Protein AF-0000000070433943 (afdb_homodimer)

Radius of gyration: 24.25 Å; Cα contacts (8 Å, |Δi|>4): 1053; chains: 2; bounding box: 64×65×60 Å

Secondary structure (DSSP, 8-state):
------TTGGGGGGG---S-TTHHHHHHHHHHHH-S-GGG-EEEEET-TT-HHHHHHHTT--SEEEEEES-HHHHHHHHHHH-S-SS--EEEEEE--TT---S-TT-EEEEEEES-GGGT---TTSS--HHHHHHHHHHHHHEEEEEEEEEEE--HHHHHTSGGGGT-HHHHHHHHTTPPPHHHHHHHHHHTT-EEEEEEEE---S---TTGGG-HHHHHT-GGGGG--HHHHHHHHHHHHHHHHTT-HHHHHHHH--HHHH-SEEEEEEE---/------TTGGGGGGG-----TTHHHHHHHHHHHH-S-GGG-EEEEET-TT-HHHHHHHTT--SEEEEEES-HHHHHHHHHHH-S-SS--EEEEEE--TT---S-TT-EEEEEEES-GGGT---TTSS--HHHHHHHHHHHHHEEEEEEEEEEE--HHHHHTSGGGGT-HHHHHHHHTTPPPHHHHHHHHHHTT-EEEEEEEE---S---TTGGG-HHHHHT-GGGGG--HHHHHHHHHHHHHHHHHT-HHHHHHHH--HHHH-SEEEEEEE---

InterPro domains:
  IPR013216 Methyltransferase type 11 [PF08241] (44-150)
  IPR029063 S-adenosyl-L-methionine-dependent methyltransferase superfamily [G3DSA:3.40.50.150] (37-261)
  IPR029063 S-adenosyl-L-methionine-dependent methyltransferase superfamily [SSF53335] (22-220)

Foldseek 3Di:
DPCQQPLQLLQPQAPPPPQVVCLVVVLVLLCVQLVDHQQAWFEEEEQCFLPRSVLVSVVRQHQEYEYEHQDPNRQVNNCVSPPPDPGPYHYYYDYDDPLDDPAAFQATQEYEAEAPQLRQDFALVLPDDVRSLSSLLNVLRNHHASHKYKYKFAALVLCQLALLCVLQVVLSSRSNRRHHDPVRVCVSNVSSVWAWDDKDAALDDDDLDLCLLLDPSSLSNDVSCSPPDPVSSVSSNVVSVVCVVVVNSVVSRVVRNRCNPRHNIMMTMIHNHD/DDPFFPLQLLQPQAPVPPQPVCLVVVLVLLCVQLVDHQQAWFEEEEQCFLPRSVLVSVVRQHQEYEYEHQDPNRQVNNCVSPPPDPGPYHYYYDYDDPLDDPAAFQATQEYEAEAPQLRNDFALVLPDRVRSLSSLLNVLRNHHASHKYKYKFAALVLCQLALLCVLQVVLSSRSNRSHHDPVRVCVSNVSSVWAWDDKDAALDDDDQDLCLLLDPSSLSNDVSCSPPDPVSSVSSNVVSVVCVVVVNSVVSRVVRNRCNPRHNIMMTMIGNHD

Organism: Crassostrea virginica (NCBI:txid6565)

Nearest PDB structures (foldseek):
  4f86-assembly2_G  TM=6.588E-01  e=7.364E-11  Streptomyces lasalocidi
  3vc2-assembly3_C  TM=6.039E-01  e=2.896E-11  Streptomyces coelicolor A3(2)
  4f86-assembly1_F  TM=5.807E-01  e=3.450E-11  Streptomyces lasalocidi
  3vc2-assembly12_L  TM=5.818E-01  e=4.618E-11  Streptomyces coelicolor A3(2)
  4f86-assembly1_E  TM=5.878E-01  e=6.553E-11  Streptomyces lasalocidi

Structure (mmCIF, N/CA/C/O backbone):
data_AF-0000000070433943-model_v1
#
loop_
_entity.id
_entity.type
_entity.pdbx_description
1 polymer 'Uncharacterized protein LOC111135602 isoform X2'
#
loop_
_atom_site.group_PDB
_atom_site.id
_atom_site.type_symbol
_atom_site.label_atom_id
_atom_site.label_alt_id
_atom_site.label_comp_id
_atom_site.label_asym_id
_atom_site.label_entity_id
_atom_site.label_seq_id
_atom_site.pdbx_PDB_ins_code
_atom_site.Cartn_x
_atom_site.Cartn_y
_atom_site.Cartn_z
_atom_site.occupancy
_atom_site.B_iso_or_equiv
_atom_site.auth_seq_id
_atom_site.auth_comp_id
_atom_site.auth_asym_id
_atom_site.auth_atom_id
_atom_site.pdbx_PDB_model_num
ATOM 1 N N . MET A 1 1 ? 12.719 34.188 13.742 1 21.92 1 MET A N 1
ATOM 2 C CA . MET A 1 1 ? 13.406 32.875 13.695 1 21.92 1 MET A CA 1
ATOM 3 C C . MET A 1 1 ? 12.422 31.75 13.906 1 21.92 1 MET A C 1
ATOM 5 O O . MET A 1 1 ? 11.766 31.672 14.945 1 21.92 1 MET A O 1
ATOM 9 N N . SER A 1 2 ? 11.656 31.141 12.938 1 28.08 2 SER A N 1
ATOM 10 C CA . SER A 1 2 ? 10.422 30.344 12.906 1 28.08 2 SER A CA 1
ATOM 11 C C . SER A 1 2 ? 10.57 29.062 13.703 1 28.08 2 SER A C 1
ATOM 13 O O . SER A 1 2 ? 11.641 28.438 13.703 1 28.08 2 SER A O 1
ATOM 15 N N . LYS A 1 3 ? 10.016 28.906 14.859 1 32.88 3 LYS A N 1
ATOM 16 C CA . LYS A 1 3 ? 10.117 27.875 15.891 1 32.88 3 LYS A CA 1
ATOM 17 C C . LYS A 1 3 ? 10.062 26.469 15.289 1 32.88 3 LYS A C 1
ATOM 19 O O . LYS A 1 3 ? 8.992 25.891 15.164 1 32.88 3 LYS A O 1
ATOM 24 N N . ILE A 1 4 ? 10.734 26.109 14.234 1 34.97 4 ILE A N 1
ATOM 25 C CA . ILE A 1 4 ? 10.859 24.812 13.594 1 34.97 4 ILE A CA 1
ATOM 26 C C . ILE A 1 4 ? 11.344 23.781 14.617 1 34.97 4 ILE A C 1
ATOM 28 O O . ILE A 1 4 ? 12.227 24.062 15.43 1 34.97 4 ILE A O 1
ATOM 32 N N . THR A 1 5 ? 10.727 22.609 14.727 1 40.25 5 THR A N 1
ATOM 33 C CA . THR A 1 5 ? 10.945 21.5 15.656 1 40.25 5 THR A CA 1
ATOM 34 C C . THR A 1 5 ? 12.438 21.234 15.82 1 40.25 5 THR A C 1
ATOM 36 O O . THR A 1 5 ? 13.18 21.219 14.836 1 40.25 5 THR A O 1
ATOM 39 N N . ASN A 1 6 ? 12.961 21.594 16.938 1 40.62 6 ASN A N 1
ATOM 40 C CA . ASN A 1 6 ? 14.297 21.203 17.375 1 40.62 6 ASN A CA 1
ATOM 41 C C . ASN A 1 6 ? 14.562 19.734 17.094 1 40.62 6 ASN A C 1
ATOM 43 O O . ASN A 1 6 ? 14.062 18.859 17.797 1 40.62 6 ASN A O 1
ATOM 47 N N . TYR A 1 7 ? 14.977 19.469 15.914 1 42.53 7 TYR A N 1
ATOM 48 C CA . TYR A 1 7 ? 15.336 18.156 15.383 1 42.53 7 TYR A CA 1
ATOM 49 C C . TYR A 1 7 ? 16.172 17.375 16.391 1 42.53 7 TYR A C 1
ATOM 51 O O . TYR A 1 7 ? 16.141 16.141 16.406 1 42.53 7 TYR A O 1
ATOM 59 N N . ASP A 1 8 ? 16.906 18.062 17.172 1 43.38 8 ASP A N 1
ATOM 60 C CA . ASP A 1 8 ? 17.797 17.344 18.078 1 43.38 8 ASP A CA 1
ATOM 61 C C . ASP A 1 8 ? 17 16.578 19.125 1 43.38 8 ASP A C 1
ATOM 63 O O . ASP A 1 8 ? 17.422 15.492 19.562 1 43.38 8 ASP A O 1
ATOM 67 N N . GLU A 1 9 ? 16.062 17.109 19.625 1 41.66 9 GLU A N 1
ATOM 68 C CA . GLU A 1 9 ? 15.312 16.453 20.703 1 41.66 9 GLU A CA 1
ATOM 69 C C . GLU A 1 9 ? 14.438 15.336 20.156 1 41.66 9 GLU A C 1
ATOM 71 O O . GLU A 1 9 ? 14.062 14.422 20.891 1 41.66 9 GLU A O 1
ATOM 76 N N . ALA A 1 10 ? 14.148 15.391 18.969 1 38.81 10 ALA A N 1
ATOM 77 C CA . ALA A 1 10 ? 13.312 14.344 18.375 1 38.81 10 ALA A CA 1
ATOM 78 C C . ALA A 1 10 ? 14.102 13.055 18.172 1 38.81 10 ALA A C 1
ATOM 80 O O . ALA A 1 10 ? 13.531 12.016 17.859 1 38.81 10 ALA A O 1
ATOM 81 N N . SER A 1 11 ? 15.438 13.109 18.391 1 38.5 11 SER A N 1
ATOM 82 C CA . SER A 1 11 ? 16.297 11.984 18.031 1 38.5 11 SER A CA 1
ATOM 83 C C . SER A 1 11 ? 16.047 10.789 18.953 1 38.5 11 SER A C 1
ATOM 85 O O . SER A 1 11 ? 16.266 9.641 18.547 1 38.5 11 SER A O 1
ATOM 87 N N . LYS A 1 12 ? 15.711 10.977 20.219 1 36.47 12 LYS A N 1
ATOM 88 C CA . LYS A 1 12 ? 15.805 9.812 21.094 1 36.47 12 LYS A CA 1
ATOM 89 C C . LYS A 1 12 ? 14.742 8.773 20.75 1 36.47 12 LYS A C 1
ATOM 91 O O . LYS A 1 12 ? 14.883 7.598 21.094 1 36.47 12 LYS A O 1
ATOM 96 N N . SER A 1 13 ? 13.664 9.18 20.422 1 37.66 13 SER A N 1
ATOM 97 C CA . SER A 1 13 ? 12.523 8.266 20.375 1 37.66 13 SER A CA 1
ATOM 98 C C . SER A 1 13 ? 12.508 7.473 19.078 1 37.66 13 SER A C 1
ATOM 100 O O . SER A 1 13 ? 11.68 6.582 18.891 1 37.66 13 SER A O 1
ATOM 102 N N . HIS A 1 14 ? 13.367 7.691 18.234 1 38.94 14 HIS A N 1
ATOM 103 C CA . HIS A 1 14 ? 13.117 7.211 16.891 1 38.94 14 HIS A CA 1
ATOM 104 C C . HIS A 1 14 ? 13.555 5.762 16.719 1 38.94 14 HIS A C 1
ATOM 106 O O . HIS A 1 14 ? 13.352 5.156 15.672 1 38.94 14 HIS A O 1
ATOM 112 N N . ASP A 1 15 ? 14.234 5.27 17.75 1 36.91 15 ASP A N 1
ATOM 113 C CA . ASP A 1 15 ? 14.789 3.959 17.422 1 36.91 15 ASP A CA 1
ATOM 114 C C . ASP A 1 15 ? 13.695 2.891 17.422 1 36.91 15 ASP A C 1
ATOM 116 O O . ASP A 1 15 ? 13.977 1.709 17.219 1 36.91 15 ASP A O 1
ATOM 120 N N . PHE A 1 16 ? 12.688 3.127 18.141 1 33.53 16 PHE A N 1
ATOM 121 C CA . PHE A 1 16 ? 11.805 1.966 18.109 1 33.53 16 PHE A CA 1
ATOM 122 C C . PHE A 1 16 ? 11.25 1.735 16.719 1 33.53 16 PHE A C 1
ATOM 124 O O . PHE A 1 16 ? 10.07 1.991 16.453 1 33.53 16 PHE A O 1
ATOM 131 N N . VAL A 1 17 ? 11.938 2.219 15.812 1 37.34 17 VAL A N 1
ATOM 132 C CA . VAL A 1 17 ? 11.547 1.779 14.477 1 37.34 17 VAL A CA 1
ATOM 133 C C . VAL A 1 17 ? 11.258 0.28 14.484 1 37.34 17 VAL A C 1
ATOM 135 O O . VAL A 1 17 ? 12.148 -0.528 14.742 1 37.34 17 VAL A O 1
ATOM 138 N N . LYS A 1 18 ? 10.18 -0.134 14.883 1 42.28 18 LYS A N 1
ATOM 139 C CA . LYS A 1 18 ? 9.758 -1.484 14.523 1 42.28 18 LYS A CA 1
ATOM 140 C C . LYS A 1 18 ? 10.469 -1.969 13.266 1 42.28 18 LYS A C 1
ATOM 142 O O . LYS A 1 18 ? 10.695 -1.189 12.336 1 42.28 18 LYS A O 1
ATOM 147 N N . GLU A 1 19 ? 11.312 -2.818 13.25 1 45.62 19 GLU A N 1
ATOM 148 C CA . GLU A 1 19 ? 11.945 -3.402 12.07 1 45.62 19 GLU A CA 1
ATOM 149 C C . GLU A 1 19 ? 11.227 -2.971 10.797 1 45.62 19 GLU A C 1
ATOM 151 O O . GLU A 1 19 ? 10 -2.982 10.734 1 45.62 19 GLU A O 1
ATOM 156 N N . HIS A 1 20 ? 11.977 -2.141 9.93 1 53.06 20 HIS A N 1
ATOM 157 C CA . HIS A 1 20 ? 11.734 -1.379 8.711 1 53.06 20 HIS A CA 1
ATOM 158 C C . HIS A 1 20 ? 10.727 -2.082 7.812 1 53.06 20 HIS A C 1
ATOM 160 O O . HIS A 1 20 ? 11.086 -2.623 6.766 1 53.06 20 HIS A O 1
ATOM 166 N N . ASP A 1 21 ? 9.469 -2.154 8.43 1 73.31 21 ASP A N 1
ATOM 167 C CA . ASP A 1 21 ? 8.484 -3.09 7.891 1 73.31 21 ASP A CA 1
ATOM 168 C C . ASP A 1 21 ? 8.078 -2.703 6.469 1 73.31 21 ASP A C 1
ATOM 170 O O . ASP A 1 21 ? 7.887 -3.572 5.617 1 73.31 21 ASP A O 1
ATOM 174 N N . ASP A 1 22 ? 8.344 -1.31 6.102 1 91.56 22 ASP A N 1
ATOM 175 C CA . ASP A 1 22 ? 7.871 -1.014 4.754 1 91.56 22 ASP A CA 1
ATOM 176 C C . ASP A 1 22 ? 9.039 -0.734 3.812 1 91.56 22 ASP A C 1
ATOM 178 O O . ASP A 1 22 ? 8.844 -0.511 2.617 1 91.56 22 ASP A O 1
ATOM 182 N N . THR A 1 23 ? 10.344 -0.864 4.32 1 94.94 23 THR A N 1
ATOM 183 C CA . THR A 1 23 ? 11.5 -0.491 3.518 1 94.94 23 THR A CA 1
ATOM 184 C C . THR A 1 23 ? 11.695 -1.464 2.357 1 94.94 23 THR A C 1
ATOM 186 O O . THR A 1 23 ? 12.211 -1.086 1.304 1 94.94 23 THR A O 1
ATOM 189 N N . TYR A 1 24 ? 11.273 -2.719 2.539 1 95.06 24 TYR A N 1
ATOM 190 C CA . TYR A 1 24 ? 11.406 -3.682 1.449 1 95.06 24 TYR A CA 1
ATOM 191 C C . TYR A 1 24 ? 10.523 -3.287 0.268 1 95.06 24 TYR A C 1
ATOM 193 O O . TYR A 1 24 ? 10.836 -3.605 -0.881 1 95.06 24 TYR A O 1
ATOM 201 N N . ILE A 1 25 ? 9.422 -2.586 0.561 1 96.62 25 ILE A N 1
ATOM 202 C CA . ILE A 1 25 ? 8.562 -2.088 -0.508 1 96.62 25 ILE A CA 1
ATOM 203 C C . ILE A 1 25 ? 9.266 -0.944 -1.241 1 96.62 25 ILE A C 1
ATOM 205 O O . ILE A 1 25 ? 9.203 -0.858 -2.469 1 96.62 25 ILE A O 1
ATOM 209 N N . ILE A 1 26 ? 9.969 -0.101 -0.481 1 97.5 26 ILE A N 1
ATOM 210 C CA . ILE A 1 26 ? 10.734 0.999 -1.061 1 97.5 26 ILE A CA 1
ATOM 211 C C . ILE A 1 26 ? 11.805 0.447 -1.999 1 97.5 26 ILE A C 1
ATOM 213 O O . ILE A 1 26 ? 11.953 0.918 -3.129 1 97.5 26 ILE A O 1
ATOM 217 N N . LYS A 1 27 ? 12.484 -0.536 -1.513 1 97.31 27 LYS A N 1
ATOM 218 C CA . LYS A 1 27 ? 13.492 -1.203 -2.336 1 97.31 27 LYS A CA 1
ATOM 219 C C . LYS A 1 27 ? 12.883 -1.717 -3.639 1 97.31 27 LYS A C 1
ATOM 221 O O . LYS A 1 27 ? 13.453 -1.532 -4.715 1 97.31 27 LYS A O 1
ATOM 226 N N . SER A 1 28 ? 11.789 -2.359 -3.516 1 97 28 SER A N 1
ATOM 227 C CA . SER A 1 28 ? 11.133 -2.928 -4.684 1 97 28 SER A CA 1
ATOM 228 C C . SER A 1 28 ? 10.742 -1.844 -5.684 1 97 28 SER A C 1
ATOM 230 O O . SER A 1 28 ? 10.922 -2.01 -6.891 1 97 28 SER A O 1
ATOM 232 N N . MET A 1 29 ? 10.219 -0.739 -5.176 1 97.62 29 MET A N 1
ATOM 233 C CA . MET A 1 29 ? 9.844 0.381 -6.035 1 97.62 29 MET A CA 1
ATOM 234 C C . MET A 1 29 ? 11.062 0.936 -6.77 1 97.62 29 MET A C 1
ATOM 236 O O . MET A 1 29 ? 11.008 1.158 -7.98 1 97.62 29 MET A O 1
ATOM 240 N N . MET A 1 30 ? 12.164 1.154 -6.031 1 98.38 30 MET A N 1
ATOM 241 C CA . MET A 1 30 ? 13.383 1.698 -6.633 1 98.38 30 MET A CA 1
ATOM 242 C C . MET A 1 30 ? 13.883 0.795 -7.754 1 98.38 30 MET A C 1
ATOM 244 O O . MET A 1 30 ? 14.164 1.266 -8.859 1 98.38 30 MET A O 1
ATOM 248 N N . GLU A 1 31 ? 13.922 -0.494 -7.48 1 97.56 31 GLU A N 1
ATOM 249 C CA . GLU A 1 31 ? 14.438 -1.438 -8.469 1 97.56 31 GLU A CA 1
ATOM 250 C C . GLU A 1 31 ? 13.5 -1.541 -9.672 1 97.56 31 GLU A C 1
ATOM 252 O O . GLU A 1 31 ? 13.953 -1.525 -10.82 1 97.56 31 GLU A O 1
ATOM 257 N N . HIS A 1 32 ? 12.258 -1.632 -9.391 1 96.31 32 HIS A N 1
ATOM 258 C CA . HIS A 1 32 ? 11.281 -1.816 -10.461 1 96.31 32 HIS A CA 1
ATOM 259 C C . HIS A 1 32 ? 11.289 -0.636 -11.422 1 96.31 32 HIS A C 1
ATOM 261 O O . HIS A 1 32 ? 11.328 -0.824 -12.641 1 96.31 32 HIS A O 1
ATOM 267 N N . PHE A 1 33 ? 11.352 0.53 -10.922 1 96.94 33 PHE A N 1
ATOM 268 C CA . PHE A 1 33 ? 11.109 1.682 -11.789 1 96.94 33 PHE A CA 1
ATOM 269 C C . PHE A 1 33 ? 12.414 2.209 -12.367 1 96.94 33 PHE A C 1
ATOM 271 O O . PHE A 1 33 ? 12.414 2.861 -13.414 1 96.94 33 PHE A O 1
ATOM 278 N N . THR A 1 34 ? 13.562 1.957 -11.727 1 97.69 34 THR A N 1
ATOM 279 C CA . THR A 1 34 ? 14.836 2.334 -12.328 1 97.69 34 THR A CA 1
ATOM 280 C C . THR A 1 34 ? 15.297 1.275 -13.328 1 97.69 34 THR A C 1
ATOM 282 O O . THR A 1 34 ? 16.109 1.562 -14.219 1 97.69 34 THR A O 1
ATOM 285 N N . GLY A 1 35 ? 14.867 -0.003 -13.07 1 96.38 35 GLY A N 1
ATOM 286 C CA . GLY A 1 35 ? 15.359 -1.123 -13.852 1 96.38 35 GLY A CA 1
ATOM 287 C C . GLY A 1 35 ? 16.734 -1.595 -13.422 1 96.38 35 GLY A C 1
ATOM 288 O O . GLY A 1 35 ? 17.375 -2.369 -14.133 1 96.38 35 GLY A O 1
ATOM 289 N N . LYS A 1 36 ? 17.203 -1.08 -12.266 1 97.56 36 LYS A N 1
ATOM 290 C CA . LYS A 1 36 ? 18.516 -1.427 -11.727 1 97.56 36 LYS A CA 1
ATOM 291 C C . LYS A 1 36 ? 18.391 -2.229 -10.438 1 97.56 36 LYS A C 1
ATOM 293 O O . LYS A 1 36 ? 17.422 -2.068 -9.695 1 97.56 36 LYS A O 1
ATOM 298 N N . ASN A 1 37 ? 19.328 -3.07 -10.266 1 96.88 37 ASN A N 1
ATOM 299 C CA . ASN A 1 37 ? 19.469 -3.656 -8.938 1 96.88 37 ASN A CA 1
ATOM 300 C C . ASN A 1 37 ? 20 -2.643 -7.926 1 96.88 37 ASN A C 1
ATOM 302 O O . ASN A 1 37 ? 20.828 -1.797 -8.266 1 96.88 37 ASN A O 1
ATOM 306 N N . LEU A 1 38 ? 19.547 -2.785 -6.715 1 97.12 38 LEU A N 1
ATOM 307 C CA . LEU A 1 38 ? 19.984 -1.854 -5.676 1 97.12 38 LEU A CA 1
ATOM 308 C C . LEU A 1 38 ? 21.5 -1.813 -5.582 1 97.12 38 LEU A C 1
ATOM 310 O O . LEU A 1 38 ? 22.094 -0.754 -5.344 1 97.12 38 LEU A O 1
ATOM 314 N N . LYS A 1 39 ? 22.172 -2.934 -5.82 1 97.38 39 LYS A N 1
ATOM 315 C CA . LYS A 1 39 ? 23.609 -3.051 -5.699 1 97.38 39 LYS A CA 1
ATOM 316 C C . LYS A 1 39 ? 24.328 -2.129 -6.684 1 97.38 39 LYS A C 1
ATOM 318 O O . LYS A 1 39 ? 25.484 -1.747 -6.469 1 97.38 39 LYS A O 1
ATOM 323 N N . ASP A 1 40 ? 23.641 -1.733 -7.707 1 98.25 40 ASP A N 1
ATOM 324 C CA . ASP A 1 40 ? 24.25 -0.933 -8.766 1 98.25 40 ASP A CA 1
ATOM 325 C C . ASP A 1 40 ? 23.859 0.54 -8.633 1 98.25 40 ASP A C 1
ATOM 327 O O . ASP A 1 40 ? 24.188 1.354 -9.492 1 98.25 40 ASP A O 1
ATOM 331 N N . MET A 1 41 ? 23.188 0.926 -7.559 1 98.75 41 MET A N 1
ATOM 332 C CA . MET A 1 41 ? 22.578 2.25 -7.473 1 98.75 41 MET A CA 1
ATOM 333 C C . MET A 1 41 ? 23.406 3.172 -6.582 1 98.75 41 MET A C 1
ATOM 335 O O . MET A 1 41 ? 23.953 2.736 -5.566 1 98.75 41 MET A O 1
ATOM 339 N N . ASP A 1 42 ? 23.484 4.441 -7 1 98.88 42 ASP A N 1
ATOM 340 C CA . ASP A 1 42 ? 23.797 5.543 -6.098 1 98.88 42 ASP A CA 1
ATOM 341 C C . ASP A 1 42 ? 22.531 6.098 -5.453 1 98.88 42 ASP A C 1
ATOM 343 O O . ASP A 1 42 ? 21.672 6.645 -6.145 1 98.88 42 ASP A O 1
ATOM 347 N N . ILE A 1 43 ? 22.391 5.965 -4.117 1 98.88 43 ILE A N 1
ATOM 348 C CA . ILE A 1 43 ? 21.156 6.309 -3.42 1 98.88 43 ILE A CA 1
ATOM 349 C C . ILE A 1 43 ? 21.422 7.461 -2.453 1 98.88 43 ILE A C 1
ATOM 351 O O . ILE A 1 43 ? 22.453 7.496 -1.773 1 98.88 43 ILE A O 1
ATOM 355 N N . ILE A 1 44 ? 20.516 8.406 -2.424 1 98.94 44 ILE A N 1
ATOM 356 C CA . ILE A 1 44 ? 20.578 9.469 -1.433 1 98.94 44 ILE A CA 1
ATOM 357 C C . ILE A 1 44 ? 19.359 9.406 -0.511 1 98.94 44 ILE A C 1
ATOM 359 O O . ILE A 1 44 ? 18.234 9.258 -0.977 1 98.94 44 ILE A O 1
ATOM 363 N N . ASP A 1 45 ? 19.562 9.375 0.766 1 98.75 45 ASP A N 1
ATOM 364 C CA . ASP A 1 45 ? 18.562 9.445 1.819 1 98.75 45 ASP A CA 1
ATOM 365 C C . ASP A 1 45 ? 18.406 10.867 2.348 1 98.75 45 ASP A C 1
ATOM 367 O O . ASP A 1 45 ? 19.25 11.344 3.121 1 98.75 45 ASP A O 1
ATOM 371 N N . VAL A 1 46 ? 17.359 11.562 1.924 1 98.81 46 VAL A N 1
ATOM 372 C CA . VAL A 1 46 ? 17.125 12.977 2.207 1 98.81 46 VAL A CA 1
ATOM 373 C C . VAL A 1 46 ? 16.344 13.117 3.512 1 98.81 46 VAL A C 1
ATOM 375 O O . VAL A 1 46 ? 15.172 12.758 3.582 1 98.81 46 VAL A O 1
ATOM 378 N N . GLY A 1 47 ? 16.938 13.719 4.473 1 98.19 47 GLY A N 1
ATOM 379 C CA . GLY A 1 47 ? 16.375 13.664 5.812 1 98.19 47 GLY A CA 1
ATOM 380 C C . GLY A 1 47 ? 16.453 12.281 6.434 1 98.19 47 GLY A C 1
ATOM 381 O O . GLY A 1 47 ? 15.445 11.734 6.875 1 98.19 47 GLY A O 1
ATOM 382 N N . CYS A 1 48 ? 17.672 11.812 6.645 1 97.56 48 CYS A N 1
ATOM 383 C CA . CYS A 1 48 ? 17.891 10.391 6.883 1 97.56 48 CYS A CA 1
ATOM 384 C C . CYS A 1 48 ? 17.609 10.039 8.344 1 97.56 48 CYS A C 1
ATOM 386 O O . CYS A 1 48 ? 17.516 8.859 8.688 1 97.56 48 CYS A O 1
ATOM 388 N N . GLY A 1 49 ? 17.5 11.008 9.242 1 95.75 49 GLY A N 1
ATOM 389 C CA . GLY A 1 49 ? 17.391 10.695 10.656 1 95.75 49 GLY A CA 1
ATOM 390 C C . GLY A 1 49 ? 18.531 9.836 11.172 1 95.75 49 GLY A C 1
ATOM 391 O O . GLY A 1 49 ? 19.703 10.156 10.969 1 95.75 49 GLY A O 1
ATOM 392 N N . THR A 1 50 ? 18.188 8.773 11.812 1 94 50 THR A N 1
ATOM 393 C CA . THR A 1 50 ? 19.219 7.902 12.367 1 94 50 THR A CA 1
ATOM 394 C C . THR A 1 50 ? 19.672 6.883 11.328 1 94 50 THR A C 1
ATOM 396 O O . THR A 1 50 ? 20.438 5.965 11.648 1 94 50 THR A O 1
ATOM 399 N N . GLY A 1 51 ? 19.172 6.934 10.156 1 95.44 51 GLY A N 1
ATOM 400 C CA . GLY A 1 51 ? 19.672 6.133 9.055 1 95.44 51 GLY A CA 1
ATOM 401 C C . GLY A 1 51 ? 19.062 4.738 9.008 1 95.44 51 GLY A C 1
ATOM 402 O O . GLY A 1 51 ? 19.688 3.807 8.492 1 95.44 51 GLY A O 1
ATOM 403 N N . SER A 1 52 ? 17.859 4.539 9.539 1 92.75 52 SER A N 1
ATOM 404 C CA . SER A 1 52 ? 17.25 3.213 9.641 1 92.75 52 SER A CA 1
ATOM 405 C C . SER A 1 52 ? 17 2.615 8.258 1 92.75 52 SER A C 1
ATOM 407 O O . SER A 1 52 ? 17.281 1.44 8.023 1 92.75 52 SER A O 1
ATOM 409 N N . ASN A 1 53 ? 16.422 3.369 7.336 1 94.81 53 ASN A N 1
ATOM 410 C CA . ASN A 1 53 ? 16.203 2.865 5.988 1 94.81 53 ASN A CA 1
ATOM 411 C C . ASN A 1 53 ? 17.516 2.516 5.289 1 94.81 53 ASN A C 1
ATOM 413 O O . ASN A 1 53 ? 17.609 1.484 4.621 1 94.81 53 ASN A O 1
ATOM 417 N N . SER A 1 54 ? 18.484 3.387 5.488 1 95.75 54 SER A N 1
ATOM 418 C CA . SER A 1 54 ? 19.781 3.178 4.867 1 95.75 54 SER A CA 1
ATOM 419 C C . SER A 1 54 ? 20.453 1.919 5.402 1 95.75 54 SER A C 1
ATOM 421 O O . SER A 1 54 ? 21.156 1.224 4.668 1 95.75 54 SER A O 1
ATOM 423 N N . LYS A 1 55 ? 20.281 1.683 6.719 1 94.62 55 LYS A N 1
ATOM 424 C CA . LYS A 1 55 ? 20.797 0.443 7.281 1 94.62 55 LYS A CA 1
ATOM 425 C C . LYS A 1 55 ? 20.234 -0.774 6.566 1 94.62 55 LYS A C 1
ATOM 427 O O . LYS A 1 55 ? 20.953 -1.731 6.277 1 94.62 55 LYS A O 1
ATOM 432 N N . TYR A 1 56 ? 18.984 -0.764 6.305 1 93.88 56 TYR A N 1
ATOM 433 C CA . TYR A 1 56 ? 18.344 -1.839 5.547 1 93.88 56 TYR A CA 1
ATOM 434 C C . TYR A 1 56 ? 18.953 -1.959 4.156 1 93.88 56 TYR A C 1
ATOM 436 O O . TYR A 1 56 ? 19.281 -3.061 3.707 1 93.88 56 TYR A O 1
ATOM 444 N N . PHE A 1 57 ? 19.188 -0.834 3.453 1 95.94 57 PHE A N 1
ATOM 445 C CA . PHE A 1 57 ? 19.734 -0.838 2.102 1 95.94 57 PHE A CA 1
ATOM 446 C C . PHE A 1 57 ? 21.141 -1.424 2.086 1 95.94 57 PHE A C 1
ATOM 448 O O . PHE A 1 57 ? 21.531 -2.074 1.117 1 95.94 57 PHE A O 1
ATOM 455 N N . LEU A 1 58 ? 21.828 -1.169 3.141 1 95.19 58 LEU A N 1
ATOM 456 C CA . LEU A 1 58 ? 23.219 -1.615 3.225 1 95.19 58 LEU A CA 1
ATOM 457 C C . LEU A 1 58 ? 23.312 -3.127 3.047 1 95.19 58 LEU A C 1
ATOM 459 O O . LEU A 1 58 ? 24.312 -3.633 2.523 1 95.19 58 LEU A O 1
ATOM 463 N N . ASN A 1 59 ? 22.281 -3.867 3.451 1 92.25 59 ASN A N 1
ATOM 464 C CA . ASN A 1 59 ? 22.266 -5.32 3.316 1 92.25 59 ASN A CA 1
ATOM 465 C C . ASN A 1 59 ? 22.328 -5.75 1.854 1 92.25 59 ASN A C 1
ATOM 467 O O . ASN A 1 59 ? 22.625 -6.906 1.557 1 92.25 59 ASN A O 1
ATOM 471 N N . PHE A 1 60 ? 22.094 -4.832 0.971 1 94.25 60 PHE A N 1
ATOM 472 C CA . PHE A 1 60 ? 22.078 -5.16 -0.449 1 94.25 60 PHE A CA 1
ATOM 473 C C . PHE A 1 60 ? 23.25 -4.516 -1.171 1 94.25 60 PHE A C 1
ATOM 475 O O . PHE A 1 60 ? 23.312 -4.531 -2.402 1 94.25 60 PHE A O 1
ATOM 482 N N . GLU A 1 61 ? 24.094 -3.809 -0.47 1 96.44 61 GLU A N 1
ATOM 483 C CA . GLU A 1 61 ? 25.375 -3.271 -0.9 1 96.44 61 GLU A CA 1
ATOM 484 C C . GLU A 1 61 ? 25.219 -2.342 -2.1 1 96.44 61 GLU A C 1
ATOM 486 O O . GLU A 1 61 ? 25.906 -2.5 -3.113 1 96.44 61 GLU A O 1
ATOM 491 N N . PRO A 1 62 ? 24.375 -1.338 -1.975 1 98 62 PRO A N 1
ATOM 492 C CA . PRO A 1 62 ? 24.344 -0.356 -3.061 1 98 62 PRO A CA 1
ATOM 493 C C . PRO A 1 62 ? 25.719 0.192 -3.404 1 98 62 PRO A C 1
ATOM 495 O O . PRO A 1 62 ? 26.641 0.113 -2.588 1 98 62 PRO A O 1
ATOM 498 N N . HIS A 1 63 ? 25.812 0.709 -4.672 1 98.31 63 HIS A N 1
ATOM 499 C CA . HIS A 1 63 ? 27.094 1.283 -5.078 1 98.31 63 HIS A CA 1
ATOM 500 C C . HIS A 1 63 ? 27.531 2.398 -4.129 1 98.31 63 HIS A C 1
ATOM 502 O O . HIS A 1 63 ? 28.672 2.42 -3.668 1 98.31 63 HIS A O 1
ATOM 508 N N . SER A 1 64 ? 26.641 3.27 -3.781 1 98.44 64 SER A N 1
ATOM 509 C CA . SER A 1 64 ? 26.906 4.309 -2.793 1 98.44 64 SER A CA 1
ATOM 510 C C . SER A 1 64 ? 25.641 4.707 -2.045 1 98.44 64 SER A C 1
ATOM 512 O O . SER A 1 64 ? 24.531 4.543 -2.562 1 98.44 64 SER A O 1
ATOM 514 N N . LEU A 1 65 ? 25.797 5.141 -0.814 1 98.31 65 LEU A N 1
ATOM 515 C CA . LEU A 1 65 ? 24.734 5.668 0.04 1 98.31 65 LEU A CA 1
ATOM 516 C C . LEU A 1 65 ? 25.125 7.031 0.605 1 98.31 65 LEU A C 1
ATOM 518 O O . LEU A 1 65 ? 26.141 7.152 1.306 1 98.31 65 LEU A O 1
ATOM 522 N N . THR A 1 66 ? 24.406 8.008 0.207 1 98.81 66 THR A N 1
ATOM 523 C CA . THR A 1 66 ? 24.609 9.352 0.735 1 98.81 66 THR A CA 1
ATOM 524 C C . THR A 1 66 ? 23.469 9.727 1.685 1 98.81 66 THR A C 1
ATOM 526 O O . THR A 1 66 ? 22.297 9.641 1.323 1 98.81 66 THR A O 1
ATOM 529 N N . LEU A 1 67 ? 23.812 10.07 2.898 1 98.75 67 LEU A N 1
ATOM 530 C CA . LEU A 1 67 ? 22.828 10.461 3.902 1 98.75 67 LEU A CA 1
ATOM 531 C C . LEU A 1 67 ? 22.953 11.945 4.23 1 98.75 67 LEU A C 1
ATOM 533 O O . LEU A 1 67 ? 24.031 12.43 4.586 1 98.75 67 LEU A O 1
ATOM 537 N N . ILE A 1 68 ? 21.844 12.664 4.105 1 98.81 68 ILE A N 1
ATOM 538 C CA . ILE A 1 68 ? 21.859 14.078 4.473 1 98.81 68 ILE A CA 1
ATOM 539 C C . ILE A 1 68 ? 20.766 14.359 5.496 1 98.81 68 ILE A C 1
ATOM 541 O O . ILE A 1 68 ? 19.688 13.742 5.453 1 98.81 68 ILE A O 1
ATOM 545 N N . ASP A 1 69 ? 20.984 15.172 6.422 1 98.38 69 ASP A N 1
ATOM 546 C CA . ASP A 1 69 ? 20.078 15.617 7.465 1 98.38 69 ASP A CA 1
ATOM 547 C C . ASP A 1 69 ? 20.5 16.984 8.016 1 98.38 69 ASP A C 1
ATOM 549 O O . ASP A 1 69 ? 21.688 17.328 8 1 98.38 69 ASP A O 1
ATOM 553 N N . ALA A 1 70 ? 19.531 17.719 8.461 1 97.62 70 ALA A N 1
ATOM 554 C CA . ALA A 1 70 ? 19.828 19.047 9.016 1 97.62 70 ALA A CA 1
ATOM 555 C C . ALA A 1 70 ? 20.484 18.922 10.391 1 97.62 70 ALA A C 1
ATOM 557 O O . ALA A 1 70 ? 21.203 19.812 10.828 1 97.62 70 ALA A O 1
ATOM 558 N N . SER A 1 71 ? 20.219 17.812 11.07 1 96.31 71 SER A N 1
ATOM 559 C CA . SER A 1 71 ? 20.688 17.609 12.438 1 96.31 71 SER A CA 1
ATOM 560 C C . SER A 1 71 ? 22.016 16.859 12.469 1 96.31 71 SER A C 1
ATOM 562 O O . SER A 1 71 ? 22.078 15.688 12.086 1 96.31 71 SER A O 1
ATOM 564 N N . GLU A 1 72 ? 23.047 17.484 13.039 1 96.69 72 GLU A N 1
ATOM 565 C CA . GLU A 1 72 ? 24.328 16.828 13.219 1 96.69 72 GLU A CA 1
ATOM 566 C C . GLU A 1 72 ? 24.219 15.648 14.18 1 96.69 72 GLU A C 1
ATOM 568 O O . GLU A 1 72 ? 24.922 14.641 14.016 1 96.69 72 GLU A O 1
ATOM 573 N N . ASN A 1 73 ? 23.375 15.836 15.117 1 95.69 73 ASN A N 1
ATOM 574 C CA . ASN A 1 73 ? 23.172 14.758 16.078 1 95.69 73 ASN A CA 1
ATOM 575 C C . ASN A 1 73 ? 22.578 13.516 15.398 1 95.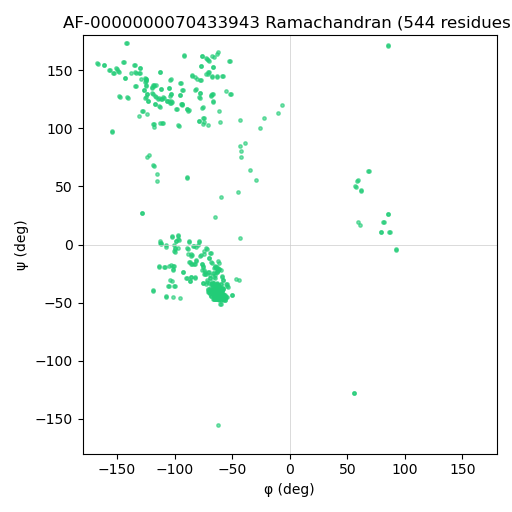69 73 ASN A C 1
ATOM 577 O O . ASN A 1 73 ? 23.016 12.398 15.664 1 95.69 73 ASN A O 1
ATOM 581 N N . MET A 1 74 ? 21.609 13.703 14.57 1 94.69 74 MET A N 1
ATOM 582 C CA . MET A 1 74 ? 21.031 12.594 13.812 1 94.69 74 MET A CA 1
ATOM 583 C C . MET A 1 74 ? 22.078 11.93 12.93 1 94.69 74 MET A C 1
ATOM 585 O O . MET A 1 74 ? 22.188 10.703 12.891 1 94.69 74 MET A O 1
ATOM 589 N N . LEU A 1 75 ? 22.891 12.742 12.266 1 97.56 75 LEU A N 1
ATOM 590 C CA . LEU A 1 75 ? 23.953 12.211 11.406 1 97.56 75 LEU A CA 1
ATOM 591 C C . LEU A 1 75 ? 24.969 11.414 12.219 1 97.56 75 LEU A C 1
ATOM 593 O O . LEU A 1 75 ? 25.484 10.398 11.75 1 97.56 75 LEU A O 1
ATOM 597 N N . GLY A 1 76 ? 25.25 11.953 13.438 1 97.5 76 GLY A N 1
ATOM 598 C CA . GLY A 1 76 ? 26.125 11.203 14.32 1 97.5 76 GLY A CA 1
ATOM 599 C C . GLY A 1 76 ? 25.609 9.812 14.633 1 97.5 76 GLY A C 1
ATOM 600 O O . GLY A 1 76 ? 26.344 8.836 14.539 1 97.5 76 GLY A O 1
ATOM 601 N N . LYS A 1 77 ? 24.344 9.695 14.953 1 96 77 LYS A N 1
ATOM 602 C CA . LYS A 1 77 ? 23.719 8.406 15.234 1 96 77 LYS A CA 1
ATOM 603 C C . LYS A 1 77 ? 23.703 7.516 13.992 1 96 77 LYS A C 1
ATOM 605 O O . LYS A 1 77 ? 23.906 6.305 14.094 1 96 77 LYS A O 1
ATOM 610 N N . ALA A 1 78 ? 23.453 8.102 12.867 1 96.44 78 ALA A N 1
ATOM 611 C CA . ALA A 1 78 ? 23.453 7.352 11.617 1 96.44 78 ALA A CA 1
ATOM 612 C C . ALA A 1 78 ? 24.828 6.773 11.32 1 96.44 78 ALA A C 1
ATOM 614 O O . ALA A 1 78 ? 24.953 5.617 10.914 1 96.44 78 ALA A O 1
ATOM 615 N N . LYS A 1 79 ? 25.844 7.617 11.523 1 96.88 79 LYS A N 1
ATOM 616 C CA . LYS A 1 79 ? 27.234 7.176 11.312 1 96.88 79 LYS A CA 1
ATOM 617 C C . LYS A 1 79 ? 27.562 5.977 12.195 1 96.88 79 LYS A C 1
ATOM 619 O O . LYS A 1 79 ? 28.156 5 11.727 1 96.88 79 LYS A O 1
ATOM 624 N N . GLU A 1 80 ? 27.141 6.043 13.398 1 95.75 80 GLU A N 1
ATOM 625 C CA . GLU A 1 80 ? 27.375 4.945 14.336 1 95.75 80 GLU A CA 1
ATOM 626 C C . GLU A 1 80 ? 26.656 3.678 13.898 1 95.75 80 GLU A C 1
ATOM 628 O O . GLU A 1 80 ? 27.188 2.572 14.031 1 95.75 80 GLU A O 1
ATOM 633 N N . LYS A 1 81 ? 25.516 3.867 13.422 1 93.88 81 LYS A N 1
ATOM 634 C CA . LYS A 1 81 ? 24.672 2.746 13.023 1 93.88 81 LYS A CA 1
ATOM 635 C C . LYS A 1 81 ? 25.188 2.09 11.742 1 93.88 81 LYS A C 1
ATOM 637 O O . LYS A 1 81 ? 25.109 0.868 11.594 1 93.88 81 LYS A O 1
ATOM 642 N N . LEU A 1 82 ? 25.734 2.814 10.883 1 94.75 82 LEU A N 1
ATOM 643 C CA . LEU A 1 82 ? 26.047 2.322 9.539 1 94.75 82 LEU A CA 1
ATOM 644 C C . LEU A 1 82 ? 27.531 2.012 9.391 1 94.75 82 LEU A C 1
ATOM 646 O O . LEU A 1 82 ? 27.922 1.295 8.477 1 94.75 82 LEU A O 1
ATOM 650 N N . GLN A 1 83 ? 28.422 2.537 10.289 1 86.62 83 GLN A N 1
ATOM 651 C CA . GLN A 1 83 ? 29.859 2.332 10.195 1 86.62 83 GLN A CA 1
ATOM 652 C C . GLN A 1 83 ? 30.422 1.761 11.492 1 86.62 83 GLN A C 1
ATOM 654 O O . GLN A 1 83 ? 29.953 2.096 12.578 1 86.62 83 GLN A O 1
ATOM 659 N N . PRO A 1 84 ? 31.312 0.874 11.43 1 78.75 84 PRO A N 1
ATOM 660 C CA . PRO A 1 84 ? 31.891 0.307 10.203 1 78.75 84 PRO A CA 1
ATOM 661 C C . PRO A 1 84 ? 31.016 -0.792 9.602 1 78.75 84 PRO A C 1
ATOM 663 O O . PRO A 1 84 ? 30.172 -1.361 10.289 1 78.75 84 PRO A O 1
ATOM 666 N N . SER A 1 85 ? 31.016 -0.799 8.336 1 79.81 85 SER A N 1
ATOM 667 C CA . SER A 1 85 ? 30.281 -1.85 7.645 1 79.81 85 SER A CA 1
ATOM 668 C C . SER A 1 85 ? 31.203 -2.701 6.781 1 79.81 85 SER A C 1
ATOM 670 O O . SER A 1 85 ? 32.125 -2.184 6.168 1 79.81 85 SER A O 1
ATOM 672 N N . PRO A 1 86 ? 30.984 -3.945 6.844 1 80.94 86 PRO A N 1
ATOM 673 C CA . PRO A 1 86 ? 31.766 -4.82 5.957 1 80.94 86 PRO A CA 1
ATOM 674 C C . PRO A 1 86 ? 31.391 -4.652 4.484 1 80.94 86 PRO A C 1
ATOM 676 O O . PRO A 1 86 ? 32.094 -5.156 3.604 1 80.94 86 PRO A O 1
ATOM 679 N N . SER A 1 87 ? 30.438 -3.947 4.23 1 83.81 87 SER A N 1
ATOM 680 C CA . SER A 1 87 ? 29.938 -3.738 2.875 1 83.81 87 SER A CA 1
ATOM 681 C C . SER A 1 87 ? 30.906 -2.904 2.049 1 83.81 87 SER A C 1
ATOM 683 O O . SER A 1 87 ? 31.656 -2.082 2.594 1 83.81 87 SER A O 1
ATOM 685 N N . SER A 1 88 ? 30.953 -3.15 0.794 1 91.56 88 SER A N 1
ATOM 686 C CA . SER A 1 88 ? 31.766 -2.383 -0.143 1 91.56 88 SER A CA 1
ATOM 687 C C . SER A 1 88 ? 31.094 -1.063 -0.506 1 91.56 88 SER A C 1
ATOM 689 O O . SER A 1 88 ? 31.656 -0.251 -1.236 1 91.56 88 SER A O 1
ATOM 691 N N . THR A 1 89 ? 29.969 -0.826 0.102 1 96.38 89 THR A N 1
ATOM 692 C CA . THR A 1 89 ? 29.203 0.378 -0.189 1 96.38 89 THR A CA 1
ATOM 693 C C . THR A 1 89 ? 29.953 1.625 0.263 1 96.38 89 THR A C 1
ATOM 695 O O . THR A 1 89 ? 30.469 1.675 1.382 1 96.38 89 THR A O 1
ATOM 698 N N . GLU A 1 90 ? 30.094 2.643 -0.64 1 96.94 90 GLU A N 1
ATOM 699 C CA . GLU A 1 90 ? 30.594 3.955 -0.247 1 96.94 90 GLU A CA 1
ATOM 700 C C . GLU A 1 90 ? 29.531 4.754 0.503 1 96.94 90 GLU A C 1
ATOM 702 O O . GLU A 1 90 ? 28.484 5.078 -0.055 1 96.94 90 GLU A O 1
ATOM 707 N N . ILE A 1 91 ? 29.812 5.078 1.732 1 97.88 91 ILE A N 1
ATOM 708 C CA . ILE A 1 91 ? 28.828 5.801 2.539 1 97.88 91 ILE A CA 1
ATOM 709 C C . ILE A 1 91 ? 29.328 7.215 2.818 1 97.88 91 ILE A C 1
ATOM 711 O O . ILE A 1 91 ? 30.5 7.406 3.148 1 97.88 91 ILE A O 1
ATOM 715 N N . SER A 1 92 ? 28.562 8.195 2.668 1 97.69 92 SER A N 1
ATOM 716 C CA . SER A 1 92 ? 28.906 9.578 2.994 1 97.69 92 SER A CA 1
ATOM 717 C C . SER A 1 92 ? 27.797 10.258 3.773 1 97.69 92 SER A C 1
ATOM 719 O O . SER A 1 92 ? 26.625 9.898 3.621 1 97.69 92 SER A O 1
ATOM 721 N N . PHE A 1 93 ? 28.172 11.125 4.617 1 98.19 93 PHE A N 1
ATOM 722 C CA . PHE A 1 93 ? 27.266 11.906 5.449 1 98.19 93 PHE A CA 1
ATOM 723 C C . PHE A 1 93 ? 27.516 13.398 5.266 1 98.19 93 PHE A C 1
ATOM 725 O O . PHE A 1 93 ? 28.672 13.836 5.207 1 98.19 93 PHE A O 1
ATOM 732 N N . LYS A 1 94 ? 26.453 14.148 5.156 1 98.5 94 LYS A N 1
ATOM 733 C CA . LYS A 1 94 ? 26.609 15.594 5.043 1 98.5 94 LYS A CA 1
ATOM 734 C C . LYS A 1 94 ? 25.453 16.328 5.703 1 98.5 94 LYS A C 1
ATOM 736 O O . LYS A 1 94 ? 24.281 16.031 5.426 1 98.5 94 LYS A O 1
ATOM 741 N N . GLN A 1 95 ? 25.75 17.25 6.594 1 98.38 95 GLN A N 1
ATOM 742 C CA . GLN A 1 95 ? 24.719 18.109 7.145 1 98.38 95 GLN A CA 1
ATOM 743 C C . GLN A 1 95 ? 24.141 19.031 6.07 1 98.38 95 GLN A C 1
ATOM 745 O O . GLN A 1 95 ? 24.875 19.734 5.379 1 98.38 95 GLN A O 1
ATOM 750 N N . THR A 1 96 ? 22.859 19 5.852 1 98.38 96 THR A N 1
ATOM 751 C CA . THR A 1 96 ? 22.188 19.734 4.797 1 98.38 96 THR A CA 1
ATOM 752 C C . THR A 1 96 ? 20.844 20.281 5.297 1 98.38 96 THR A C 1
ATOM 754 O O . THR A 1 96 ? 20.047 19.531 5.875 1 98.38 96 THR A O 1
ATOM 757 N N . VAL A 1 97 ? 20.641 21.516 5.145 1 97.62 97 VAL A N 1
ATOM 758 C CA . VAL A 1 97 ? 19.344 22.109 5.445 1 97.62 97 VAL A CA 1
ATOM 759 C C . VAL A 1 97 ? 18.547 22.281 4.156 1 97.62 97 VAL A C 1
ATOM 761 O O . VAL A 1 97 ? 18.984 22.953 3.223 1 97.62 97 VAL A O 1
ATOM 764 N N . LEU A 1 98 ? 17.453 21.609 4.059 1 97.88 98 LEU A N 1
ATOM 765 C CA . LEU A 1 98 ? 16.578 21.703 2.891 1 97.88 98 LEU A CA 1
ATOM 766 C C . LEU A 1 98 ? 15.938 23.094 2.809 1 97.88 98 LEU A C 1
ATOM 768 O O . LEU A 1 98 ? 15.711 23.734 3.832 1 97.88 98 LEU A O 1
ATOM 772 N N . PRO A 1 99 ? 15.75 23.594 1.602 1 97.75 99 PRO A N 1
ATOM 773 C CA . PRO A 1 99 ? 15.523 22.797 0.39 1 97.75 99 PRO A CA 1
ATOM 774 C C . PRO A 1 99 ? 16.797 22.641 -0.454 1 97.75 99 PRO A C 1
ATOM 776 O O . PRO A 1 99 ? 16.797 21.875 -1.425 1 97.75 99 PRO A O 1
ATOM 779 N N . ASP A 1 100 ? 17.891 23.297 -0.135 1 97.44 100 ASP A N 1
ATOM 780 C CA . ASP A 1 100 ? 19.094 23.266 -0.967 1 97.44 100 ASP A CA 1
ATOM 781 C C . ASP A 1 100 ? 19.875 21.969 -0.771 1 97.44 100 ASP A C 1
ATOM 783 O O . ASP A 1 100 ? 20.156 21.578 0.362 1 97.44 100 ASP A O 1
ATOM 787 N N . ILE A 1 101 ? 20.141 21.312 -1.839 1 98.44 101 ILE A N 1
ATOM 788 C CA . ILE A 1 101 ? 20.891 20.062 -1.791 1 98.44 101 ILE A CA 1
ATOM 789 C C . ILE A 1 101 ? 22.203 20.219 -2.553 1 98.44 101 ILE A C 1
ATOM 791 O O . ILE A 1 101 ? 22.203 20.469 -3.76 1 98.44 101 ILE A O 1
ATOM 795 N N . PRO A 1 102 ? 23.359 20.016 -1.899 1 98.38 102 PRO A N 1
ATOM 796 C CA . PRO A 1 102 ? 24.656 20.391 -2.465 1 98.38 102 PRO A CA 1
ATOM 797 C C . PRO A 1 102 ? 25.281 19.266 -3.299 1 98.38 102 PRO A C 1
ATOM 799 O O . PRO A 1 102 ? 26.422 18.875 -3.061 1 98.38 102 PRO A O 1
ATOM 802 N N . TYR A 1 103 ? 24.609 18.812 -4.262 1 98.75 103 TYR A N 1
ATOM 803 C CA . TYR A 1 103 ? 25.141 17.828 -5.199 1 98.75 103 TYR A CA 1
ATOM 804 C C . TYR A 1 103 ? 24.828 18.219 -6.637 1 98.75 103 TYR A C 1
ATOM 806 O O . TYR A 1 103 ? 23.891 18.984 -6.887 1 98.75 103 TYR A O 1
ATOM 814 N N . ASP A 1 104 ? 25.578 17.797 -7.539 1 98.62 104 ASP A N 1
ATOM 815 C CA . ASP A 1 104 ? 25.422 18.125 -8.945 1 98.62 104 ASP A CA 1
ATOM 816 C C . ASP A 1 104 ? 24.188 17.453 -9.539 1 98.62 104 ASP A C 1
ATOM 818 O O . ASP A 1 104 ? 23.688 16.469 -8.992 1 98.62 104 ASP A O 1
ATOM 822 N N . GLU A 1 105 ? 23.703 18 -10.609 1 98.62 105 GLU A N 1
ATOM 823 C CA . GLU A 1 105 ? 22.609 17.375 -11.336 1 98.62 105 GLU A CA 1
ATOM 824 C C . GLU A 1 105 ? 22.984 15.969 -11.789 1 98.62 105 GLU A C 1
ATOM 826 O O . GLU A 1 105 ? 24.156 15.672 -12.031 1 98.62 105 GLU A O 1
ATOM 831 N N . ASN A 1 106 ? 22.047 15.086 -11.789 1 98.69 106 ASN A N 1
ATOM 832 C CA . ASN A 1 106 ? 22.188 13.734 -12.328 1 98.69 106 ASN A CA 1
ATOM 833 C C . ASN A 1 106 ? 23.25 12.945 -11.578 1 98.69 106 ASN A C 1
ATOM 835 O O . ASN A 1 106 ? 24.078 12.258 -12.188 1 98.69 106 ASN A O 1
ATOM 839 N N . SER A 1 107 ? 23.203 13 -10.258 1 98.75 107 SER A N 1
ATOM 840 C CA . SER A 1 107 ? 24.234 12.367 -9.43 1 98.75 107 SER A CA 1
ATOM 841 C C . SER A 1 107 ? 23.734 11.039 -8.859 1 98.75 107 SER A C 1
ATOM 843 O O . SER A 1 107 ? 24.547 10.18 -8.5 1 98.75 107 SER A O 1
ATOM 845 N N . PHE A 1 108 ? 22.453 10.812 -8.781 1 98.94 108 PHE A N 1
ATOM 846 C CA . PHE A 1 108 ? 21.922 9.656 -8.055 1 98.94 108 PHE A CA 1
ATOM 847 C C . PHE A 1 108 ? 20.922 8.891 -8.906 1 98.94 108 PHE A C 1
ATOM 849 O O . PHE A 1 108 ? 20.25 9.477 -9.766 1 98.94 108 PHE A O 1
ATOM 856 N N . ASP A 1 109 ? 20.781 7.586 -8.68 1 98.94 109 ASP A N 1
ATOM 857 C CA . ASP A 1 109 ? 19.797 6.734 -9.344 1 98.94 109 ASP A CA 1
ATOM 858 C C . ASP A 1 109 ? 18.469 6.758 -8.609 1 98.94 109 ASP A C 1
ATOM 860 O O . ASP A 1 109 ? 17.406 6.578 -9.219 1 98.94 109 ASP A O 1
ATOM 864 N N . ALA A 1 110 ? 18.547 6.926 -7.277 1 98.94 110 ALA A N 1
ATOM 865 C CA . ALA A 1 110 ? 17.344 6.898 -6.457 1 98.94 110 ALA A CA 1
ATOM 866 C C . ALA A 1 110 ? 17.484 7.812 -5.242 1 98.94 110 ALA A C 1
ATOM 868 O O . ALA A 1 110 ? 18.594 8.031 -4.746 1 98.94 110 ALA A O 1
ATOM 869 N N . ALA A 1 111 ? 16.375 8.375 -4.812 1 98.94 111 ALA A N 1
ATOM 870 C CA . ALA A 1 111 ? 16.297 9.203 -3.613 1 98.94 111 ALA A CA 1
ATOM 871 C C . ALA A 1 111 ? 15.148 8.75 -2.719 1 98.94 111 ALA A C 1
ATOM 873 O O . ALA A 1 111 ? 14.133 8.242 -3.207 1 98.94 111 ALA A O 1
ATOM 874 N N . LEU A 1 112 ? 15.32 8.898 -1.453 1 98.81 112 LEU A N 1
ATOM 875 C CA . LEU A 1 112 ? 14.297 8.609 -0.457 1 98.81 112 LEU A CA 1
ATOM 876 C C . LEU A 1 112 ? 14.031 9.836 0.417 1 98.81 112 LEU A C 1
ATOM 878 O O . LEU A 1 112 ? 14.969 10.477 0.891 1 98.81 112 LEU A O 1
ATOM 882 N N . ILE A 1 113 ? 12.797 10.195 0.552 1 98.69 113 ILE A N 1
ATOM 883 C CA . ILE A 1 113 ? 12.32 11.133 1.563 1 98.69 113 ILE A CA 1
ATOM 884 C C . ILE A 1 113 ? 11.336 10.43 2.494 1 98.69 113 ILE A C 1
ATOM 886 O O . ILE A 1 113 ? 10.203 10.141 2.102 1 98.69 113 ILE A O 1
ATOM 890 N N . ASN A 1 114 ? 11.773 10.094 3.658 1 96.94 114 ASN A N 1
ATOM 891 C CA . ASN A 1 114 ? 10.953 9.344 4.598 1 96.94 114 ASN A CA 1
ATOM 892 C C . ASN A 1 114 ? 10.539 10.203 5.793 1 96.94 114 ASN A C 1
ATOM 894 O O . ASN A 1 114 ? 11.336 10.438 6.703 1 96.94 114 ASN A O 1
ATOM 898 N N . LEU A 1 115 ? 9.234 10.625 5.766 1 94.94 115 LEU A N 1
ATOM 899 C CA . LEU A 1 115 ? 8.641 11.359 6.879 1 94.94 115 LEU A CA 1
ATOM 900 C C . LEU A 1 115 ? 9.43 12.625 7.18 1 94.94 115 LEU A C 1
ATOM 902 O O . LEU A 1 115 ? 9.781 12.883 8.336 1 94.94 115 LEU A O 1
ATOM 906 N N . VAL A 1 116 ? 9.688 13.383 6.164 1 97.06 116 VAL A N 1
ATOM 907 C CA . VAL A 1 116 ? 10.492 14.594 6.27 1 97.06 116 VAL A CA 1
ATOM 908 C C . VAL A 1 116 ? 9.656 15.812 5.875 1 97.06 116 VAL A C 1
ATOM 910 O O . VAL A 1 116 ? 9.727 16.859 6.52 1 97.06 116 VAL A O 1
ATOM 913 N N . LEU A 1 117 ? 8.82 15.719 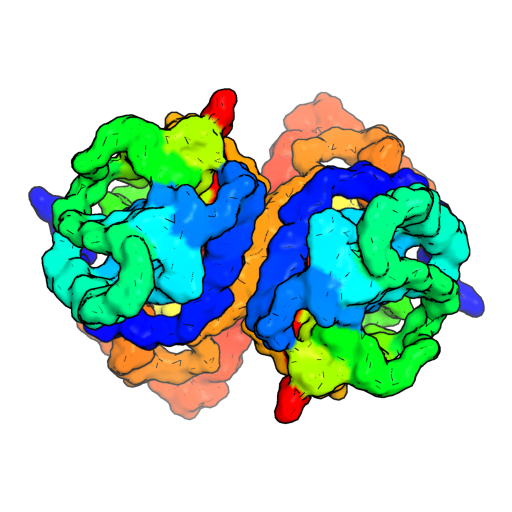4.875 1 97.44 117 LEU A N 1
ATOM 914 C CA . LEU A 1 117 ? 8.172 16.844 4.215 1 97.44 117 LEU A CA 1
ATOM 915 C C . LEU A 1 117 ? 7.344 17.656 5.211 1 97.44 117 LEU A C 1
ATOM 917 O O . LEU A 1 117 ? 7.324 18.891 5.152 1 97.44 117 LEU A O 1
ATOM 921 N N . HIS A 1 118 ? 6.684 16.969 6.164 1 94.75 118 HIS A N 1
ATOM 922 C CA . HIS A 1 118 ? 5.801 17.656 7.098 1 94.75 118 HIS A CA 1
ATOM 923 C C . HIS A 1 118 ? 6.602 18.469 8.109 1 94.75 118 HIS A C 1
ATOM 925 O O . HIS A 1 118 ? 6.027 19.219 8.898 1 94.75 118 HIS A O 1
ATOM 931 N N . HIS A 1 119 ? 7.867 18.422 8.086 1 94 119 HIS A N 1
ATOM 932 C CA . HIS A 1 119 ? 8.711 19.203 8.984 1 94 119 HIS A CA 1
ATOM 933 C C . HIS A 1 119 ? 9.25 20.453 8.281 1 94 119 HIS A C 1
ATOM 935 O O . HIS A 1 119 ? 9.883 21.297 8.914 1 94 119 HIS A O 1
ATOM 941 N N . LEU A 1 120 ? 8.969 20.625 7 1 95.56 120 LEU A N 1
ATOM 942 C CA . LEU A 1 120 ? 9.664 21.641 6.219 1 95.56 120 LEU A CA 1
ATOM 943 C C . LEU A 1 120 ? 8.93 22.969 6.289 1 95.56 120 LEU A C 1
ATOM 945 O O . LEU A 1 120 ? 9.547 24.031 6.133 1 95.56 120 LEU A O 1
ATOM 949 N N . GLU A 1 121 ? 7.656 22.953 6.461 1 92.88 121 GLU A N 1
ATOM 950 C CA . GLU A 1 121 ? 6.902 24.203 6.52 1 92.88 121 GLU A CA 1
ATOM 951 C C . GLU A 1 121 ? 5.48 23.969 7.027 1 92.88 121 GLU A C 1
ATOM 953 O O . GLU A 1 121 ? 5.016 22.828 7.078 1 92.88 121 GLU A O 1
ATOM 958 N N . GLU A 1 122 ? 4.969 25 7.543 1 89.12 122 GLU A N 1
ATOM 959 C CA . GLU A 1 122 ? 3.543 25.062 7.852 1 89.12 122 GLU A CA 1
ATOM 960 C C . GLU A 1 122 ? 2.795 25.906 6.824 1 89.12 122 GLU A C 1
ATOM 962 O O . GLU A 1 122 ? 3.256 26.984 6.449 1 89.12 122 GLU A O 1
ATOM 967 N N . ASN A 1 123 ? 1.784 25.375 6.289 1 85.75 123 ASN A N 1
ATOM 968 C CA . ASN A 1 123 ? 0.937 26.094 5.348 1 85.75 123 ASN A CA 1
ATOM 969 C C . ASN A 1 123 ? -0.488 26.234 5.875 1 85.75 123 ASN A C 1
ATOM 971 O O . ASN A 1 123 ? -1.314 25.344 5.703 1 85.75 123 ASN A O 1
ATOM 975 N N . PRO A 1 124 ? -0.778 27.438 6.402 1 76.5 124 PRO A N 1
ATOM 976 C CA . PRO A 1 124 ? -2.062 27.609 7.086 1 76.5 124 PRO A CA 1
ATOM 977 C C . PRO A 1 124 ? -3.252 27.562 6.129 1 76.5 124 PRO A C 1
ATOM 979 O O . PRO A 1 124 ? -4.355 27.188 6.531 1 76.5 124 PRO A O 1
ATOM 982 N N . ASP A 1 125 ? -3.043 27.891 4.906 1 78.88 125 ASP A N 1
ATOM 983 C CA . ASP A 1 125 ? -4.172 27.969 3.984 1 78.88 125 ASP A CA 1
ATOM 984 C C . ASP A 1 125 ? -4.305 26.688 3.162 1 78.88 125 ASP A C 1
ATOM 986 O O . ASP A 1 125 ? -5.277 26.531 2.422 1 78.88 125 ASP A O 1
ATOM 990 N N . GLY A 1 126 ? -3.354 25.875 3.439 1 75.25 126 GLY A N 1
ATOM 991 C CA . GLY A 1 126 ? -3.406 24.594 2.766 1 75.25 126 GLY A CA 1
ATOM 992 C C . GLY A 1 126 ? -3.33 24.703 1.256 1 75.25 126 GLY A C 1
ATOM 993 O O . GLY A 1 126 ? -3.676 23.766 0.539 1 75.25 126 GLY A O 1
ATOM 994 N N . LYS A 1 127 ? -2.885 25.844 0.736 1 77.19 127 LYS A N 1
ATOM 995 C CA . LYS A 1 127 ? -2.955 26.078 -0.704 1 77.19 127 LYS A CA 1
ATOM 996 C C . LYS A 1 127 ? -1.636 25.719 -1.383 1 77.19 127 LYS A C 1
ATOM 998 O O . LYS A 1 127 ? -1.628 25.078 -2.438 1 77.19 127 LYS A O 1
ATOM 1003 N N . SER A 1 128 ? -0.549 26.188 -0.744 1 85.06 128 SER A N 1
ATOM 1004 C CA . SER A 1 128 ? 0.728 25.953 -1.411 1 85.06 128 SER A CA 1
ATOM 1005 C C . SER A 1 128 ? 1.804 25.531 -0.416 1 85.06 128 SER A C 1
ATOM 1007 O O . SER A 1 128 ? 1.763 25.922 0.752 1 85.06 128 SER A O 1
ATOM 1009 N N . PHE A 1 129 ? 2.727 24.688 -0.877 1 94.81 129 PHE A N 1
ATOM 1010 C CA . PHE A 1 129 ? 3.881 24.234 -0.114 1 94.81 129 PHE A CA 1
ATOM 1011 C C . PHE A 1 129 ? 5.18 24.578 -0.84 1 94.81 129 PHE A C 1
ATOM 1013 O O . PHE A 1 129 ? 5.828 23.688 -1.403 1 94.81 129 PHE A O 1
ATOM 1020 N N . PRO A 1 130 ? 5.582 25.891 -0.761 1 95.81 130 PRO A N 1
ATOM 1021 C CA . PRO A 1 130 ? 6.695 26.328 -1.604 1 95.81 130 PRO A CA 1
ATOM 1022 C C . PRO A 1 130 ? 8.016 25.656 -1.242 1 95.81 130 PRO A C 1
ATOM 1024 O O . PRO A 1 130 ? 8.828 25.375 -2.125 1 95.81 130 PRO A O 1
ATOM 1027 N N . ILE A 1 131 ? 8.312 25.453 0.04 1 97.06 131 ILE A N 1
ATOM 1028 C CA . ILE A 1 131 ? 9.578 24.844 0.444 1 97.06 131 ILE A CA 1
ATOM 1029 C C . ILE A 1 131 ? 9.594 23.375 0.022 1 97.06 131 ILE A C 1
ATOM 1031 O O . ILE A 1 131 ? 10.617 22.859 -0.443 1 97.06 131 ILE A O 1
ATOM 1035 N N . ILE A 1 132 ? 8.445 22.719 0.152 1 98 132 ILE A N 1
ATOM 1036 C CA . ILE A 1 132 ? 8.336 21.328 -0.281 1 98 132 ILE A CA 1
ATOM 1037 C C . ILE A 1 132 ? 8.562 21.234 -1.789 1 98 132 ILE A C 1
ATOM 1039 O O . ILE A 1 132 ? 9.328 20.391 -2.26 1 98 132 ILE A O 1
ATOM 1043 N N . ILE A 1 133 ? 7.945 22.125 -2.562 1 97.94 133 ILE A N 1
ATOM 1044 C CA . ILE A 1 133 ? 8.094 22.125 -4.016 1 97.94 133 ILE A CA 1
ATOM 1045 C C . ILE A 1 133 ? 9.555 22.344 -4.387 1 97.94 133 ILE A C 1
ATOM 1047 O O . ILE A 1 133 ? 10.102 21.641 -5.234 1 97.94 133 ILE A O 1
ATOM 1051 N N . GLN A 1 134 ? 10.164 23.266 -3.73 1 98.56 134 GLN A N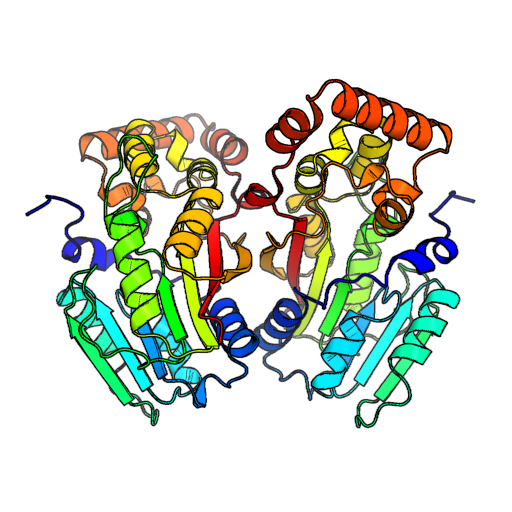 1
ATOM 1052 C CA . GLN A 1 134 ? 11.57 23.531 -4.004 1 98.56 134 GLN A CA 1
ATOM 1053 C C . GLN A 1 134 ? 12.438 22.328 -3.66 1 98.56 134 GLN A C 1
ATOM 1055 O O . GLN A 1 134 ? 13.383 22 -4.383 1 98.56 134 GLN A O 1
ATOM 1060 N N . THR A 1 135 ? 12.188 21.688 -2.52 1 98.81 135 THR A N 1
ATOM 1061 C CA . THR A 1 135 ? 12.906 20.469 -2.145 1 98.81 135 THR A CA 1
ATOM 1062 C C . THR A 1 135 ? 12.773 19.406 -3.229 1 98.81 135 THR A C 1
ATOM 1064 O O . THR A 1 135 ? 13.766 18.797 -3.635 1 98.81 135 THR A O 1
ATOM 1067 N N . LEU A 1 136 ? 11.57 19.219 -3.719 1 98.88 136 LEU A N 1
ATOM 1068 C CA . LEU A 1 136 ? 11.32 18.219 -4.746 1 98.88 136 LEU A CA 1
ATOM 1069 C C . LEU A 1 136 ? 12.023 18.594 -6.051 1 98.88 136 LEU A C 1
ATOM 1071 O O . LEU A 1 136 ? 12.523 17.719 -6.762 1 98.88 136 LEU A O 1
ATOM 1075 N N . LYS A 1 137 ? 12.094 19.859 -6.363 1 98.88 137 LYS A N 1
ATOM 1076 C CA . LYS A 1 137 ? 12.828 20.312 -7.543 1 98.88 137 LYS A CA 1
ATOM 1077 C C . LYS A 1 137 ? 14.312 20 -7.414 1 98.88 137 LYS A C 1
ATOM 1079 O O . LYS A 1 137 ? 14.953 19.609 -8.391 1 98.88 137 LYS A O 1
ATOM 1084 N N . GLU A 1 138 ? 14.844 20.219 -6.238 1 98.94 138 GLU A N 1
ATOM 1085 C CA . GLU A 1 138 ? 16.234 19.875 -5.988 1 98.94 138 GLU A CA 1
ATOM 1086 C C . GLU A 1 138 ? 16.484 18.375 -6.121 1 98.94 138 GLU A C 1
ATOM 1088 O O . GLU A 1 138 ? 17.484 17.953 -6.703 1 98.94 138 GLU A O 1
ATOM 1093 N N . VAL A 1 139 ? 15.602 17.594 -5.602 1 98.94 139 VAL A N 1
ATOM 1094 C CA . VAL A 1 139 ? 15.742 16.141 -5.73 1 98.94 139 VAL A CA 1
ATOM 1095 C C . VAL A 1 139 ? 15.68 15.75 -7.207 1 98.94 139 VAL A C 1
ATOM 1097 O O . VAL A 1 139 ? 16.453 14.906 -7.664 1 98.94 139 VAL A O 1
ATOM 1100 N N . TYR A 1 140 ? 14.719 16.344 -7.914 1 98.94 140 TYR A N 1
ATOM 1101 C CA . TYR A 1 140 ? 14.633 16.109 -9.352 1 98.94 140 TYR A CA 1
ATOM 1102 C C . TYR A 1 140 ? 15.961 16.422 -10.039 1 98.94 140 TYR A C 1
ATOM 1104 O O . TYR A 1 140 ? 16.438 15.641 -10.859 1 98.94 140 TYR A O 1
ATOM 1112 N N . ARG A 1 141 ? 16.547 17.562 -9.672 1 98.88 141 ARG A N 1
ATOM 1113 C CA . ARG A 1 141 ? 17.797 18.016 -10.273 1 98.88 141 ARG A CA 1
ATOM 1114 C C . ARG A 1 141 ? 18.906 17 -10.039 1 98.88 141 ARG A C 1
ATOM 1116 O O . ARG A 1 141 ? 19.656 16.656 -10.969 1 98.88 141 ARG A O 1
ATOM 1123 N N . ILE A 1 142 ? 19.016 16.438 -8.883 1 98.88 142 ILE A N 1
ATOM 1124 C CA . ILE A 1 142 ? 20.172 15.617 -8.539 1 98.88 142 ILE A CA 1
ATOM 1125 C C . ILE A 1 142 ? 19.953 14.18 -9.016 1 98.88 142 ILE A C 1
ATOM 1127 O O . ILE A 1 142 ? 20.891 13.383 -9.047 1 98.88 142 ILE A O 1
ATOM 1131 N N . LEU A 1 143 ? 18.75 13.781 -9.328 1 98.94 143 LEU A N 1
ATOM 1132 C CA . LEU A 1 143 ? 18.484 12.445 -9.859 1 98.94 143 LEU A CA 1
ATOM 1133 C C . LEU A 1 143 ? 18.875 12.359 -11.328 1 98.94 143 LEU A C 1
ATOM 1135 O O . LEU A 1 143 ? 18.656 13.305 -12.094 1 98.94 143 LEU A O 1
ATOM 1139 N N . LYS A 1 144 ? 19.422 11.242 -11.734 1 98.88 144 LYS A N 1
ATOM 1140 C CA . LYS A 1 144 ? 19.672 10.945 -13.141 1 98.88 144 LYS A CA 1
ATOM 1141 C C . LYS A 1 144 ? 18.359 10.781 -13.914 1 98.88 144 LYS A C 1
ATOM 1143 O O . LYS A 1 144 ? 17.328 10.438 -13.328 1 98.88 144 LYS A O 1
ATOM 1148 N N . PRO A 1 145 ? 18.438 11.086 -15.289 1 98.56 145 PRO A N 1
ATOM 1149 C CA . PRO A 1 145 ? 17.266 10.664 -16.078 1 98.56 145 PRO A CA 1
ATOM 1150 C C . PRO A 1 145 ? 16.922 9.195 -15.852 1 98.56 145 PRO A C 1
ATOM 1152 O O . PRO A 1 145 ? 17.797 8.328 -15.898 1 98.56 145 PRO A O 1
ATOM 1155 N N . GLY A 1 146 ? 15.68 8.93 -15.562 1 98.5 146 GLY A N 1
ATOM 1156 C CA . GLY A 1 146 ? 15.273 7.578 -15.227 1 98.5 146 GLY A CA 1
ATOM 1157 C C . GLY A 1 146 ? 15.32 7.285 -13.742 1 98.5 146 GLY A C 1
ATOM 1158 O O . GLY A 1 146 ? 14.922 6.207 -13.297 1 98.5 146 GLY A O 1
ATOM 1159 N N . GLY A 1 147 ? 15.82 8.305 -12.984 1 98.81 147 GLY A N 1
ATOM 1160 C CA . GLY A 1 147 ? 15.93 8.125 -11.547 1 98.81 147 GLY A CA 1
ATOM 1161 C C . GLY A 1 147 ? 14.586 8.156 -10.844 1 98.81 147 GLY A C 1
ATOM 1162 O O . GLY A 1 147 ? 13.594 8.641 -11.398 1 98.81 147 GLY A O 1
ATOM 1163 N N . VAL A 1 148 ? 14.531 7.598 -9.602 1 98.81 148 VAL A N 1
ATOM 1164 C CA . VAL A 1 148 ? 13.266 7.418 -8.898 1 98.81 148 VAL A CA 1
ATOM 1165 C C . VAL A 1 148 ? 13.359 8.047 -7.512 1 98.81 148 VAL A C 1
ATOM 1167 O O . VAL A 1 148 ? 14.375 7.914 -6.824 1 98.81 148 VAL A O 1
ATOM 1170 N N . LEU A 1 149 ? 12.336 8.805 -7.184 1 98.94 149 LEU A N 1
ATOM 1171 C CA . LEU A 1 149 ? 12.125 9.32 -5.832 1 98.94 149 LEU A CA 1
ATOM 1172 C C . LEU A 1 149 ? 11.031 8.531 -5.121 1 98.94 149 LEU A C 1
ATOM 1174 O O . LEU A 1 149 ? 9.922 8.391 -5.645 1 98.94 149 LEU A O 1
ATOM 1178 N N . THR A 1 150 ? 11.344 7.949 -4.008 1 98.81 150 THR A N 1
ATOM 1179 C CA . THR A 1 150 ? 10.328 7.348 -3.146 1 98.81 150 THR A CA 1
ATOM 1180 C C . THR A 1 150 ? 10.07 8.227 -1.923 1 98.81 150 THR A C 1
ATOM 1182 O O . THR A 1 150 ? 11.008 8.727 -1.304 1 98.81 150 THR A O 1
ATOM 1185 N N . ILE A 1 151 ? 8.781 8.422 -1.607 1 98.75 151 ILE A N 1
ATOM 1186 C CA . ILE A 1 151 ? 8.375 9.289 -0.506 1 98.75 151 ILE A CA 1
ATOM 1187 C C . ILE A 1 151 ? 7.469 8.523 0.452 1 98.75 151 ILE A C 1
ATOM 1189 O O . ILE A 1 151 ? 6.531 7.848 0.021 1 98.75 151 ILE A O 1
ATOM 1193 N N . ILE A 1 152 ? 7.793 8.5 1.694 1 97.44 152 ILE A N 1
ATOM 1194 C CA . ILE A 1 152 ? 6.887 8.102 2.764 1 97.44 152 ILE A CA 1
ATOM 1195 C C . ILE A 1 152 ? 6.367 9.336 3.492 1 97.44 152 ILE A C 1
ATOM 1197 O O . ILE A 1 152 ? 7.156 10.164 3.963 1 97.44 152 ILE A O 1
ATOM 1201 N N . SER A 1 153 ? 5.074 9.508 3.543 1 96.56 153 SER A N 1
ATOM 1202 C CA . SER A 1 153 ? 4.449 10.656 4.184 1 96.56 153 SER A CA 1
ATOM 1203 C C . SER A 1 153 ? 3.178 10.258 4.926 1 96.56 153 SER A C 1
ATOM 1205 O O . SER A 1 153 ? 2.807 9.078 4.938 1 96.56 153 SER A O 1
ATOM 1207 N N . ILE A 1 154 ? 2.6 11.18 5.641 1 96.12 154 ILE A N 1
ATOM 1208 C CA . ILE A 1 154 ? 1.329 11.023 6.34 1 96.12 154 ILE A CA 1
ATOM 1209 C C . ILE A 1 154 ? 0.319 12.039 5.805 1 96.12 154 ILE A C 1
ATOM 1211 O O . ILE A 1 154 ? 0.625 13.227 5.684 1 96.12 154 ILE A O 1
ATOM 1215 N N . THR A 1 155 ? -0.859 11.586 5.453 1 96.81 155 THR A N 1
ATOM 1216 C CA . THR A 1 155 ? -1.91 12.484 5 1 96.81 155 THR A CA 1
ATOM 1217 C C . THR A 1 155 ? -2.783 12.93 6.168 1 96.81 155 THR A C 1
ATOM 1219 O O . THR A 1 155 ? -2.756 12.32 7.238 1 96.81 155 THR A O 1
ATOM 1222 N N . PRO A 1 156 ? -3.531 14.008 5.949 1 96.12 156 PRO A N 1
ATOM 1223 C CA . PRO A 1 156 ? -4.461 14.414 7.004 1 96.12 156 PRO A CA 1
ATOM 1224 C C . PRO A 1 156 ? -5.457 13.312 7.371 1 96.12 156 PRO A C 1
ATOM 1226 O O . PRO A 1 156 ? -5.762 13.125 8.547 1 96.12 156 PRO A O 1
ATOM 1229 N N . GLU A 1 157 ? -5.934 12.562 6.363 1 96.38 157 GLU A N 1
ATOM 1230 C CA . GLU A 1 157 ? -6.871 11.469 6.613 1 96.38 157 GLU A CA 1
ATOM 1231 C C . GLU A 1 157 ? -6.234 10.383 7.48 1 96.38 157 GLU A C 1
ATOM 1233 O O . GLU A 1 157 ? -6.891 9.82 8.352 1 96.38 157 GLU A O 1
ATOM 1238 N N . GLN A 1 158 ? -5.047 10.148 7.215 1 96.19 158 GLN A N 1
ATOM 1239 C CA . GLN A 1 158 ? -4.348 9.117 7.973 1 96.19 158 GLN A CA 1
ATOM 1240 C C . GLN A 1 158 ? -4.094 9.562 9.406 1 96.19 158 GLN A C 1
ATOM 1242 O O . GLN A 1 158 ? -4.16 8.75 10.336 1 96.19 158 GLN A O 1
ATOM 1247 N N . LEU A 1 159 ? -3.725 10.82 9.594 1 96.5 159 LEU A N 1
ATOM 1248 C CA . LEU A 1 159 ? -3.615 11.328 10.961 1 96.5 159 LEU A CA 1
ATOM 1249 C C . LEU A 1 159 ? -4.941 11.18 11.703 1 96.5 159 LEU A C 1
ATOM 1251 O O . LEU A 1 159 ? -4.973 10.68 12.828 1 96.5 159 LEU A O 1
ATOM 1255 N N . ASP A 1 160 ? -6.02 11.578 11.07 1 96.94 160 ASP A N 1
ATOM 1256 C CA . ASP A 1 160 ? -7.344 11.539 11.68 1 96.94 160 ASP A CA 1
ATOM 1257 C C . ASP A 1 160 ? -7.777 10.102 11.961 1 96.94 160 ASP A C 1
ATOM 1259 O O . ASP A 1 160 ? -8.695 9.867 12.742 1 96.94 160 ASP A O 1
ATOM 1263 N N . ALA A 1 161 ? -7.16 9.18 11.305 1 95.19 161 ALA A N 1
ATOM 1264 C CA . ALA A 1 161 ? -7.5 7.766 11.477 1 95.19 161 ALA A CA 1
ATOM 1265 C C . ALA A 1 161 ? -6.938 7.223 12.789 1 95.19 161 ALA A C 1
ATOM 1267 O O . ALA A 1 161 ? -7.312 6.133 13.227 1 95.19 161 ALA A O 1
ATOM 1268 N N . ASN A 1 162 ? -6 7.906 13.375 1 93.69 162 ASN A N 1
ATOM 1269 C CA . ASN A 1 162 ? -5.484 7.52 14.68 1 93.69 162 ASN A CA 1
ATOM 1270 C C . ASN A 1 162 ? -6.383 8.016 15.805 1 93.69 162 ASN A C 1
ATOM 1272 O O . ASN A 1 162 ? -6.672 9.211 15.891 1 93.69 162 ASN A O 1
ATOM 1276 N N . TRP A 1 163 ? -6.672 7.172 16.719 1 93.75 163 TRP A N 1
ATOM 1277 C CA . TRP A 1 163 ? -7.594 7.496 17.797 1 93.75 163 TRP A CA 1
ATOM 1278 C C . TRP A 1 163 ? -7.055 8.641 18.656 1 93.75 163 TRP A C 1
ATOM 1280 O O . TRP A 1 163 ? -7.816 9.492 19.125 1 93.75 163 TRP A O 1
ATOM 1290 N N . PHE A 1 164 ? -5.797 8.734 18.844 1 93 164 PHE A N 1
ATOM 1291 C CA . PHE A 1 164 ? -5.215 9.711 19.75 1 93 164 PHE A CA 1
ATOM 1292 C C . PHE A 1 164 ? -5.34 11.117 19.172 1 93 164 PHE A C 1
ATOM 1294 O O . PHE A 1 164 ? -5.246 12.102 19.906 1 93 164 PHE A O 1
ATOM 1301 N N . SER A 1 165 ? -5.473 11.266 17.844 1 95.38 165 SER A N 1
ATOM 1302 C CA . SER A 1 165 ? -5.621 12.586 17.234 1 95.38 165 SER A CA 1
ATOM 1303 C C . SER A 1 165 ? -6.906 13.258 17.703 1 95.38 165 SER A C 1
ATOM 1305 O O . SER A 1 165 ? -7.016 14.484 17.672 1 95.38 165 SER A O 1
ATOM 1307 N N . HIS A 1 166 ? -7.891 12.5 18.141 1 96.19 166 HIS A N 1
ATOM 1308 C CA . HIS A 1 166 ? -9.195 13.008 18.562 1 96.19 166 HIS A CA 1
ATOM 1309 C C . HIS A 1 166 ? -9.148 13.5 20 1 96.19 166 HIS A C 1
ATOM 1311 O O . HIS A 1 166 ? -10.047 14.219 20.438 1 96.19 166 HIS A O 1
ATOM 1317 N N . ILE A 1 167 ? -8.148 13.109 20.719 1 96.38 167 ILE A N 1
ATOM 1318 C CA . ILE A 1 167 ? -7.992 13.523 22.094 1 96.38 167 ILE A CA 1
ATOM 1319 C C . ILE A 1 167 ? -7.27 14.867 22.156 1 96.38 167 ILE A C 1
ATOM 1321 O O . ILE A 1 167 ? -7.453 15.633 23.109 1 96.38 167 ILE A O 1
ATOM 1325 N N . LEU A 1 168 ? -6.422 15.164 21.156 1 96.75 168 LEU A N 1
ATOM 1326 C CA . LEU A 1 168 ? -5.641 16.391 21.078 1 96.75 168 LEU A CA 1
ATOM 1327 C C . LEU A 1 168 ? -6.016 17.203 19.844 1 96.75 168 LEU A C 1
ATOM 1329 O O . LEU A 1 168 ? -5.188 17.406 18.953 1 96.75 168 LEU A O 1
ATOM 1333 N N . PRO A 1 169 ? -7.207 17.734 19.797 1 96.12 169 PRO A N 1
ATOM 1334 C CA . PRO A 1 169 ? -7.699 18.375 18.578 1 96.12 169 PRO A CA 1
ATOM 1335 C C . PRO A 1 169 ? -6.875 19.594 18.172 1 96.12 169 PRO A C 1
ATOM 1337 O O . PRO A 1 169 ? -6.668 19.844 16.984 1 96.12 169 PRO A O 1
ATOM 1340 N N . LYS A 1 170 ? -6.387 20.391 19.141 1 96.5 170 LYS A N 1
ATOM 1341 C CA . LYS A 1 170 ? -5.598 21.578 18.812 1 96.5 170 LYS A CA 1
ATOM 1342 C C . LYS A 1 170 ? -4.277 21.188 18.156 1 96.5 170 LYS A C 1
ATOM 1344 O O . LYS A 1 170 ? -3.875 21.797 17.156 1 96.5 170 LYS A O 1
ATOM 1349 N N . ASN A 1 171 ? -3.605 20.25 18.734 1 96.44 171 ASN A N 1
ATOM 1350 C CA . ASN A 1 171 ? -2.365 19.766 18.125 1 96.44 171 ASN A CA 1
ATOM 1351 C C . ASN A 1 171 ? -2.613 19.156 16.75 1 96.44 171 ASN A C 1
ATOM 1353 O O . ASN A 1 171 ? -1.81 19.328 15.836 1 96.44 171 ASN A O 1
ATOM 1357 N N . THR A 1 172 ? -3.715 18.422 16.594 1 96.62 172 THR A N 1
ATOM 1358 C CA . THR A 1 172 ? -4.078 17.812 15.312 1 96.62 172 THR A CA 1
ATOM 1359 C C . THR A 1 172 ? -4.258 18.891 14.242 1 96.62 172 THR A C 1
ATOM 1361 O O . THR A 1 172 ? -3.797 18.719 13.109 1 96.62 172 THR A O 1
ATOM 1364 N N . GLN A 1 173 ? -4.816 19.969 14.625 1 95 173 GLN A N 1
ATOM 1365 C CA . GLN A 1 173 ? -4.98 21.062 13.695 1 95 173 GLN A CA 1
ATOM 1366 C C . GLN A 1 173 ? -3.631 21.672 13.305 1 95 173 GLN A C 1
ATOM 1368 O O . GLN A 1 173 ? -3.426 22.047 12.148 1 95 173 GLN A O 1
ATOM 1373 N N . ARG A 1 174 ? -2.746 21.781 14.281 1 94.25 174 ARG A N 1
ATOM 1374 C CA . ARG A 1 174 ? -1.396 22.234 13.977 1 94.25 174 ARG A CA 1
ATOM 1375 C C . ARG A 1 174 ? -0.721 21.328 12.961 1 94.25 174 ARG A C 1
ATOM 1377 O O . ARG A 1 174 ? -0.094 21.797 12.008 1 94.25 174 ARG A O 1
ATOM 1384 N N . TRP A 1 175 ? -0.964 20.047 13.062 1 95.25 175 TRP A N 1
ATOM 1385 C CA . TRP A 1 175 ? -0.355 19.078 12.164 1 95.25 175 TRP A CA 1
ATOM 1386 C C . TRP A 1 175 ? -1.017 19.109 10.789 1 95.25 175 TRP A C 1
ATOM 1388 O O . TRP A 1 175 ? -0.348 18.953 9.766 1 95.25 175 TRP A O 1
ATOM 1398 N N . HIS A 1 176 ? -2.295 19.391 10.742 1 95.44 176 HIS A N 1
ATOM 1399 C CA . HIS A 1 176 ? -2.99 19.469 9.461 1 95.44 176 HIS A CA 1
ATOM 1400 C C . HIS A 1 176 ? -2.361 20.531 8.562 1 95.44 176 HIS A C 1
ATOM 1402 O O . HIS A 1 176 ? -2.34 20.375 7.34 1 95.44 176 HIS A O 1
ATOM 1408 N N . LYS A 1 177 ? -1.76 21.531 9.172 1 95 177 LYS A N 1
ATOM 1409 C CA . LYS A 1 177 ? -1.16 22.625 8.414 1 95 177 LYS A CA 1
ATOM 1410 C C . LYS A 1 177 ? 0.172 22.203 7.805 1 95 177 LYS A C 1
ATOM 1412 O O . LYS A 1 177 ? 0.712 22.906 6.941 1 95 177 LYS A O 1
ATOM 1417 N N . ARG A 1 178 ? 0.649 21.047 8.195 1 95 178 ARG A N 1
ATOM 1418 C CA . ARG A 1 178 ? 1.962 20.578 7.762 1 95 178 ARG A CA 1
ATOM 1419 C C . ARG A 1 178 ? 1.832 19.422 6.785 1 95 178 ARG A C 1
ATOM 1421 O O . ARG A 1 178 ? 2.793 19.062 6.098 1 95 178 ARG A O 1
ATOM 1428 N N . LEU A 1 179 ? 0.659 18.797 6.809 1 96.31 179 LEU A N 1
ATOM 1429 C CA . LEU A 1 179 ? 0.476 17.547 6.074 1 96.31 179 LEU A CA 1
ATOM 1430 C C . LEU A 1 179 ? -0.12 17.812 4.695 1 96.31 179 LEU A C 1
ATOM 1432 O O . LEU A 1 179 ? -1.013 18.656 4.551 1 96.31 179 LEU A O 1
ATOM 1436 N N . LEU A 1 180 ? 0.379 17.094 3.693 1 96.06 180 LEU A N 1
ATOM 1437 C CA . LEU A 1 180 ? -0.181 17.109 2.348 1 96.06 180 LEU A CA 1
ATOM 1438 C C . LEU A 1 180 ? -1.183 15.977 2.16 1 96.06 180 LEU A C 1
ATOM 1440 O O . LEU A 1 180 ? -0.918 14.836 2.553 1 96.06 180 LEU A O 1
ATOM 1444 N N . SER A 1 181 ? -2.354 16.359 1.587 1 94.56 181 SER A N 1
ATOM 1445 C CA . SER A 1 181 ? -3.135 15.266 1.018 1 94.56 181 SER A CA 1
ATOM 1446 C C . SER A 1 181 ? -2.383 14.578 -0.117 1 94.56 181 SER A C 1
ATOM 1448 O O . SER A 1 181 ? -1.397 15.117 -0.628 1 94.56 181 SER A O 1
ATOM 1450 N N . PHE A 1 182 ? -2.809 13.445 -0.511 1 96.44 182 PHE A N 1
ATOM 1451 C CA . PHE A 1 182 ? -2.148 12.766 -1.62 1 96.44 182 PHE A CA 1
ATOM 1452 C C . PHE A 1 182 ? -2.291 13.57 -2.908 1 96.44 182 PHE A C 1
ATOM 1454 O O . PHE A 1 182 ? -1.359 13.633 -3.713 1 96.44 182 PHE A O 1
ATOM 1461 N N . GLU A 1 183 ? -3.422 14.117 -3.105 1 93.06 183 GLU A N 1
ATOM 1462 C CA . GLU A 1 183 ? -3.633 14.961 -4.277 1 93.06 183 GLU A CA 1
ATOM 1463 C C . GLU A 1 183 ? -2.666 16.141 -4.289 1 93.06 183 GLU A C 1
ATOM 1465 O O . GLU A 1 183 ? -2.135 16.5 -5.344 1 93.06 183 GLU A O 1
ATOM 1470 N N . GLN A 1 184 ? -2.48 16.719 -3.15 1 95.31 184 GLN A N 1
ATOM 1471 C CA . GLN A 1 184 ? -1.537 17.828 -3.051 1 95.31 184 GLN A CA 1
ATOM 1472 C C . GLN A 1 184 ? -0.109 17.359 -3.32 1 95.31 184 GLN A C 1
ATOM 1474 O O . GLN A 1 184 ? 0.663 18.062 -3.982 1 95.31 184 GLN A O 1
ATOM 1479 N N . LEU A 1 185 ? 0.243 16.219 -2.764 1 97.25 185 LEU A N 1
ATOM 1480 C CA . LEU A 1 185 ? 1.565 15.664 -3.035 1 97.25 185 LEU A CA 1
ATOM 1481 C C . LEU A 1 185 ? 1.763 15.438 -4.531 1 97.25 185 LEU A C 1
ATOM 1483 O O . LEU A 1 185 ? 2.805 15.797 -5.086 1 97.25 185 LEU A O 1
ATOM 1487 N N . LYS A 1 186 ? 0.809 14.867 -5.207 1 96.12 186 LYS A N 1
ATOM 1488 C CA . LYS A 1 186 ? 0.88 14.648 -6.648 1 96.12 186 LYS A CA 1
ATOM 1489 C C . LYS A 1 186 ? 1.099 15.961 -7.395 1 96.12 186 LYS A C 1
ATOM 1491 O O . LYS A 1 186 ? 1.905 16.031 -8.32 1 96.12 186 LYS A O 1
ATOM 1496 N N . SER A 1 187 ? 0.376 16.969 -6.98 1 96 187 SER A N 1
ATOM 1497 C CA . SER A 1 187 ? 0.504 18.281 -7.602 1 96 187 SER A CA 1
ATOM 1498 C C . SER A 1 187 ? 1.911 18.844 -7.422 1 96 187 SER A C 1
ATOM 1500 O O . SER A 1 187 ? 2.498 19.375 -8.367 1 96 187 SER A O 1
ATOM 1502 N N . CYS A 1 188 ? 2.434 18.734 -6.188 1 97.69 188 CYS A N 1
ATOM 1503 C CA . CYS A 1 188 ? 3.791 19.188 -5.918 1 97.69 188 CYS A CA 1
ATOM 1504 C C . CYS A 1 188 ? 4.801 18.438 -6.773 1 97.69 188 CYS A C 1
ATOM 1506 O O . CYS A 1 188 ? 5.723 19.047 -7.332 1 97.69 188 CYS A O 1
ATOM 1508 N N . LEU A 1 189 ? 4.633 17.156 -6.891 1 98.5 189 LEU A N 1
ATOM 1509 C CA . LEU A 1 189 ? 5.527 16.328 -7.688 1 98.5 189 LEU A CA 1
ATOM 1510 C C . LEU A 1 189 ? 5.457 16.719 -9.164 1 98.5 189 LEU A C 1
ATOM 1512 O O . LEU A 1 189 ? 6.492 16.812 -9.828 1 98.5 189 LEU A O 1
ATOM 1516 N N . SER A 1 190 ? 4.266 16.922 -9.633 1 97.75 190 SER A N 1
ATOM 1517 C CA . SER A 1 190 ? 4.086 17.344 -11.023 1 97.75 190 SER A CA 1
ATOM 1518 C C . SER A 1 190 ? 4.773 18.688 -11.281 1 97.75 190 SER A C 1
ATOM 1520 O O . SER A 1 190 ? 5.434 18.859 -12.312 1 97.75 190 SER A O 1
ATOM 1522 N N . GLU A 1 191 ? 4.586 19.578 -10.367 1 97.75 191 GLU A N 1
ATOM 1523 C CA . GLU A 1 191 ? 5.234 20.875 -10.5 1 97.75 191 GLU A CA 1
ATOM 1524 C C . GLU A 1 191 ? 6.75 20.734 -10.555 1 97.75 191 GLU A C 1
ATOM 1526 O O . GLU A 1 191 ? 7.43 21.516 -11.234 1 97.75 191 GLU A O 1
ATOM 1531 N N . ALA A 1 192 ? 7.277 19.781 -9.852 1 98.5 192 ALA A N 1
ATOM 1532 C CA . ALA A 1 192 ? 8.711 19.516 -9.852 1 98.5 192 ALA A CA 1
ATOM 1533 C C . ALA A 1 192 ? 9.109 18.641 -11.047 1 98.5 192 ALA A C 1
ATOM 1535 O O . ALA A 1 192 ? 10.258 18.234 -11.156 1 98.5 192 ALA A O 1
ATOM 1536 N N . LYS A 1 193 ? 8.117 18.234 -11.891 1 98.56 193 LYS A N 1
ATOM 1537 C CA . LYS A 1 193 ? 8.312 17.547 -13.164 1 98.56 193 LYS A CA 1
ATOM 1538 C C . LYS A 1 193 ? 8.422 16.031 -12.969 1 98.56 193 LYS A C 1
ATOM 1540 O O . LYS A 1 193 ? 8.773 15.305 -13.891 1 98.56 193 LYS A O 1
A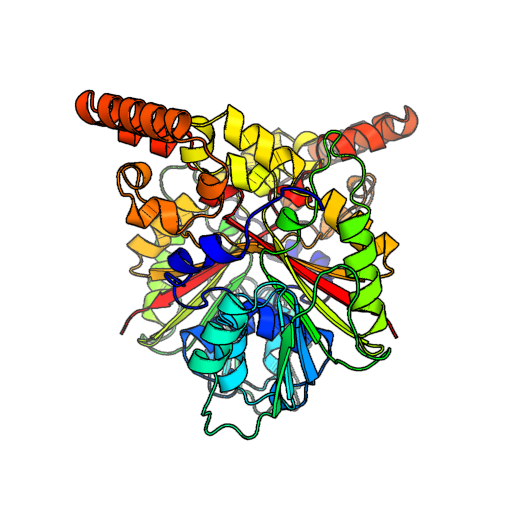TOM 1545 N N . PHE A 1 194 ? 8.109 15.594 -11.797 1 98.75 194 PHE A N 1
ATOM 1546 C CA . PHE A 1 194 ? 8.062 14.156 -11.562 1 98.75 194 PHE A CA 1
ATOM 1547 C C . PHE A 1 194 ? 6.789 13.555 -12.148 1 98.75 194 PHE A C 1
ATOM 1549 O O . PHE A 1 194 ? 5.77 14.234 -12.266 1 98.75 194 PHE A O 1
ATOM 1556 N N . VAL A 1 195 ? 6.879 12.297 -12.484 1 97.5 195 VAL A N 1
ATOM 1557 C CA . VAL A 1 195 ? 5.707 11.5 -12.836 1 97.5 195 VAL A CA 1
ATOM 1558 C C . VAL A 1 195 ? 5.477 10.43 -11.773 1 97.5 195 VAL A C 1
ATOM 1560 O O . VAL A 1 195 ? 6.332 9.562 -11.555 1 97.5 195 VAL A O 1
ATOM 1563 N N . VAL A 1 196 ? 4.34 10.484 -11.125 1 96.75 196 VAL A N 1
ATOM 1564 C CA . VAL A 1 196 ? 4 9.477 -10.133 1 96.75 196 VAL A CA 1
ATOM 1565 C C . VAL A 1 196 ? 3.752 8.133 -10.812 1 96.75 196 VAL A C 1
ATOM 1567 O O . VAL A 1 196 ? 2.949 8.047 -11.75 1 96.75 196 VAL A O 1
ATOM 1570 N N . LYS A 1 197 ? 4.438 7.082 -10.32 1 95.62 197 LYS A N 1
ATOM 1571 C CA . LYS A 1 197 ? 4.355 5.777 -10.969 1 95.62 197 LYS A CA 1
ATOM 1572 C C . LYS A 1 197 ? 3.486 4.816 -10.164 1 95.62 197 LYS A C 1
ATOM 1574 O O . LYS A 1 197 ? 2.783 3.979 -10.727 1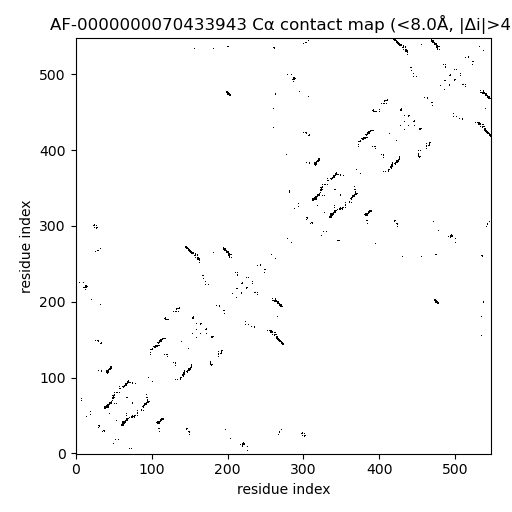 95.62 197 LYS A O 1
ATOM 1579 N N . SER A 1 198 ? 3.543 4.914 -8.836 1 95.81 198 SER A N 1
ATOM 1580 C CA . SER A 1 198 ? 2.756 4.059 -7.953 1 95.81 198 SER A CA 1
ATOM 1581 C C . SER A 1 198 ? 2.648 4.652 -6.555 1 95.81 198 SER A C 1
ATOM 1583 O O . SER A 1 198 ? 3.482 5.469 -6.156 1 95.81 198 SER A O 1
ATOM 1585 N N . ALA A 1 199 ? 1.618 4.293 -5.887 1 96.75 199 ALA A N 1
ATOM 1586 C CA . ALA A 1 199 ? 1.412 4.758 -4.516 1 96.75 199 ALA A CA 1
ATOM 1587 C C . ALA A 1 199 ? 0.575 3.762 -3.719 1 96.75 199 ALA A C 1
ATOM 1589 O O . ALA A 1 199 ? -0.315 3.107 -4.27 1 96.75 199 ALA A O 1
ATOM 1590 N N . TYR A 1 200 ? 0.858 3.68 -2.424 1 97.06 200 TYR A N 1
ATOM 1591 C CA . TYR A 1 200 ? 0.202 2.74 -1.52 1 97.06 200 TYR A CA 1
ATOM 1592 C C . TYR A 1 200 ? -0.022 3.369 -0.149 1 97.06 200 TYR A C 1
ATOM 1594 O O . TYR A 1 200 ? 0.822 4.125 0.339 1 97.06 200 TYR A O 1
ATOM 1602 N N . ASN A 1 201 ? -1.125 3.047 0.451 1 97 201 ASN A N 1
ATOM 1603 C CA . ASN A 1 201 ? -1.288 3.246 1.887 1 97 201 ASN A CA 1
ATOM 1604 C C . ASN A 1 201 ? -0.932 1.988 2.674 1 97 201 ASN A C 1
ATOM 1606 O O . ASN A 1 201 ? -1.509 0.924 2.443 1 97 201 ASN A O 1
ATOM 1610 N N . SER A 1 202 ? 0.043 2.119 3.572 1 96.5 202 SER A N 1
ATOM 1611 C CA . SER A 1 202 ? 0.416 0.989 4.418 1 96.5 202 SER A CA 1
ATOM 1612 C C . SER A 1 202 ? -0.575 0.803 5.562 1 96.5 202 SER A C 1
ATOM 1614 O O . SER A 1 202 ? -0.916 1.762 6.258 1 96.5 202 SER A O 1
ATOM 1616 N N . LEU A 1 203 ? -1.04 -0.43 5.734 1 94.62 203 LEU A N 1
ATOM 1617 C CA . LEU A 1 203 ? -1.942 -0.737 6.84 1 94.62 203 LEU A CA 1
ATOM 1618 C C . LEU A 1 203 ? -1.178 -1.327 8.016 1 94.62 203 LEU A C 1
ATOM 1620 O O . LEU A 1 203 ? -1.783 -1.834 8.969 1 94.62 203 LEU A O 1
ATOM 1624 N N . ASN A 1 204 ? 0.071 -1.293 7.898 1 87.38 204 ASN A N 1
ATOM 1625 C CA . ASN A 1 204 ? 0.911 -1.887 8.938 1 87.38 204 ASN A CA 1
ATOM 1626 C C . ASN A 1 204 ? 1.042 -0.968 10.148 1 87.38 204 ASN A C 1
ATOM 1628 O O . ASN A 1 204 ? 1.421 0.197 10.008 1 87.38 204 ASN A O 1
ATOM 1632 N N . ALA A 1 205 ? 0.255 -1.519 11.172 1 67.56 205 ALA A N 1
ATOM 1633 C CA . ALA A 1 205 ? 0.074 -0.693 12.359 1 67.56 205 ALA A CA 1
ATOM 1634 C C . ALA A 1 205 ? 1.404 -0.45 13.062 1 67.56 205 ALA A C 1
ATOM 1636 O O . ALA A 1 205 ? 2.262 -1.335 13.109 1 67.56 205 ALA A O 1
ATOM 1637 N N . LEU A 1 206 ? 1.484 0.629 13.539 1 57.56 206 LEU A N 1
ATOM 1638 C CA . LEU A 1 206 ? 2.668 1.001 14.305 1 57.56 206 LEU A CA 1
ATOM 1639 C C . LEU A 1 206 ? 2.383 0.951 15.805 1 57.56 206 LEU A C 1
ATOM 1641 O O . LEU A 1 206 ? 3.23 0.514 16.594 1 57.56 206 LEU A O 1
ATOM 1645 N N . HIS A 1 207 ? 1.156 1.235 16.172 1 62.34 207 HIS A N 1
ATOM 1646 C CA . HIS A 1 207 ? 0.862 1.468 17.578 1 62.34 207 HIS A CA 1
ATOM 1647 C C . HIS A 1 207 ? -0.597 1.157 17.906 1 62.34 207 HIS A C 1
ATOM 1649 O O . HIS A 1 207 ? -1.493 1.912 17.516 1 62.34 207 HIS A O 1
ATOM 1655 N N . SER A 1 208 ? -0.854 -0.052 18.422 1 72.94 208 SER A N 1
ATOM 1656 C CA . SER A 1 208 ? -2.244 -0.411 18.672 1 72.94 208 SER A CA 1
ATOM 1657 C C . SER A 1 208 ? -2.5 -0.596 20.172 1 72.94 208 SER A C 1
ATOM 1659 O O . SER A 1 208 ? -2.859 -1.688 20.609 1 72.94 208 SER A O 1
ATOM 1661 N N . ASP A 1 209 ? -2.15 0.482 20.984 1 85.19 209 ASP A N 1
ATOM 1662 C CA . ASP A 1 209 ? -2.396 0.433 22.422 1 85.19 209 ASP A CA 1
ATOM 1663 C C . ASP A 1 209 ? -3.24 1.622 22.875 1 85.19 209 ASP A C 1
ATOM 1665 O O . ASP A 1 209 ? -2.75 2.75 22.938 1 85.19 209 ASP A O 1
ATOM 1669 N N . PRO A 1 210 ? -4.445 1.327 23.281 1 92.19 210 PRO A N 1
ATOM 1670 C CA . PRO A 1 210 ? -5.293 2.439 23.703 1 92.19 210 PRO A CA 1
ATOM 1671 C C . PRO A 1 210 ? -4.711 3.199 24.891 1 92.19 210 PRO A C 1
ATOM 1673 O O . PRO A 1 210 ? -5.016 4.379 25.094 1 92.19 210 PRO A O 1
ATOM 1676 N N . GLU A 1 211 ? -3.797 2.553 25.672 1 94.12 211 GLU A N 1
ATOM 1677 C CA . GLU A 1 211 ? -3.197 3.199 26.828 1 94.12 211 GLU A CA 1
ATOM 1678 C C . GLU A 1 211 ? -1.838 3.803 26.484 1 94.12 211 GLU A C 1
ATOM 1680 O O . GLU A 1 211 ? -1.164 4.367 27.359 1 94.12 211 GLU A O 1
ATOM 1685 N N . GLY A 1 212 ? -1.449 3.738 25.281 1 91.56 212 GLY A N 1
ATOM 1686 C CA . GLY A 1 212 ? -0.156 4.219 24.828 1 91.56 212 GLY A CA 1
ATOM 1687 C C . GLY A 1 212 ? 0.152 5.633 25.281 1 91.56 212 GLY A C 1
ATOM 1688 O O . GLY A 1 212 ? 1.214 5.891 25.859 1 91.56 212 GLY A O 1
ATOM 1689 N N . PRO A 1 213 ? -0.796 6.496 25.188 1 92.5 213 PRO A N 1
ATOM 1690 C CA . PRO A 1 213 ? -0.563 7.906 25.516 1 92.5 213 PRO A CA 1
ATOM 1691 C C . PRO A 1 213 ? -0.185 8.109 26.984 1 92.5 213 PRO A C 1
ATOM 1693 O O . PRO A 1 213 ? 0.37 9.148 27.344 1 92.5 213 PRO A O 1
ATOM 1696 N N . LEU A 1 214 ? -0.476 7.156 27.812 1 94.88 214 LEU A N 1
ATOM 1697 C CA . LEU A 1 214 ? -0.143 7.281 29.219 1 94.88 214 LEU A CA 1
ATOM 1698 C C . LEU A 1 214 ? 1.349 7.062 29.453 1 94.88 214 LEU A C 1
ATOM 1700 O O . LEU A 1 214 ? 1.88 7.426 30.5 1 94.88 214 LEU A O 1
ATOM 1704 N N . SER A 1 215 ? 1.939 6.449 28.484 1 92.5 215 SER A N 1
ATOM 1705 C CA . SER A 1 215 ? 3.361 6.129 28.594 1 92.5 215 SER A CA 1
ATOM 1706 C C . SER A 1 215 ? 4.215 7.199 27.922 1 92.5 215 SER A C 1
ATOM 1708 O O . SER A 1 215 ? 4.027 7.508 26.734 1 92.5 215 SER A O 1
ATOM 1710 N N . GLU A 1 216 ? 5.168 7.68 28.641 1 92.19 216 GLU A N 1
ATOM 1711 C CA . GLU A 1 216 ? 6.082 8.672 28.078 1 92.19 216 GLU A CA 1
ATOM 1712 C C . GLU A 1 216 ? 6.91 8.07 26.953 1 92.19 216 GLU A C 1
ATOM 1714 O O . GLU A 1 216 ? 7.141 8.727 25.922 1 92.19 216 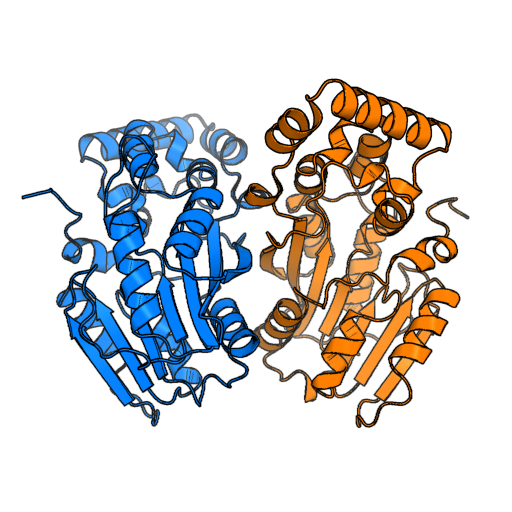GLU A O 1
ATOM 1719 N N . SER A 1 217 ? 7.332 6.871 27.172 1 88.25 217 SER A N 1
ATOM 1720 C CA . SER A 1 217 ? 8.133 6.211 26.156 1 88.25 217 SER A CA 1
ATOM 1721 C C . SER A 1 217 ? 7.344 6.023 24.859 1 88.25 217 SER A C 1
ATOM 1723 O O . SER A 1 217 ? 7.895 6.137 23.766 1 88.25 217 SER A O 1
ATOM 1725 N N . TRP A 1 218 ? 6.07 5.777 24.984 1 87.94 218 TRP A N 1
ATOM 1726 C CA . TRP A 1 218 ? 5.199 5.637 23.828 1 87.94 218 TRP A CA 1
ATOM 1727 C C . TRP A 1 218 ? 5.07 6.957 23.078 1 87.94 218 TRP A C 1
ATOM 1729 O O . TRP A 1 218 ? 5.199 7 21.859 1 87.94 218 TRP A O 1
ATOM 1739 N N . ARG A 1 219 ? 4.906 8.039 23.781 1 90.12 219 ARG A N 1
ATOM 1740 C CA . ARG A 1 219 ? 4.742 9.359 23.172 1 90.12 219 ARG A CA 1
ATOM 1741 C C . ARG A 1 219 ? 6.023 9.805 22.484 1 90.12 219 ARG A C 1
ATOM 1743 O O . ARG A 1 219 ? 5.973 10.445 21.422 1 90.12 219 ARG A O 1
ATOM 1750 N N . LYS A 1 220 ? 7.102 9.43 23.047 1 86.25 220 LYS A N 1
ATOM 1751 C CA . LYS A 1 220 ? 8.398 9.836 22.516 1 86.25 220 LYS A CA 1
ATOM 1752 C C . LYS A 1 220 ? 8.664 9.18 21.156 1 86.25 220 LYS A C 1
ATOM 1754 O O . LYS A 1 220 ? 9.5 9.656 20.391 1 86.25 220 LYS A O 1
ATOM 1759 N N . ASN A 1 221 ? 7.891 8.164 20.875 1 81.5 221 ASN A N 1
ATOM 1760 C CA . ASN A 1 221 ? 8.078 7.445 19.625 1 81.5 221 ASN A CA 1
ATOM 1761 C C . ASN A 1 221 ? 7.258 8.055 18.5 1 81.5 221 ASN A C 1
ATOM 1763 O O . ASN A 1 221 ? 7.395 7.66 17.344 1 81.5 221 ASN A O 1
ATOM 1767 N N . LEU A 1 222 ? 6.496 9.047 18.859 1 86.5 222 LEU A N 1
ATOM 1768 C CA . LEU A 1 222 ? 5.645 9.688 17.859 1 86.5 222 LEU A CA 1
ATOM 1769 C C . LEU A 1 222 ? 5.945 11.18 17.781 1 86.5 222 LEU A C 1
ATOM 1771 O O . LEU A 1 222 ? 5.812 11.898 18.781 1 86.5 222 LEU A O 1
ATOM 1775 N N . ALA A 1 223 ? 6.285 11.609 16.609 1 86.44 223 ALA A N 1
ATOM 1776 C CA . ALA A 1 223 ? 6.594 13.023 16.391 1 86.44 223 ALA A CA 1
ATOM 1777 C C . ALA A 1 223 ? 5.383 13.898 16.688 1 86.44 223 ALA A C 1
ATOM 1779 O O . ALA A 1 223 ? 5.527 15.078 17.031 1 86.44 223 ALA A O 1
ATOM 1780 N N . PHE A 1 224 ? 4.219 13.328 16.641 1 91.12 224 PHE A N 1
ATOM 1781 C CA . PHE A 1 224 ? 2.953 14.016 16.859 1 91.12 224 PHE A CA 1
ATOM 1782 C C . PHE A 1 224 ? 2.967 14.75 18.188 1 91.12 224 PHE A C 1
ATOM 1784 O O . PHE A 1 224 ? 2.453 15.867 18.297 1 91.12 224 PHE A O 1
ATOM 1791 N N . TYR A 1 225 ? 3.58 14.219 19.172 1 92.5 225 TYR A N 1
ATOM 1792 C CA . TYR A 1 225 ? 3.516 14.75 20.531 1 92.5 225 TYR A CA 1
ATOM 1793 C C . TYR A 1 225 ? 4.59 15.805 20.75 1 92.5 225 TYR A C 1
ATOM 1795 O O . TYR A 1 225 ? 4.547 16.547 21.734 1 92.5 225 TYR A O 1
ATOM 1803 N N . ASP A 1 226 ? 5.539 15.852 19.859 1 88.25 226 ASP A N 1
ATOM 1804 C CA . ASP A 1 226 ? 6.621 16.828 19.984 1 88.25 226 ASP A CA 1
ATOM 1805 C C . ASP A 1 226 ? 6.086 18.25 19.906 1 88.25 226 ASP A C 1
ATOM 1807 O O . ASP A 1 226 ? 6.707 19.188 20.422 1 88.25 226 ASP A O 1
ATOM 1811 N N . THR A 1 227 ? 4.973 18.438 19.328 1 91.69 227 THR A N 1
ATOM 1812 C CA . THR A 1 227 ? 4.434 19.781 19.109 1 91.69 227 THR A CA 1
ATOM 1813 C C . THR A 1 227 ? 3.408 20.125 20.188 1 91.69 227 THR A C 1
ATOM 1815 O O . THR A 1 227 ? 2.816 21.203 20.156 1 91.69 227 THR A O 1
ATOM 1818 N N . CYS A 1 228 ? 3.236 19.266 21.109 1 94.75 228 CYS A N 1
ATOM 1819 C CA . CYS A 1 228 ? 2.273 19.5 22.172 1 94.75 228 CYS A CA 1
ATOM 1820 C C . CYS A 1 228 ? 2.896 20.328 23.297 1 94.75 228 CYS A C 1
ATOM 1822 O O . CYS A 1 228 ? 4.074 20.156 23.609 1 94.75 228 CYS A O 1
ATOM 1824 N N . THR A 1 229 ? 2.098 21.141 23.875 1 95.06 229 THR A N 1
ATOM 1825 C CA . THR A 1 229 ? 2.514 21.797 25.125 1 95.06 229 THR A CA 1
ATOM 1826 C C . THR A 1 229 ? 2.424 20.828 26.297 1 95.06 229 THR A C 1
ATOM 1828 O O . THR A 1 229 ? 1.77 19.781 26.203 1 95.06 229 THR A O 1
ATOM 1831 N N . GLU A 1 230 ? 3.094 21.172 27.344 1 95.38 230 GLU A N 1
ATOM 1832 C CA . GLU A 1 230 ? 3.002 20.359 28.547 1 95.38 230 GLU A CA 1
ATOM 1833 C C . GLU A 1 230 ? 1.562 20.266 29.047 1 95.38 230 GLU A C 1
ATOM 1835 O O . GLU A 1 230 ? 1.126 19.203 29.5 1 95.38 230 GLU A O 1
ATOM 1840 N N . GLU A 1 231 ? 0.876 21.359 28.969 1 96.94 231 GLU A N 1
ATOM 1841 C CA . GLU A 1 231 ? -0.522 21.375 29.375 1 96.94 231 GLU A CA 1
ATOM 1842 C C . GLU A 1 231 ? -1.37 20.438 28.531 1 96.94 231 GLU A C 1
ATOM 1844 O O . GLU A 1 231 ? -2.23 19.719 29.047 1 96.94 231 GLU A O 1
ATOM 1849 N N . GLU A 1 232 ? -1.124 20.469 27.234 1 96.69 232 GLU A N 1
ATOM 1850 C CA . GLU A 1 232 ? -1.854 19.578 26.328 1 96.69 232 GLU A CA 1
ATOM 1851 C C . GLU A 1 232 ? -1.599 18.109 26.672 1 96.69 232 GLU A C 1
ATOM 1853 O O . GLU A 1 232 ? -2.52 17.297 26.641 1 96.69 232 GLU A O 1
ATOM 1858 N N . ILE A 1 233 ? -0.413 17.781 26.984 1 97.25 233 ILE A N 1
ATOM 1859 C CA . ILE A 1 233 ? -0.045 16.406 27.344 1 97.25 233 ILE A CA 1
ATOM 1860 C C . ILE A 1 233 ? -0.746 16 28.641 1 97.25 233 ILE A C 1
ATOM 1862 O O . ILE A 1 233 ? -1.32 14.914 28.719 1 97.25 233 ILE A O 1
ATOM 1866 N N . GLN A 1 234 ? -0.702 16.875 29.609 1 97.19 234 GLN A N 1
ATOM 1867 C CA . GLN A 1 234 ? -1.345 16.578 30.875 1 97.19 234 GLN A CA 1
ATOM 1868 C C . GLN A 1 234 ? -2.852 16.391 30.719 1 97.19 234 GLN A C 1
ATOM 1870 O O . GLN A 1 234 ? -3.449 15.5 31.312 1 97.19 234 GLN A O 1
ATOM 1875 N N . ASP A 1 235 ? -3.41 17.281 29.953 1 97.06 235 ASP A N 1
ATOM 1876 C CA . ASP A 1 235 ? -4.836 17.156 29.672 1 97.06 235 ASP A CA 1
ATOM 1877 C C . ASP A 1 235 ? -5.156 15.805 29.031 1 97.06 235 ASP A C 1
ATOM 1879 O O . ASP A 1 235 ? -6.145 15.156 29.391 1 97.06 235 ASP A O 1
ATOM 1883 N N . MET A 1 236 ? -4.375 15.422 28.047 1 97.12 236 MET A N 1
ATOM 1884 C CA . MET A 1 236 ? -4.555 14.141 27.375 1 97.12 236 MET A CA 1
ATOM 1885 C C . MET A 1 236 ? -4.449 12.984 28.359 1 97.12 236 MET A C 1
ATOM 1887 O O . MET A 1 236 ? -5.273 12.07 28.344 1 97.12 236 MET A O 1
ATOM 1891 N N . ILE A 1 237 ? -3.488 13.008 29.188 1 97.5 237 ILE A N 1
ATOM 1892 C CA . ILE A 1 237 ? -3.291 11.969 30.188 1 97.5 237 ILE A CA 1
ATOM 1893 C C . ILE A 1 237 ? -4.523 11.875 31.094 1 97.5 237 ILE A C 1
ATOM 1895 O O . ILE A 1 237 ? -5.008 10.773 31.375 1 97.5 237 ILE A O 1
ATOM 1899 N N . ASN A 1 238 ? -5.031 13.008 31.484 1 97.81 238 ASN A N 1
ATOM 1900 C CA . ASN A 1 238 ? -6.227 13.039 32.312 1 97.81 238 ASN A CA 1
ATOM 1901 C C . ASN A 1 238 ? -7.43 12.438 31.609 1 97.81 238 ASN A C 1
ATOM 1903 O O . ASN A 1 238 ? -8.195 11.672 32.188 1 97.81 238 ASN A O 1
ATOM 1907 N N . ILE A 1 239 ? -7.594 12.805 30.375 1 97.75 239 ILE A N 1
ATOM 1908 C CA . ILE A 1 239 ? -8.727 12.32 29.594 1 97.75 239 ILE A CA 1
ATOM 1909 C C . ILE A 1 239 ? -8.633 10.805 29.422 1 97.75 239 ILE A C 1
ATOM 1911 O O . ILE A 1 239 ? -9.609 10.086 29.672 1 97.75 239 ILE A O 1
ATOM 1915 N N . VAL A 1 240 ? -7.457 10.281 29.047 1 97.56 240 VAL A N 1
ATOM 1916 C CA . VAL A 1 240 ? -7.266 8.852 28.828 1 97.56 240 VAL A CA 1
ATOM 1917 C C . VAL A 1 240 ? -7.434 8.094 30.141 1 97.56 240 VAL A C 1
ATOM 1919 O O . VAL A 1 240 ? -8.078 7.043 30.172 1 97.56 240 VAL A O 1
ATOM 1922 N N . SER A 1 241 ? -6.906 8.641 31.219 1 97.62 241 SER A N 1
ATOM 1923 C CA . SER A 1 241 ? -7.043 8.016 32.531 1 97.62 241 SER A CA 1
ATOM 1924 C C . SER A 1 241 ? -8.5 7.938 32.969 1 97.62 241 SER A C 1
ATOM 1926 O O . SER A 1 241 ? -8.945 6.922 33.5 1 97.62 241 SER A O 1
ATOM 1928 N N . ARG A 1 242 ? -9.172 9 32.75 1 97.94 242 ARG A N 1
ATOM 1929 C CA . ARG A 1 242 ? -10.586 9.016 33.094 1 97.94 242 ARG A CA 1
ATOM 1930 C C . ARG A 1 242 ? -11.359 7.965 32.312 1 97.94 242 ARG A C 1
ATOM 1932 O O . ARG A 1 242 ? -12.148 7.211 32.875 1 97.94 242 ARG A O 1
ATOM 1939 N N . MET A 1 243 ? -11.109 7.934 30.953 1 97.38 243 MET A N 1
ATOM 1940 C CA . MET A 1 243 ? -11.789 6.945 30.109 1 97.38 243 MET A CA 1
ATOM 1941 C C . MET A 1 243 ? -11.461 5.527 30.578 1 97.38 243 MET A C 1
ATOM 1943 O O . MET A 1 243 ? -12.328 4.656 30.578 1 97.38 243 MET A O 1
ATOM 1947 N N . LYS A 1 244 ? -10.195 5.316 30.969 1 96.5 244 LYS A N 1
ATOM 1948 C CA . LYS A 1 244 ? -9.766 4.016 31.469 1 96.5 244 LYS A CA 1
ATOM 1949 C C . LYS A 1 244 ? -10.516 3.648 32.75 1 96.5 244 LYS A C 1
ATOM 1951 O O . LYS A 1 244 ? -11.062 2.549 32.844 1 96.5 244 LYS A O 1
ATOM 1956 N N . ASN A 1 245 ? -10.625 4.52 33.656 1 97.44 245 ASN A N 1
ATOM 1957 C CA . ASN A 1 245 ? -11.273 4.297 34.938 1 97.44 245 ASN A CA 1
ATOM 1958 C C . ASN A 1 245 ? -12.773 4.062 34.781 1 97.44 245 ASN A C 1
ATOM 1960 O O . ASN A 1 245 ? -13.367 3.291 35.531 1 97.44 245 ASN A O 1
ATOM 1964 N N . GLU A 1 246 ? -13.312 4.695 33.844 1 97.81 246 GLU A N 1
ATOM 1965 C CA . GLU A 1 246 ? -14.75 4.598 33.594 1 97.81 246 GLU A CA 1
ATOM 1966 C C . GLU A 1 246 ? -15.094 3.416 32.719 1 97.81 246 GLU A C 1
ATOM 1968 O O . GLU A 1 246 ? -16.266 3.131 32.469 1 97.81 246 GLU A O 1
ATOM 1973 N N . GLY A 1 247 ? -14.062 2.785 32.156 1 95.88 247 GLY A N 1
ATOM 1974 C CA . GLY A 1 247 ? -14.266 1.602 31.328 1 95.88 247 GLY A CA 1
ATOM 1975 C C . GLY A 1 247 ? -14.68 1.927 29.891 1 95.88 247 GLY A C 1
ATOM 1976 O O . GLY A 1 247 ? -15.258 1.086 29.203 1 95.88 247 GLY A O 1
ATOM 1977 N N . ASN A 1 248 ? -14.43 3.172 29.422 1 96.31 248 ASN A N 1
ATOM 1978 C CA . ASN A 1 248 ? -14.867 3.625 28.109 1 96.31 248 ASN A CA 1
ATOM 1979 C C . ASN A 1 248 ? -13.695 3.742 27.141 1 96.31 248 ASN A C 1
ATOM 1981 O O . ASN A 1 248 ? -13.883 4.086 25.969 1 96.31 248 ASN A O 1
ATOM 1985 N N . LEU A 1 249 ? -12.508 3.459 27.562 1 96.5 249 LEU A N 1
ATOM 1986 C CA . LEU A 1 249 ? -11.32 3.684 26.734 1 96.5 249 LEU A CA 1
ATOM 1987 C C . LEU A 1 249 ? -11.328 2.773 25.516 1 96.5 249 LEU A C 1
ATOM 1989 O O . LEU A 1 249 ? -11.039 3.221 24.406 1 96.5 249 LEU A O 1
ATOM 1993 N N . GLU A 1 250 ? -11.68 1.551 25.641 1 94.25 250 GLU A N 1
ATOM 1994 C CA . GLU A 1 250 ? -11.711 0.598 24.547 1 94.25 250 GLU A CA 1
ATOM 1995 C C . GLU A 1 250 ? -12.75 0.995 23.5 1 94.25 250 GLU A C 1
ATOM 1997 O O . GLU A 1 250 ? -12.5 0.898 22.297 1 94.25 250 GLU A O 1
ATOM 2002 N N . ASP A 1 251 ? -13.852 1.385 23.984 1 95.56 251 ASP A N 1
ATOM 2003 C CA . ASP A 1 251 ? -14.906 1.827 23.062 1 95.56 251 ASP A CA 1
ATOM 2004 C C . ASP A 1 251 ? -14.453 3.033 22.25 1 95.56 251 ASP A C 1
ATOM 2006 O O . ASP A 1 251 ? -14.711 3.109 21.047 1 95.56 251 ASP A O 1
ATOM 2010 N N . PHE A 1 252 ? -13.812 3.986 22.969 1 96.5 252 PHE A N 1
ATOM 2011 C CA . PHE A 1 252 ? -13.281 5.16 22.281 1 96.5 252 PHE A CA 1
ATOM 2012 C C . PHE A 1 252 ? -12.25 4.754 21.234 1 96.5 252 PHE A C 1
ATOM 2014 O O . PHE A 1 252 ? -12.297 5.238 20.109 1 96.5 252 PHE A O 1
ATOM 2021 N N . TYR A 1 253 ? -11.398 3.873 21.578 1 94.75 253 TYR A N 1
ATOM 2022 C CA . TYR A 1 253 ? -10.359 3.377 20.688 1 94.75 253 TYR A CA 1
ATOM 2023 C C . TYR A 1 253 ? -10.961 2.73 19.438 1 94.75 253 TYR A C 1
ATOM 2025 O O . TYR A 1 253 ? -10.602 3.08 18.312 1 94.75 253 TYR A O 1
ATOM 2033 N N . VAL A 1 254 ? -11.859 1.841 19.609 1 92.25 254 VAL A N 1
ATOM 2034 C CA . VAL A 1 254 ? -12.477 1.104 18.5 1 92.25 254 VAL A CA 1
ATOM 2035 C C . VAL A 1 254 ? -13.227 2.07 17.594 1 92.25 254 VAL A C 1
ATOM 2037 O O . VAL A 1 254 ? -13.188 1.928 16.359 1 92.25 254 VAL A O 1
ATOM 2040 N N . LYS A 1 255 ? -13.82 3.049 18.188 1 94.94 255 LYS A N 1
ATOM 2041 C CA . LYS A 1 255 ? -14.609 4.02 17.422 1 94.94 255 LYS A CA 1
ATOM 2042 C C . LYS A 1 255 ? -13.711 4.875 16.531 1 94.94 255 LYS A C 1
ATOM 2044 O O . LYS A 1 255 ? -14.094 5.211 15.406 1 94.94 255 LYS A O 1
ATOM 2049 N N . HIS A 1 256 ? -12.5 5.16 17 1 95.31 256 HIS A N 1
ATOM 2050 C CA . HIS A 1 256 ? -11.75 6.215 16.328 1 95.31 256 HIS A CA 1
ATOM 2051 C C . HIS A 1 256 ? -10.516 5.652 15.625 1 95.31 256 HIS A C 1
ATOM 2053 O O . HIS A 1 256 ? -9.93 6.316 14.758 1 95.31 256 HIS A O 1
ATOM 2059 N N . GLU A 1 257 ? -10.094 4.477 16.016 1 93.31 257 GLU A N 1
ATOM 2060 C CA . GLU A 1 257 ? -8.977 3.848 15.328 1 93.31 257 GLU A CA 1
ATOM 2061 C C . GLU A 1 257 ? -9.406 3.301 13.969 1 93.31 257 GLU A C 1
ATOM 2063 O O . GLU A 1 257 ? -10.156 2.324 13.898 1 93.31 257 GLU A O 1
ATOM 2068 N N . LYS A 1 258 ? -8.961 3.947 12.844 1 94.19 258 LYS A N 1
ATOM 2069 C CA . LYS A 1 258 ? -9.398 3.578 11.5 1 94.19 258 LYS A CA 1
ATOM 2070 C C . LYS A 1 258 ? -8.211 3.357 10.578 1 94.19 258 LYS A C 1
ATOM 2072 O O . LYS A 1 258 ? -8.32 3.523 9.359 1 94.19 258 LYS A O 1
ATOM 2077 N N . ILE A 1 259 ? -7.082 2.979 11.141 1 91.88 259 ILE A N 1
ATOM 2078 C CA . ILE A 1 259 ? -5.863 2.775 10.359 1 91.88 259 ILE A CA 1
ATOM 2079 C C . ILE A 1 259 ? -6.051 1.593 9.414 1 91.88 259 ILE A C 1
ATOM 2081 O O . ILE A 1 259 ? -5.414 1.531 8.359 1 91.88 259 ILE A O 1
ATOM 2085 N N . ASP A 1 260 ? -6.949 0.69 9.766 1 91.25 260 ASP A N 1
ATOM 2086 C CA . ASP A 1 260 ? -7.207 -0.475 8.93 1 91.25 260 ASP A CA 1
ATOM 2087 C C . ASP A 1 260 ? -7.926 -0.075 7.641 1 91.25 260 ASP A C 1
ATOM 2089 O O . ASP A 1 260 ? -8.016 -0.867 6.699 1 91.25 260 ASP A O 1
ATOM 2093 N N . ILE A 1 261 ? -8.383 1.139 7.637 1 94.38 261 ILE A N 1
ATOM 2094 C CA . ILE A 1 261 ? -9.109 1.627 6.469 1 94.38 261 ILE A CA 1
ATOM 2095 C C . ILE A 1 261 ? -8.242 2.623 5.699 1 94.38 261 ILE A C 1
ATOM 2097 O O . ILE A 1 261 ? -8.055 2.486 4.488 1 94.38 261 ILE A O 1
ATOM 2101 N N . PHE A 1 262 ? -7.582 3.553 6.438 1 95.31 262 PHE A N 1
ATOM 2102 C CA . PHE A 1 262 ? -6.926 4.68 5.789 1 95.31 262 PHE A CA 1
ATOM 2103 C C . PHE A 1 262 ? -5.422 4.445 5.691 1 95.31 262 PHE A C 1
ATOM 2105 O O . PHE A 1 262 ? -4.738 5.102 4.902 1 95.31 262 PHE A O 1
ATOM 2112 N N . GLY A 1 263 ? -4.934 3.529 6.488 1 94.06 263 GLY A N 1
ATOM 2113 C CA . GLY A 1 263 ? -3.498 3.299 6.555 1 94.06 263 GLY A CA 1
ATOM 2114 C C . GLY A 1 263 ? -2.787 4.23 7.516 1 94.06 263 GLY A C 1
ATOM 2115 O O . GLY A 1 263 ? -3.387 5.18 8.031 1 94.06 263 GLY A O 1
ATOM 2116 N N . THR A 1 264 ? -1.495 3.951 7.75 1 92.75 264 THR A N 1
ATOM 2117 C CA . THR A 1 264 ? -0.677 4.719 8.688 1 92.75 264 THR A CA 1
ATOM 2118 C C . THR A 1 264 ? 0.198 5.723 7.941 1 92.75 264 THR A C 1
ATOM 2120 O O . THR A 1 264 ? 0.51 6.793 8.469 1 92.75 264 THR A O 1
ATOM 2123 N N . ILE A 1 265 ? 0.636 5.289 6.805 1 95.06 265 ILE A N 1
ATOM 2124 C CA . ILE A 1 265 ? 1.518 6.129 6 1 95.06 265 ILE A CA 1
ATOM 2125 C C . ILE A 1 265 ? 1.207 5.934 4.52 1 95.06 265 ILE A C 1
ATOM 2127 O O . ILE A 1 265 ? 0.571 4.949 4.137 1 95.06 265 ILE A O 1
ATOM 2131 N N . ASN A 1 266 ? 1.567 6.902 3.789 1 96.81 266 ASN A N 1
ATOM 2132 C CA . ASN A 1 266 ? 1.508 6.867 2.332 1 96.81 266 ASN A CA 1
ATOM 2133 C C . ASN A 1 266 ? 2.889 6.645 1.721 1 96.81 266 ASN A C 1
ATOM 2135 O O . ASN A 1 266 ? 3.867 7.262 2.145 1 96.81 266 ASN A O 1
ATOM 2139 N N . ILE A 1 267 ? 3.035 5.711 0.847 1 97.56 267 ILE A N 1
ATOM 2140 C CA . ILE A 1 267 ? 4.266 5.43 0.117 1 97.56 267 ILE A CA 1
ATOM 2141 C C . ILE A 1 267 ? 4.066 5.719 -1.368 1 97.56 267 ILE A C 1
ATOM 2143 O O . ILE A 1 267 ? 3.152 5.176 -1.995 1 97.56 267 ILE A O 1
ATOM 2147 N N . CYS A 1 268 ? 4.922 6.535 -1.914 1 97.62 268 CYS A N 1
ATOM 2148 C CA . CYS A 1 268 ? 4.77 6.965 -3.299 1 97.62 268 CYS A CA 1
ATOM 2149 C C . CYS A 1 268 ? 6.09 6.871 -4.051 1 97.62 268 CYS A C 1
ATOM 2151 O O . CYS A 1 268 ? 7.145 7.199 -3.504 1 97.62 268 CYS A O 1
ATOM 2153 N N . ALA A 1 269 ? 6.102 6.367 -5.266 1 98.25 269 ALA A N 1
ATOM 2154 C CA . ALA A 1 269 ? 7.254 6.406 -6.164 1 98.25 269 ALA A CA 1
ATOM 2155 C C . ALA A 1 269 ? 7.012 7.367 -7.324 1 98.25 269 ALA A C 1
ATOM 2157 O O . ALA A 1 269 ? 5.988 7.277 -8.008 1 98.25 269 ALA A O 1
ATOM 2158 N N . ALA A 1 270 ? 7.879 8.266 -7.527 1 98.69 270 ALA A N 1
ATOM 2159 C CA . ALA A 1 270 ? 7.836 9.227 -8.625 1 98.69 270 ALA A CA 1
ATOM 2160 C C . ALA A 1 270 ? 9.125 9.18 -9.445 1 98.69 270 ALA A C 1
ATOM 2162 O O . ALA A 1 270 ? 10.219 9.031 -8.891 1 98.69 270 ALA A O 1
ATOM 2163 N N . LYS A 1 271 ? 9.016 9.32 -10.742 1 98.62 271 LYS A N 1
ATOM 2164 C CA . LYS A 1 271 ? 10.164 9.094 -11.625 1 98.62 271 LYS A CA 1
ATOM 2165 C C . LYS A 1 271 ? 10.508 10.352 -12.414 1 98.62 271 LYS A C 1
ATOM 2167 O O . LYS A 1 271 ? 9.609 11.062 -12.883 1 98.62 271 LYS A O 1
ATOM 2172 N N . LYS A 1 272 ? 11.789 10.664 -12.477 1 98.69 272 LYS A N 1
ATOM 2173 C CA . LYS A 1 272 ? 12.312 11.562 -13.5 1 98.69 272 LYS A CA 1
ATOM 2174 C C . LYS A 1 272 ? 12.391 10.867 -14.852 1 98.69 272 LYS A C 1
ATOM 2176 O O . LYS A 1 272 ? 13.289 10.062 -15.094 1 98.69 272 LYS A O 1
ATOM 2181 N N . GLU A 1 273 ? 11.453 11.188 -15.734 1 94.56 273 GLU A N 1
ATOM 2182 C CA . GLU A 1 273 ? 11.398 10.484 -17 1 94.56 273 GLU A CA 1
ATOM 2183 C C . GLU A 1 273 ? 12.633 10.773 -17.859 1 94.56 273 GLU A C 1
ATOM 2185 O O . GLU A 1 273 ? 13.312 11.789 -17.641 1 94.56 273 GLU A O 1
ATOM 2190 N N . ILE A 1 274 ? 12.859 9.906 -18.828 1 90.25 274 ILE A N 1
ATOM 2191 C CA . ILE A 1 274 ? 14.016 10.047 -19.703 1 90.25 274 ILE A CA 1
ATOM 2192 C C . ILE A 1 274 ? 13.734 11.094 -20.766 1 90.25 274 ILE A C 1
ATOM 2194 O O . ILE A 1 274 ? 12.625 11.156 -21.312 1 90.25 274 ILE A O 1
ATOM 2198 N N . MET B 1 1 ? -26.594 -26.359 -7.258 1 23.73 1 MET B N 1
ATOM 2199 C CA . MET B 1 1 ? -25.438 -25.859 -7.969 1 23.73 1 MET B CA 1
ATOM 2200 C C . MET B 1 1 ? -25.453 -24.328 -8.023 1 23.73 1 MET B C 1
ATOM 2202 O O . MET B 1 1 ? -26.375 -23.734 -8.562 1 23.73 1 MET B O 1
ATOM 2206 N N . SER B 1 2 ? -24.953 -23.484 -7.051 1 28.09 2 SER B N 1
ATOM 2207 C CA . SER B 1 2 ? -25.297 -22.109 -6.707 1 28.09 2 SER B CA 1
ATOM 2208 C C . SER B 1 2 ? -25.031 -21.172 -7.875 1 28.09 2 SER B C 1
ATOM 2210 O O . SER B 1 2 ? -24.094 -21.375 -8.648 1 28.09 2 SER B O 1
ATOM 2212 N N . LYS B 1 3 ? -25.969 -20.578 -8.445 1 35.88 3 LYS B N 1
ATOM 2213 C CA . LYS B 1 3 ? -26.141 -19.734 -9.625 1 35.88 3 LYS B CA 1
ATOM 2214 C C . LYS B 1 3 ? -25.016 -18.703 -9.727 1 35.88 3 LYS B C 1
ATOM 2216 O O . LYS B 1 3 ? -25.203 -17.656 -10.359 1 35.88 3 LYS B O 1
ATOM 2221 N N . ILE B 1 4 ? -23.984 -18.688 -8.922 1 38.78 4 ILE B N 1
ATOM 2222 C CA . ILE B 1 4 ? -23.219 -17.438 -8.906 1 38.78 4 ILE B CA 1
ATOM 2223 C C . ILE B 1 4 ? -22.625 -17.188 -10.297 1 38.78 4 ILE B C 1
ATOM 2225 O O . ILE B 1 4 ? -22.969 -16.203 -10.945 1 38.78 4 ILE B O 1
ATOM 2229 N N . THR B 1 5 ? -21.406 -16.359 -10.508 1 39.75 5 THR B N 1
ATOM 2230 C CA . THR B 1 5 ? -20.906 -15.727 -11.719 1 39.75 5 THR B CA 1
ATOM 2231 C C . THR B 1 5 ? -20.375 -16.766 -12.703 1 39.75 5 THR B C 1
ATOM 2233 O O . THR B 1 5 ? -19.625 -17.672 -12.312 1 39.75 5 THR B O 1
ATOM 2236 N N . ASN B 1 6 ? -21.141 -17.031 -13.664 1 40.81 6 ASN B N 1
ATOM 2237 C CA . ASN B 1 6 ? -20.641 -17.75 -14.836 1 40.81 6 ASN B CA 1
ATOM 2238 C C . ASN B 1 6 ? -19.234 -17.297 -15.211 1 40.81 6 ASN B C 1
ATOM 2240 O O . ASN B 1 6 ? -19.062 -16.219 -15.781 1 40.81 6 ASN B O 1
ATOM 2244 N N . TYR B 1 7 ? -18.328 -17.906 -14.617 1 42.88 7 TYR B N 1
ATOM 2245 C CA . TYR B 1 7 ? -16.891 -17.656 -14.773 1 42.88 7 TYR B CA 1
ATOM 2246 C C . TYR B 1 7 ? -16.516 -17.547 -16.25 1 42.88 7 TYR B C 1
ATOM 2248 O O . TYR B 1 7 ? -15.57 -16.828 -16.594 1 42.88 7 TYR B O 1
ATOM 2256 N N . ASP B 1 8 ? -17.203 -18.203 -17.062 1 43.91 8 ASP B N 1
ATOM 2257 C CA . ASP B 1 8 ? -16.812 -18.203 -18.469 1 43.91 8 ASP B CA 1
ATOM 2258 C C . ASP B 1 8 ? -17.078 -16.844 -19.109 1 43.91 8 ASP B C 1
ATOM 2260 O O . ASP B 1 8 ? -16.328 -16.406 -20 1 43.91 8 ASP B O 1
ATOM 2264 N N . GLU B 1 9 ? -18.094 -16.266 -18.828 1 42.03 9 GLU B N 1
ATOM 2265 C CA . GLU B 1 9 ? -18.438 -15 -19.484 1 42.03 9 GLU B CA 1
ATOM 2266 C C . GLU B 1 9 ? -17.609 -13.852 -18.922 1 42.03 9 GLU B C 1
ATOM 2268 O O . GLU B 1 9 ? -17.438 -12.82 -19.578 1 42.03 9 GLU B O 1
ATOM 2273 N N . ALA B 1 10 ? -17.125 -14 -17.812 1 39.34 10 ALA B N 1
ATOM 2274 C CA . ALA B 1 10 ? -16.312 -12.945 -17.219 1 39.34 10 ALA B CA 1
ATOM 2275 C C . ALA B 1 10 ? -14.93 -12.898 -17.875 1 39.34 10 ALA B C 1
ATOM 2277 O O . ALA B 1 10 ? -14.141 -11.992 -17.609 1 39.34 10 ALA B O 1
ATOM 2278 N N . SER B 1 11 ? -14.648 -13.867 -18.781 1 38.69 11 SER B N 1
ATOM 2279 C CA . SER B 1 11 ? -13.297 -14.023 -19.312 1 38.69 11 SER B CA 1
ATOM 2280 C C . SER B 1 11 ? -12.945 -12.891 -20.266 1 38.69 11 SER B C 1
ATOM 2282 O O . SER B 1 11 ? -11.766 -12.562 -20.422 1 38.69 11 SER B O 1
ATOM 2284 N N . LYS B 1 12 ? -13.906 -12.32 -20.984 1 36.22 12 LYS B N 1
ATOM 2285 C CA . LYS B 1 12 ? -13.453 -11.492 -22.094 1 36.22 12 LYS B CA 1
ATOM 2286 C C . LYS B 1 12 ? -12.766 -10.227 -21.594 1 36.22 12 LYS B C 1
ATOM 2288 O O . LYS B 1 12 ? -11.992 -9.609 -22.328 1 36.22 12 LYS B O 1
ATOM 2293 N N . SER B 1 13 ? -13.305 -9.711 -20.703 1 37.56 13 SER B N 1
ATOM 2294 C CA . SER B 1 13 ? -12.922 -8.336 -20.391 1 37.56 13 SER B CA 1
ATOM 2295 C C . SER B 1 13 ? -11.625 -8.289 -19.594 1 37.56 13 SER B C 1
ATOM 2297 O O . SER B 1 13 ? -11.125 -7.207 -19.266 1 37.56 13 SER B O 1
ATOM 2299 N N . HIS B 1 14 ? -11.094 -9.336 -19.328 1 39.53 14 HIS B N 1
ATOM 2300 C CA . HIS B 1 14 ? -10.086 -9.273 -18.281 1 39.53 14 HIS B CA 1
ATOM 2301 C C . HIS B 1 14 ? -8.734 -8.859 -18.844 1 39.53 14 HIS B C 1
ATOM 2303 O O . HIS B 1 14 ? -7.766 -8.703 -18.094 1 39.53 14 HIS B O 1
ATOM 2309 N N . ASP B 1 15 ? -8.695 -8.828 -20.156 1 36.56 15 ASP B N 1
ATOM 2310 C CA . ASP B 1 15 ? -7.32 -8.602 -20.594 1 36.56 15 ASP B CA 1
ATOM 2311 C C . ASP B 1 15 ? -6.891 -7.16 -20.359 1 36.56 15 ASP B C 1
ATOM 2313 O O . ASP B 1 15 ? -5.82 -6.742 -20.812 1 36.56 15 ASP B O 1
ATOM 2317 N N . PHE B 1 16 ? -7.773 -6.277 -20.281 1 33.09 16 PHE B N 1
ATOM 2318 C CA . PHE B 1 16 ? -7.152 -4.969 -20.141 1 33.09 16 PHE B CA 1
ATOM 2319 C C . PHE B 1 16 ? -6.281 -4.914 -18.891 1 33.09 16 PHE B C 1
ATOM 2321 O O . PHE B 1 16 ? -6.77 -4.625 -17.797 1 33.09 16 PHE B O 1
ATOM 2328 N N . VAL B 1 17 ? -5.625 -5.93 -18.688 1 35.12 17 VAL B N 1
ATOM 2329 C CA . VAL B 1 17 ? -4.566 -5.871 -17.688 1 35.12 17 VAL B CA 1
ATOM 2330 C C . VAL B 1 17 ? -3.793 -4.562 -17.828 1 35.12 17 VAL B C 1
ATOM 2332 O O . VAL B 1 17 ? -3.137 -4.328 -18.844 1 35.12 17 VAL B O 1
ATOM 2335 N N . LYS B 1 18 ? -4.246 -3.502 -17.453 1 42.31 18 LYS B N 1
ATOM 2336 C CA . LYS B 1 18 ? -3.225 -2.502 -17.156 1 42.31 18 LYS B CA 1
ATOM 2337 C C . LYS B 1 18 ? -1.908 -3.16 -16.766 1 42.31 18 LYS B C 1
ATOM 2339 O O . LYS B 1 18 ? -1.898 -4.125 -15.992 1 42.31 18 LYS B O 1
ATOM 2344 N N . GLU B 1 19 ? -0.974 -3.297 -17.5 1 43.81 19 GLU B N 1
ATOM 2345 C CA . GLU B 1 19 ? 0.335 -3.785 -17.078 1 43.81 19 GLU B CA 1
ATOM 2346 C C . GLU B 1 19 ? 0.405 -3.934 -15.562 1 43.81 19 GLU B C 1
ATOM 2348 O O . GLU B 1 19 ? -0.116 -3.092 -14.828 1 43.81 19 GLU B O 1
ATOM 2353 N N . HIS B 1 20 ? 0.668 -5.168 -14.984 1 53.06 20 HIS B N 1
ATOM 2354 C CA . HIS B 1 20 ? 0.854 -5.797 -13.688 1 53.06 20 HIS B CA 1
ATOM 2355 C C . HIS B 1 20 ? 1.437 -4.812 -12.68 1 53.06 20 HIS B C 1
ATOM 2357 O O . HIS B 1 20 ? 2.547 -5.008 -12.18 1 53.06 20 HIS B O 1
ATOM 2363 N N . ASP B 1 21 ? 0.674 -3.689 -12.578 1 73.56 21 ASP B N 1
ATOM 2364 C CA . ASP B 1 21 ? 1.315 -2.561 -11.914 1 73.56 21 ASP B CA 1
ATOM 2365 C C . ASP B 1 21 ? 1.578 -2.867 -10.445 1 73.56 21 ASP B C 1
ATOM 2367 O O . ASP B 1 21 ? 2.623 -2.502 -9.906 1 73.56 21 ASP B O 1
ATOM 2371 N N . ASP B 1 22 ? 0.75 -3.969 -9.883 1 91.62 22 ASP B N 1
ATOM 2372 C CA . ASP B 1 22 ? 1.025 -4.18 -8.469 1 91.62 22 ASP B CA 1
ATOM 2373 C C . ASP B 1 22 ? 1.698 -5.527 -8.234 1 91.62 22 ASP B C 1
ATOM 2375 O O . ASP B 1 22 ? 2.051 -5.863 -7.098 1 91.62 22 ASP B O 1
ATOM 2379 N N . THR B 1 23 ? 1.976 -6.316 -9.359 1 95 23 THR B N 1
ATOM 2380 C CA . THR B 1 23 ? 2.504 -7.668 -9.203 1 95 23 THR B CA 1
ATOM 2381 C C . THR B 1 23 ? 3.932 -7.629 -8.664 1 95 23 THR B C 1
ATOM 2383 O O . THR B 1 23 ? 4.363 -8.555 -7.977 1 95 23 THR B O 1
ATOM 2386 N N . TYR B 1 24 ? 4.664 -6.551 -8.961 1 95.06 24 TYR B N 1
ATOM 2387 C CA . TYR B 1 24 ? 6.023 -6.449 -8.438 1 95.06 24 TYR B CA 1
ATOM 2388 C C . TYR B 1 24 ? 6.02 -6.34 -6.922 1 95.06 24 TYR B C 1
ATOM 2390 O O . TYR B 1 24 ? 6.973 -6.758 -6.258 1 95.06 24 TYR B O 1
ATOM 2398 N N . ILE B 1 25 ? 4.934 -5.777 -6.371 1 96.69 25 ILE B N 1
ATOM 2399 C CA . ILE B 1 25 ? 4.797 -5.703 -4.918 1 96.69 25 ILE B CA 1
ATOM 2400 C C . ILE B 1 25 ? 4.527 -7.098 -4.355 1 96.69 25 ILE B C 1
ATOM 2402 O O . ILE B 1 25 ? 5.074 -7.469 -3.314 1 96.69 25 ILE B O 1
ATOM 2406 N N . ILE B 1 26 ? 3.721 -7.887 -5.078 1 97.56 26 ILE B N 1
ATOM 2407 C CA . ILE B 1 26 ? 3.428 -9.258 -4.68 1 97.56 26 ILE B CA 1
ATOM 2408 C C . ILE B 1 26 ? 4.719 -10.07 -4.648 1 97.56 26 ILE B C 1
ATOM 2410 O O . ILE B 1 26 ? 4.988 -10.781 -3.678 1 97.56 26 ILE B O 1
ATOM 2414 N N . LYS B 1 27 ? 5.473 -9.914 -5.688 1 97.25 27 LYS B N 1
ATOM 2415 C CA . LYS B 1 27 ? 6.773 -10.586 -5.75 1 97.25 27 LYS B CA 1
ATOM 2416 C C . LYS B 1 27 ? 7.633 -10.219 -4.543 1 97.25 27 LYS B C 1
ATOM 2418 O O . LYS B 1 27 ? 8.242 -11.094 -3.924 1 97.25 27 LYS B O 1
ATOM 2423 N N . SER B 1 28 ? 7.695 -8.977 -4.266 1 97 28 SER B N 1
ATOM 2424 C CA . SER B 1 28 ? 8.516 -8.5 -3.156 1 97 28 SER B CA 1
ATOM 2425 C C . SER B 1 28 ? 8.047 -9.086 -1.828 1 97 28 SER B C 1
ATOM 2427 O O . SER B 1 28 ? 8.867 -9.5 -1.004 1 97 28 SER B O 1
ATOM 2429 N N . MET B 1 29 ? 6.742 -9.141 -1.637 1 97.56 29 MET B N 1
ATOM 2430 C CA . MET B 1 29 ? 6.18 -9.719 -0.419 1 97.56 29 MET B CA 1
ATOM 2431 C C . MET B 1 29 ? 6.555 -11.195 -0.295 1 97.56 29 MET B C 1
ATOM 2433 O O . MET B 1 29 ? 6.988 -11.641 0.767 1 97.56 29 MET B O 1
ATOM 2437 N N . MET B 1 30 ? 6.387 -11.953 -1.397 1 98.38 30 MET B N 1
ATOM 2438 C CA . MET B 1 30 ? 6.699 -13.375 -1.383 1 98.38 30 MET B CA 1
ATOM 2439 C C . MET B 1 30 ? 8.156 -13.609 -1.015 1 98.38 30 MET B C 1
ATOM 2441 O O . MET B 1 30 ? 8.461 -14.414 -0.133 1 98.38 30 MET B O 1
ATOM 2445 N N . GLU B 1 31 ? 9.039 -12.852 -1.63 1 97.56 31 GLU B N 1
ATOM 2446 C CA . GLU B 1 31 ? 10.469 -13.031 -1.387 1 97.56 31 GLU B CA 1
ATOM 2447 C C . GLU B 1 31 ? 10.844 -12.609 0.03 1 97.56 31 GLU B C 1
ATOM 2449 O O . GLU B 1 31 ? 11.586 -13.312 0.717 1 97.56 31 GLU B O 1
ATOM 2454 N N . HIS B 1 32 ? 10.328 -11.5 0.422 1 96.31 32 HIS B N 1
ATOM 2455 C CA . HIS B 1 32 ? 10.688 -10.961 1.729 1 96.31 32 HIS B CA 1
ATOM 2456 C C . HIS B 1 32 ? 10.266 -11.906 2.85 1 96.31 32 HIS B C 1
ATOM 2458 O O . HIS B 1 32 ? 11.055 -12.195 3.752 1 96.31 32 HIS B O 1
ATOM 2464 N N . PHE B 1 33 ? 9.125 -12.438 2.766 1 96.94 33 PHE B N 1
ATOM 2465 C CA . PHE B 1 33 ? 8.586 -13.141 3.926 1 96.94 33 PHE B CA 1
ATOM 2466 C C . PHE B 1 33 ? 8.93 -14.625 3.869 1 96.94 33 PHE B C 1
ATOM 2468 O O . PHE B 1 33 ? 8.961 -15.297 4.902 1 96.94 33 PHE B O 1
ATOM 2475 N N . THR B 1 34 ? 9.195 -15.195 2.682 1 97.69 34 THR B N 1
ATOM 2476 C CA . THR B 1 34 ? 9.664 -16.578 2.613 1 97.69 34 THR B CA 1
ATOM 2477 C C . THR B 1 34 ? 11.164 -16.656 2.859 1 97.69 34 THR B C 1
ATOM 2479 O O . THR B 1 34 ? 11.688 -17.703 3.24 1 97.69 34 THR B O 1
ATOM 2482 N N . GLY B 1 35 ? 11.875 -15.539 2.5 1 96.38 35 GLY B N 1
ATOM 2483 C CA . GLY B 1 35 ? 13.328 -15.539 2.537 1 96.38 35 GLY B CA 1
ATOM 2484 C C . GLY B 1 35 ? 13.953 -16.219 1.336 1 96.38 35 GLY B C 1
ATOM 2485 O O . GLY B 1 35 ? 15.156 -16.5 1.331 1 96.38 35 GLY B O 1
ATOM 2486 N N . LYS B 1 36 ? 13.117 -16.516 0.321 1 97.56 36 LYS B N 1
ATOM 2487 C CA . LYS B 1 36 ? 13.57 -17.188 -0.892 1 97.56 36 LYS B CA 1
ATOM 2488 C C . LYS B 1 36 ? 13.477 -16.266 -2.102 1 97.56 36 LYS B C 1
ATOM 2490 O O . LYS B 1 36 ? 12.625 -15.375 -2.148 1 97.56 36 LYS B O 1
ATOM 2495 N N . ASN B 1 37 ? 14.375 -16.5 -2.984 1 96.88 37 ASN B N 1
ATOM 2496 C CA . ASN B 1 37 ? 14.195 -15.883 -4.293 1 96.88 37 ASN B CA 1
ATOM 2497 C C . ASN B 1 37 ? 13.07 -16.547 -5.078 1 96.88 37 ASN B C 1
ATOM 2499 O O . ASN B 1 37 ? 12.875 -17.766 -4.984 1 96.88 37 ASN B O 1
ATOM 2503 N N . LEU B 1 38 ? 12.398 -15.758 -5.855 1 97.12 38 LEU B N 1
ATOM 2504 C CA . LEU B 1 38 ? 11.289 -16.297 -6.637 1 97.12 38 LEU B CA 1
ATOM 2505 C C . LEU B 1 38 ? 11.742 -17.469 -7.492 1 97.12 38 LEU B C 1
ATOM 2507 O O . LEU B 1 38 ? 10.992 -18.438 -7.672 1 97.12 38 LEU B O 1
ATOM 2511 N N . LYS B 1 39 ? 12.969 -17.438 -7.988 1 97.38 39 LYS B N 1
ATOM 2512 C CA . LYS B 1 39 ? 13.508 -18.469 -8.875 1 97.38 39 LYS B CA 1
ATOM 2513 C C . LYS B 1 39 ? 13.547 -19.828 -8.18 1 97.38 39 LYS B C 1
ATOM 2515 O O . LYS B 1 39 ? 13.547 -20.875 -8.836 1 97.38 39 LYS B O 1
ATOM 2520 N N . ASP B 1 40 ? 13.523 -19.812 -6.879 1 98.25 40 ASP B N 1
ATOM 2521 C CA . ASP B 1 40 ? 13.656 -21.047 -6.102 1 98.25 40 ASP B CA 1
ATOM 2522 C C . ASP B 1 40 ? 12.305 -21.516 -5.574 1 98.25 40 ASP B C 1
ATOM 2524 O O . ASP B 1 40 ? 12.227 -22.484 -4.809 1 98.25 40 ASP B O 1
ATOM 2528 N N . MET B 1 41 ? 11.219 -20.875 -5.965 1 98.75 41 MET B N 1
ATOM 2529 C CA . MET B 1 41 ? 9.93 -21.109 -5.32 1 98.75 41 MET B CA 1
ATOM 2530 C C . MET B 1 41 ? 9.039 -21.984 -6.184 1 98.75 41 MET B C 1
ATOM 2532 O O . MET B 1 41 ? 9.039 -21.875 -7.41 1 98.75 41 MET B O 1
ATOM 2536 N N . ASP B 1 42 ? 8.289 -22.875 -5.516 1 98.88 42 ASP B N 1
ATOM 2537 C CA . ASP B 1 42 ? 7.07 -23.438 -6.066 1 98.88 42 ASP B CA 1
ATOM 2538 C C . ASP B 1 42 ? 5.859 -22.562 -5.754 1 98.88 42 ASP B C 1
ATOM 2540 O O . ASP B 1 42 ? 5.496 -22.391 -4.59 1 98.88 42 ASP B O 1
ATOM 2544 N N . ILE B 1 43 ? 5.215 -22 -6.797 1 98.88 43 ILE B N 1
ATOM 2545 C CA . ILE B 1 43 ? 4.156 -21.016 -6.605 1 98.88 43 ILE B CA 1
ATOM 2546 C C . ILE B 1 43 ? 2.844 -21.547 -7.168 1 98.88 43 ILE B C 1
ATOM 2548 O O . ILE B 1 43 ? 2.826 -22.172 -8.234 1 98.88 43 ILE B O 1
ATOM 2552 N N . ILE B 1 44 ? 1.774 -21.344 -6.434 1 98.94 44 ILE B N 1
ATOM 2553 C CA . ILE B 1 44 ? 0.453 -21.688 -6.949 1 98.94 44 ILE B CA 1
ATOM 2554 C C . ILE B 1 44 ? -0.397 -20.422 -7.074 1 98.94 44 ILE B C 1
ATOM 2556 O O . ILE B 1 44 ? -0.436 -19.609 -6.156 1 98.94 44 ILE B O 1
ATOM 2560 N N . ASP B 1 45 ? -0.966 -20.188 -8.211 1 98.75 45 ASP B N 1
ATOM 2561 C CA . ASP B 1 45 ? -1.92 -19.125 -8.508 1 98.75 45 ASP B CA 1
ATOM 2562 C C . ASP B 1 45 ? -3.355 -19.641 -8.43 1 98.75 45 ASP B C 1
ATOM 2564 O O . ASP B 1 45 ? -3.83 -20.312 -9.344 1 98.75 45 ASP B O 1
ATOM 2568 N N . VAL B 1 46 ? -4.043 -19.328 -7.34 1 98.81 46 VAL B N 1
ATOM 2569 C CA . VAL B 1 46 ? -5.371 -19.844 -7.02 1 98.81 46 VAL B CA 1
ATOM 2570 C C . VAL B 1 46 ? -6.434 -18.922 -7.613 1 98.81 46 VAL B C 1
ATOM 2572 O O . VAL B 1 46 ? -6.602 -17.781 -7.16 1 98.81 46 VAL B O 1
ATOM 2575 N N . GLY B 1 47 ? -7.203 -19.422 -8.508 1 98.12 47 GLY B N 1
ATOM 2576 C CA . GLY B 1 47 ? -8.055 -18.547 -9.305 1 98.12 47 GLY B CA 1
ATOM 2577 C C . GLY B 1 47 ? -7.273 -17.656 -10.258 1 98.12 47 GLY B C 1
ATOM 2578 O O . GLY B 1 47 ? -7.434 -16.438 -10.242 1 98.12 47 GLY B O 1
ATOM 2579 N N . CYS B 1 48 ? -6.582 -18.281 -11.203 1 97.5 48 CYS B N 1
ATOM 2580 C CA . CYS B 1 48 ? -5.523 -17.594 -11.938 1 97.5 48 CYS B CA 1
ATOM 2581 C C . CYS B 1 48 ? -6.098 -16.75 -13.062 1 97.5 48 CYS B C 1
ATOM 2583 O O . CYS B 1 48 ? -5.398 -15.922 -13.641 1 97.5 48 CYS B O 1
ATOM 2585 N N . GLY B 1 49 ? -7.371 -16.922 -13.43 1 95.56 49 GLY B N 1
ATOM 2586 C CA . GLY B 1 49 ? -7.906 -16.234 -14.594 1 95.56 49 GLY B CA 1
ATOM 2587 C C . GLY B 1 49 ? -7.109 -16.5 -15.859 1 95.56 49 GLY B C 1
ATOM 2588 O O . GLY B 1 49 ? -6.852 -17.641 -16.203 1 95.56 49 GLY B O 1
ATOM 2589 N N . THR B 1 50 ? -6.727 -15.453 -16.516 1 93.88 50 THR B N 1
ATOM 2590 C CA . THR B 1 50 ? -5.98 -15.617 -17.75 1 93.88 50 THR B CA 1
ATOM 2591 C C . THR B 1 50 ? -4.484 -15.727 -17.469 1 93.88 50 THR B C 1
ATOM 2593 O O . THR B 1 50 ? -3.674 -15.719 -18.406 1 93.88 50 THR B O 1
ATOM 2596 N N . GLY B 1 51 ? -4.09 -15.719 -16.266 1 95.44 51 GLY B N 1
ATOM 2597 C CA . GLY B 1 51 ? -2.715 -16 -15.883 1 95.44 51 GLY B CA 1
ATOM 2598 C C . GLY B 1 51 ? -1.817 -14.781 -15.945 1 95.44 51 GLY B C 1
ATOM 2599 O O . GLY B 1 51 ? -0.605 -14.906 -16.125 1 95.44 51 GLY B O 1
ATOM 2600 N N . SER B 1 52 ? -2.348 -13.57 -15.797 1 92.81 52 SER B N 1
ATOM 2601 C CA . SER B 1 52 ? -1.579 -12.336 -15.961 1 92.81 52 SER B CA 1
ATOM 2602 C C . SER B 1 52 ? -0.486 -12.227 -14.906 1 92.81 52 SER B C 1
ATOM 2604 O O . SER B 1 52 ? 0.655 -11.875 -15.219 1 92.81 52 SER B O 1
ATOM 2606 N N . ASN B 1 53 ? -0.801 -12.477 -13.641 1 94.75 53 ASN B N 1
ATOM 2607 C CA . ASN B 1 53 ? 0.212 -12.43 -12.594 1 94.75 53 ASN B CA 1
ATOM 2608 C C . ASN B 1 53 ? 1.305 -13.469 -12.82 1 94.75 53 ASN B C 1
ATOM 2610 O O . ASN B 1 53 ? 2.49 -13.18 -12.648 1 94.75 53 ASN B O 1
ATOM 2614 N N . SER B 1 54 ? 0.864 -14.641 -13.227 1 95.81 54 SER B N 1
ATOM 2615 C CA . SER B 1 54 ? 1.807 -15.727 -13.469 1 95.81 54 SER B CA 1
ATOM 2616 C C . SER B 1 54 ? 2.744 -15.398 -14.625 1 95.81 54 SER B C 1
ATOM 2618 O O . SER B 1 54 ? 3.914 -15.789 -14.617 1 95.81 54 SER B O 1
ATOM 2620 N N . LYS B 1 55 ? 2.186 -14.734 -15.656 1 94.69 55 LYS B N 1
ATOM 2621 C CA . LYS B 1 55 ? 3.045 -14.297 -16.75 1 94.69 55 LYS B CA 1
ATOM 2622 C C . LYS B 1 55 ? 4.164 -13.391 -16.25 1 94.69 55 LYS B C 1
ATOM 2624 O O . LYS B 1 55 ? 5.312 -13.516 -16.672 1 94.69 55 LYS B O 1
ATOM 2629 N N . TYR B 1 56 ? 3.848 -12.508 -15.375 1 93.81 56 TYR B N 1
ATOM 2630 C CA . TYR B 1 56 ? 4.859 -11.656 -14.766 1 93.81 56 TYR B CA 1
ATOM 2631 C C . TYR B 1 56 ? 5.887 -12.484 -14.008 1 93.81 56 TYR B C 1
ATOM 2633 O O . TYR B 1 56 ? 7.094 -12.266 -14.141 1 93.81 56 TYR B O 1
ATOM 2641 N N . PHE B 1 57 ? 5.461 -13.484 -13.227 1 95.88 57 PHE B N 1
ATOM 2642 C CA . PHE B 1 57 ? 6.359 -14.312 -12.43 1 95.88 57 PHE B CA 1
ATOM 2643 C C . PHE B 1 57 ? 7.312 -15.094 -13.328 1 95.88 57 PHE B C 1
ATOM 2645 O O . PHE B 1 57 ? 8.461 -15.344 -12.953 1 95.88 57 PHE B O 1
ATOM 2652 N N . LEU B 1 58 ? 6.82 -15.453 -14.461 1 95.12 58 LEU B N 1
ATOM 2653 C CA . LEU B 1 58 ? 7.609 -16.266 -15.383 1 95.12 58 LEU B CA 1
ATOM 2654 C C . LEU B 1 58 ? 8.914 -15.562 -15.742 1 95.12 58 LEU B C 1
ATOM 2656 O O . LEU B 1 58 ? 9.93 -16.219 -15.984 1 95.12 58 LEU B O 1
ATOM 2660 N N . ASN B 1 59 ? 8.922 -14.242 -15.758 1 92.25 59 ASN B N 1
ATOM 2661 C CA . ASN B 1 59 ? 10.109 -13.469 -16.062 1 92.25 59 ASN B CA 1
ATOM 2662 C C . ASN B 1 59 ? 11.227 -13.727 -15.062 1 92.25 59 ASN B C 1
ATOM 2664 O O . ASN B 1 59 ? 12.391 -13.406 -15.328 1 92.25 59 ASN B O 1
ATOM 2668 N N . PHE B 1 60 ? 10.891 -14.305 -13.961 1 94.19 60 PHE B N 1
ATOM 2669 C CA . PHE B 1 60 ? 11.875 -14.539 -12.906 1 94.19 60 PHE B CA 1
ATOM 2670 C C . PHE B 1 60 ? 12.156 -16.031 -12.75 1 94.19 60 PHE B C 1
ATOM 2672 O O . PHE B 1 60 ? 12.828 -16.438 -11.797 1 94.19 60 PHE B O 1
ATOM 2679 N N . GLU B 1 61 ? 11.531 -16.859 -13.523 1 96.38 61 GLU B N 1
ATOM 2680 C CA . GLU B 1 61 ? 11.781 -18.281 -13.688 1 96.38 61 GLU B CA 1
ATOM 2681 C C . GLU B 1 61 ? 11.625 -19.031 -12.367 1 96.38 61 GLU B C 1
ATOM 2683 O O . GLU B 1 61 ? 12.516 -19.781 -11.961 1 96.38 61 GLU B O 1
ATOM 2688 N N . PRO B 1 62 ? 10.484 -18.891 -11.734 1 98 62 PRO B N 1
ATOM 2689 C CA . PRO B 1 62 ? 10.273 -19.719 -10.555 1 98 62 PRO B CA 1
ATOM 2690 C C . PRO B 1 62 ? 10.508 -21.203 -10.836 1 98 62 PRO B C 1
ATOM 2692 O O . PRO B 1 62 ? 10.469 -21.641 -11.992 1 98 62 PRO B O 1
ATOM 2695 N N . HIS B 1 63 ? 10.797 -21.953 -9.703 1 98.31 63 HIS B N 1
ATOM 2696 C CA . HIS B 1 63 ? 11.008 -23.391 -9.875 1 98.31 63 HIS B CA 1
ATOM 2697 C C . HIS B 1 63 ? 9.789 -24.047 -10.516 1 98.31 63 HIS B C 1
ATOM 2699 O O . HIS B 1 63 ? 9.93 -24.828 -11.469 1 98.31 63 HIS B O 1
ATOM 2705 N N . SER B 1 64 ? 8.625 -23.719 -10.062 1 98.44 64 SER B N 1
ATOM 2706 C CA . SER B 1 64 ? 7.398 -24.203 -10.688 1 98.44 64 SER B CA 1
ATOM 2707 C C . SER B 1 64 ? 6.254 -23.203 -10.508 1 98.44 64 SER B C 1
ATOM 2709 O O . SER B 1 64 ? 6.266 -22.406 -9.57 1 98.44 64 SER B O 1
ATOM 2711 N N . LEU B 1 65 ? 5.324 -23.203 -11.453 1 98.31 65 LEU B N 1
ATOM 2712 C CA . LEU B 1 65 ? 4.098 -22.406 -11.422 1 98.31 65 LEU B CA 1
ATOM 2713 C C . LEU B 1 65 ? 2.879 -23.297 -11.672 1 98.31 65 LEU B C 1
ATOM 2715 O O . LEU B 1 65 ? 2.77 -23.922 -12.719 1 98.31 65 LEU B O 1
ATOM 2719 N N . THR B 1 66 ? 2.08 -23.391 -10.688 1 98.81 66 THR B N 1
ATOM 2720 C CA . THR B 1 66 ? 0.822 -24.109 -10.812 1 98.81 66 THR B CA 1
ATOM 2721 C C . THR B 1 66 ? -0.359 -23.156 -10.867 1 98.81 66 THR B C 1
ATOM 2723 O O . THR B 1 66 ? -0.51 -22.297 -9.992 1 98.81 66 THR B O 1
ATOM 2726 N N . LEU B 1 67 ? -1.145 -23.266 -11.914 1 98.75 67 LEU B N 1
ATOM 2727 C CA . LEU B 1 67 ? -2.312 -22.406 -12.094 1 98.75 67 LEU B CA 1
ATOM 2728 C C . LEU B 1 67 ? -3.602 -23.203 -11.969 1 98.75 67 LEU B C 1
ATOM 2730 O O . LEU B 1 67 ? -3.781 -24.203 -12.672 1 98.75 67 LEU B O 1
ATOM 2734 N N . ILE B 1 68 ? -4.48 -22.766 -11.086 1 98.81 68 ILE B N 1
ATOM 2735 C CA . ILE B 1 68 ? -5.77 -23.453 -10.969 1 98.81 68 ILE B CA 1
ATOM 2736 C C . ILE B 1 68 ? -6.902 -22.438 -11.133 1 98.81 68 ILE B C 1
ATOM 2738 O O . ILE B 1 68 ? -6.773 -21.281 -10.719 1 98.81 68 ILE B O 1
ATOM 2742 N N . ASP B 1 69 ? -7.938 -22.781 -11.742 1 98.38 69 ASP B N 1
ATOM 2743 C CA . ASP B 1 69 ? -9.148 -22 -11.961 1 98.38 69 ASP B CA 1
ATOM 2744 C C . ASP B 1 69 ? -10.352 -22.906 -12.219 1 98.38 69 ASP B C 1
ATOM 2746 O O . ASP B 1 69 ? -10.195 -24.031 -12.719 1 98.38 69 ASP B O 1
ATOM 2750 N N . ALA B 1 70 ? -11.484 -22.438 -11.844 1 97.56 70 ALA B N 1
ATOM 2751 C CA . ALA B 1 70 ? -12.703 -23.219 -12.055 1 97.56 70 ALA B CA 1
ATOM 2752 C C . ALA B 1 70 ? -13.094 -23.25 -13.523 1 97.56 70 ALA B C 1
ATOM 2754 O O . ALA B 1 70 ? -13.773 -24.172 -13.977 1 97.56 70 ALA B O 1
ATOM 2755 N N . SER B 1 71 ? -12.68 -22.234 -14.266 1 96.25 71 SER B N 1
ATOM 2756 C CA . SER B 1 71 ? -13.078 -22.078 -15.656 1 96.25 71 SER B CA 1
ATOM 2757 C C . SER B 1 71 ? -12.039 -22.688 -16.594 1 96.25 71 SER B C 1
ATOM 2759 O O . SER B 1 71 ? -10.906 -22.203 -16.672 1 96.25 71 SER B O 1
ATOM 2761 N N . GLU B 1 72 ? -12.477 -23.672 -17.406 1 96.56 72 GLU B N 1
ATOM 2762 C CA . GLU B 1 72 ? -11.602 -24.25 -18.406 1 96.56 72 GLU B CA 1
ATOM 2763 C C . GLU B 1 72 ? -11.219 -23.234 -19.484 1 96.56 72 GLU B C 1
ATOM 2765 O O . GLU B 1 72 ? -10.109 -23.266 -20.016 1 96.56 72 GLU B O 1
ATOM 2770 N N . ASN B 1 73 ? -12.156 -22.391 -19.734 1 95.56 73 ASN B N 1
ATOM 2771 C CA . ASN B 1 73 ? -11.883 -21.344 -20.703 1 95.56 73 ASN B CA 1
ATOM 2772 C C . ASN B 1 73 ? -10.773 -20.422 -20.234 1 95.56 73 ASN B C 1
ATOM 2774 O O . ASN B 1 73 ? -9.883 -20.062 -21.016 1 95.56 73 ASN B O 1
ATOM 2778 N N . MET B 1 74 ? -10.828 -20 -19.016 1 94.81 74 MET B N 1
ATOM 2779 C CA . MET B 1 74 ? -9.773 -19.172 -18.438 1 94.81 74 MET B CA 1
ATOM 2780 C C . MET B 1 74 ? -8.43 -19.891 -18.469 1 94.81 74 MET B C 1
ATOM 2782 O O . MET B 1 74 ? -7.414 -19.312 -18.859 1 94.81 74 MET B O 1
ATOM 2786 N N . LEU B 1 75 ? -8.43 -21.172 -18.141 1 97.5 75 LEU B N 1
ATOM 2787 C CA . LEU B 1 75 ? -7.203 -21.953 -18.172 1 97.5 75 LEU B CA 1
ATOM 2788 C C . LEU B 1 75 ? -6.648 -22.062 -19.578 1 97.5 75 LEU B C 1
ATOM 2790 O O . LEU B 1 75 ? -5.434 -22.062 -19.781 1 97.5 75 LEU B O 1
ATOM 2794 N N . GLY B 1 76 ? -7.602 -22.219 -20.531 1 97.44 76 GLY B N 1
ATOM 2795 C CA . GLY B 1 76 ? -7.168 -22.219 -21.922 1 97.44 76 GLY B CA 1
ATOM 2796 C C . GLY B 1 76 ? -6.426 -20.953 -22.312 1 97.44 76 GLY B C 1
ATOM 2797 O O . GLY B 1 76 ? -5.352 -21.031 -22.922 1 97.44 76 GLY B O 1
ATOM 2798 N N . LYS B 1 77 ? -6.941 -19.812 -21.953 1 96 77 LYS B N 1
ATOM 2799 C CA . LYS B 1 77 ? -6.305 -18.531 -22.234 1 96 77 LYS B CA 1
ATOM 2800 C C . LYS B 1 77 ? -4.969 -18.406 -21.5 1 96 77 LYS B C 1
ATOM 2802 O O . LYS B 1 77 ? -4.004 -17.875 -22.047 1 96 77 LYS B O 1
ATOM 2807 N N . ALA B 1 78 ? -4.93 -18.875 -20.297 1 96.44 78 ALA B N 1
ATOM 2808 C CA . ALA B 1 78 ? -3.695 -18.844 -19.516 1 96.44 78 ALA B CA 1
ATOM 2809 C C . ALA B 1 78 ? -2.611 -19.703 -20.172 1 96.44 78 ALA B C 1
ATOM 2811 O O . ALA B 1 78 ? -1.453 -19.281 -20.266 1 96.44 78 ALA B O 1
ATOM 2812 N N . LYS B 1 79 ? -3.014 -20.891 -20.609 1 96.88 79 LYS B N 1
ATOM 2813 C CA . LYS B 1 79 ? -2.08 -21.781 -21.281 1 96.88 79 LYS B CA 1
ATOM 2814 C C . LYS B 1 79 ? -1.484 -21.125 -22.531 1 96.88 79 LYS B C 1
ATOM 2816 O O . LYS B 1 79 ? -0.274 -21.188 -22.75 1 96.88 79 LYS B O 1
ATOM 2821 N N . GLU B 1 80 ? -2.309 -20.469 -23.266 1 95.69 80 GLU B N 1
ATOM 2822 C CA . GLU B 1 80 ? -1.854 -19.781 -24.469 1 95.69 80 GLU B CA 1
ATOM 2823 C C . GLU B 1 80 ? -0.886 -18.656 -24.109 1 95.69 80 GLU B C 1
ATOM 2825 O O . GLU B 1 80 ? 0.091 -18.422 -24.828 1 95.69 80 GLU B O 1
ATOM 2830 N N . LYS B 1 81 ? -1.186 -18 -23.078 1 93.75 81 LYS B N 1
ATOM 2831 C CA . LYS B 1 81 ? -0.398 -16.844 -22.656 1 93.75 81 LYS B CA 1
ATOM 2832 C C . LYS B 1 81 ? 0.958 -17.281 -22.094 1 93.75 81 LYS B C 1
ATOM 2834 O O . LYS B 1 81 ? 1.965 -16.594 -22.312 1 93.75 81 LYS B O 1
ATOM 2839 N N . LEU B 1 82 ? 1.034 -18.375 -21.5 1 94.69 82 LEU B N 1
ATOM 2840 C CA . LEU B 1 82 ? 2.219 -18.75 -20.719 1 94.69 82 LEU B CA 1
ATOM 2841 C C . LEU B 1 82 ? 3.053 -19.781 -21.469 1 94.69 82 LEU B C 1
ATOM 2843 O O . LEU B 1 82 ? 4.23 -19.984 -21.156 1 94.69 82 LEU B O 1
ATOM 2847 N N . GLN B 1 83 ? 2.479 -20.5 -22.484 1 86.56 83 GLN B N 1
ATOM 2848 C CA . GLN B 1 83 ? 3.188 -21.547 -23.219 1 86.56 83 GLN B CA 1
ATOM 2849 C C . GLN B 1 83 ? 3.156 -21.281 -24.719 1 86.56 83 GLN B C 1
ATOM 2851 O O . GLN B 1 83 ? 2.168 -20.766 -25.234 1 86.56 83 GLN B O 1
ATOM 2856 N N . PRO B 1 84 ? 4.207 -21.531 -25.391 1 78.94 84 PRO B N 1
ATOM 2857 C CA . PRO B 1 84 ? 5.484 -22.031 -24.891 1 78.94 84 PRO B CA 1
ATOM 2858 C C . PRO B 1 84 ? 6.352 -20.938 -24.281 1 78.94 84 PRO B C 1
ATOM 2860 O O . PRO B 1 84 ? 6.133 -19.75 -24.562 1 78.94 84 PRO B O 1
ATOM 2863 N N . SER B 1 85 ? 7.012 -21.312 -23.25 1 79.81 85 SER B N 1
ATOM 2864 C CA . SER B 1 85 ? 7.93 -20.359 -22.625 1 79.81 85 SER B CA 1
ATOM 2865 C C . SER B 1 85 ? 9.367 -20.859 -22.672 1 79.81 85 SER B C 1
ATOM 2867 O O . SER B 1 85 ? 9.617 -22.062 -22.516 1 79.81 85 SER B O 1
ATOM 2869 N N . PRO B 1 86 ? 10.234 -19.984 -23 1 81.44 86 PRO B N 1
ATOM 2870 C CA . PRO B 1 86 ? 11.648 -20.359 -22.953 1 81.44 86 PRO B CA 1
ATOM 2871 C C . PRO B 1 86 ? 12.156 -20.594 -21.531 1 81.44 86 PRO B C 1
ATOM 2873 O O . PRO B 1 86 ? 13.258 -21.125 -21.344 1 81.44 86 PRO B O 1
ATOM 2876 N N . SER B 1 87 ? 11.422 -20.328 -20.625 1 83.88 87 SER B N 1
ATOM 2877 C CA . SER B 1 87 ? 11.797 -20.469 -19.219 1 83.88 87 SER B CA 1
ATOM 2878 C C . SER B 1 87 ? 11.906 -21.922 -18.812 1 83.88 87 SER B C 1
ATOM 2880 O O . SER B 1 87 ? 11.242 -22.797 -19.391 1 83.88 87 SER B O 1
ATOM 2882 N N . SER B 1 88 ? 12.766 -22.188 -17.906 1 91.62 88 SER B N 1
ATOM 2883 C CA . SER B 1 88 ? 12.938 -23.516 -17.344 1 91.62 88 SER B CA 1
ATOM 2884 C C . SER B 1 88 ? 11.859 -23.828 -16.312 1 91.62 88 SER B C 1
ATOM 2886 O O . SER B 1 88 ? 11.805 -24.938 -15.781 1 91.62 88 SER B O 1
ATOM 2888 N N . THR B 1 89 ? 10.961 -22.922 -16.156 1 96.44 89 THR B N 1
ATOM 2889 C CA . THR B 1 89 ? 9.906 -23.062 -15.156 1 96.44 89 THR B CA 1
ATOM 2890 C C . THR B 1 89 ? 8.961 -24.203 -15.531 1 96.44 89 THR B C 1
ATOM 2892 O O . THR B 1 89 ? 8.523 -24.297 -16.688 1 96.44 89 THR B O 1
ATOM 2895 N N . GLU B 1 90 ? 8.688 -25.125 -14.57 1 96.88 90 GLU B N 1
ATOM 2896 C CA . GLU B 1 90 ? 7.641 -26.125 -14.758 1 96.88 90 GLU B CA 1
ATOM 2897 C C . GLU B 1 90 ? 6.254 -25.516 -14.562 1 96.88 90 GLU B C 1
ATOM 2899 O O . GLU B 1 90 ? 5.926 -25.031 -13.477 1 96.88 90 GLU B O 1
ATOM 2904 N N . ILE B 1 91 ? 5.457 -25.531 -15.594 1 97.88 91 ILE B N 1
ATOM 2905 C CA . ILE B 1 91 ? 4.133 -24.922 -15.516 1 97.88 91 ILE B CA 1
ATOM 2906 C C . ILE B 1 91 ? 3.061 -26.016 -15.578 1 97.88 91 ILE B C 1
ATOM 2908 O O . ILE B 1 91 ? 3.15 -26.938 -16.391 1 97.88 91 ILE B O 1
ATOM 2912 N N . SER B 1 92 ? 2.1 -26 -14.766 1 97.69 92 SER B N 1
ATOM 2913 C CA . SER B 1 92 ? 0.974 -26.922 -14.797 1 97.69 92 SER B CA 1
ATOM 2914 C C . SER B 1 92 ? -0.353 -26.188 -14.633 1 97.69 92 SER B C 1
ATOM 2916 O O . SER B 1 92 ? -0.405 -25.125 -14.008 1 97.69 92 SER B O 1
ATOM 2918 N N . PHE B 1 93 ? -1.333 -26.703 -15.234 1 98.19 93 PHE B N 1
ATOM 2919 C CA . PHE B 1 93 ? -2.693 -26.188 -15.195 1 98.19 93 PHE B CA 1
ATOM 2920 C C . PHE B 1 93 ? -3.672 -27.25 -14.727 1 98.19 93 PHE B C 1
ATOM 2922 O O . PHE B 1 93 ? -3.576 -28.406 -15.141 1 98.19 93 PHE B O 1
ATOM 2929 N N . LYS B 1 94 ? -4.582 -26.859 -13.875 1 98.5 94 LYS B N 1
ATOM 2930 C CA . LYS B 1 94 ? -5.594 -27.812 -13.43 1 98.5 94 LYS B CA 1
ATOM 2931 C C . LYS B 1 94 ? -6.918 -27.109 -13.141 1 98.5 94 LYS B C 1
ATOM 2933 O O . LYS B 1 94 ? -6.949 -26.125 -12.406 1 98.5 94 LYS B O 1
ATOM 2938 N N . GLN B 1 95 ? -7.996 -27.594 -13.734 1 98.31 95 GLN B N 1
ATOM 2939 C CA . GLN B 1 95 ? -9.32 -27.094 -13.375 1 98.31 95 GLN B CA 1
ATOM 2940 C C . GLN B 1 95 ? -9.68 -27.469 -11.938 1 98.31 95 GLN B C 1
ATOM 2942 O O . GLN B 1 95 ? -9.609 -28.641 -11.562 1 98.31 95 GLN B O 1
ATOM 2947 N N . THR B 1 96 ? -9.977 -26.516 -11.109 1 98.38 96 THR B N 1
ATOM 2948 C CA . THR B 1 96 ? -10.25 -26.703 -9.688 1 98.38 96 THR B CA 1
ATOM 2949 C C . THR B 1 96 ? -11.391 -25.797 -9.234 1 98.38 96 THR B C 1
ATOM 2951 O O . THR B 1 96 ? -11.383 -24.594 -9.5 1 98.38 96 THR B O 1
ATOM 2954 N N . VAL B 1 97 ? -12.359 -26.391 -8.641 1 97.5 97 VAL B N 1
ATOM 2955 C CA . VAL B 1 97 ? -13.43 -25.609 -8.023 1 97.5 97 VAL B CA 1
ATOM 2956 C C . VAL B 1 97 ? -13.172 -25.469 -6.527 1 97.5 97 VAL B C 1
ATOM 2958 O O . VAL B 1 97 ? -13.047 -26.469 -5.816 1 97.5 97 VAL B O 1
ATOM 2961 N N . LEU B 1 98 ? -12.977 -24.281 -6.078 1 97.81 98 LEU B N 1
ATOM 2962 C CA . LEU B 1 98 ? -12.75 -24.016 -4.664 1 97.81 98 LEU B CA 1
ATOM 2963 C C . LEU B 1 98 ? -14 -24.297 -3.844 1 97.81 98 LEU B C 1
ATOM 2965 O O . LEU B 1 98 ? -15.117 -24.172 -4.348 1 97.81 98 LEU B O 1
ATOM 2969 N N . PRO B 1 99 ? -13.836 -24.797 -2.635 1 97.69 99 PRO B N 1
ATOM 2970 C CA . PRO B 1 99 ? -12.664 -24.547 -1.787 1 97.69 99 PRO B CA 1
ATOM 2971 C C . PRO B 1 99 ? -11.664 -25.703 -1.814 1 97.69 99 PRO B C 1
ATOM 2973 O O . PRO B 1 99 ? -10.562 -25.578 -1.27 1 97.69 99 PRO B O 1
ATOM 2976 N N . ASP B 1 100 ? -11.953 -26.812 -2.453 1 97.44 100 ASP B N 1
ATOM 2977 C CA . ASP B 1 100 ? -11.078 -27.984 -2.418 1 97.44 100 ASP B CA 1
ATOM 2978 C C . ASP B 1 100 ? -9.891 -27.812 -3.367 1 97.44 100 ASP B C 1
ATOM 2980 O O . ASP B 1 100 ? -10.078 -27.5 -4.543 1 97.44 100 ASP B O 1
ATOM 2984 N N . ILE B 1 101 ? -8.742 -27.984 -2.852 1 98.5 101 ILE B N 1
ATOM 2985 C CA . ILE B 1 101 ? -7.531 -27.875 -3.652 1 98.5 101 ILE B CA 1
ATOM 2986 C C . ILE B 1 101 ? -6.797 -29.203 -3.682 1 98.5 101 ILE B C 1
ATOM 2988 O O . ILE B 1 101 ? -6.359 -29.703 -2.643 1 98.5 101 ILE B O 1
ATOM 2992 N N . PRO B 1 102 ? -6.574 -29.797 -4.863 1 98.38 102 PRO B N 1
ATOM 2993 C CA . PRO B 1 102 ? -6.113 -31.188 -4.977 1 98.38 102 PRO B CA 1
ATOM 2994 C C . PRO B 1 102 ? -4.59 -31.297 -4.969 1 98.38 102 PRO B C 1
ATOM 2996 O O . PRO B 1 102 ? -4.012 -31.906 -5.875 1 98.38 102 PRO B O 1
ATOM 2999 N N . TYR B 1 103 ? -3.975 -30.844 -3.984 1 98.75 103 TYR B N 1
ATOM 3000 C CA . TYR B 1 103 ? -2.535 -30.984 -3.801 1 98.75 103 TYR B CA 1
ATOM 3001 C C . TYR B 1 103 ? -2.205 -31.391 -2.367 1 98.75 103 TYR B C 1
ATOM 3003 O O . TYR B 1 103 ? -2.994 -31.141 -1.451 1 98.75 103 TYR B O 1
ATOM 3011 N N . ASP B 1 104 ? -1.136 -32 -2.178 1 98.62 104 ASP B N 1
ATOM 3012 C CA . ASP B 1 104 ? -0.721 -32.469 -0.864 1 98.62 104 ASP B CA 1
ATOM 3013 C C . ASP B 1 104 ? -0.324 -31.312 0.047 1 98.62 104 ASP B C 1
ATOM 3015 O O . ASP B 1 104 ? -0.007 -30.234 -0.431 1 98.62 104 ASP B O 1
ATOM 3019 N N . GLU B 1 105 ? -0.351 -31.578 1.327 1 98.56 105 GLU B N 1
ATOM 3020 C CA . GLU B 1 105 ? 0.136 -30.594 2.291 1 98.56 105 GLU B CA 1
ATOM 3021 C C . GLU B 1 105 ? 1.599 -30.25 2.031 1 98.56 105 GLU B C 1
ATOM 3023 O O . GLU B 1 105 ? 2.361 -31.078 1.533 1 98.56 105 GLU B O 1
ATOM 3028 N N . ASN B 1 106 ? 1.958 -29.031 2.258 1 98.69 106 ASN B N 1
ATOM 3029 C CA . ASN B 1 106 ? 3.34 -28.578 2.205 1 98.69 106 ASN B CA 1
ATOM 3030 C C . ASN B 1 106 ? 3.939 -28.75 0.813 1 98.69 106 ASN B C 1
ATOM 3032 O O . ASN B 1 106 ? 5.074 -29.203 0.674 1 98.69 106 ASN B O 1
ATOM 3036 N N . SER B 1 107 ? 3.195 -28.344 -0.197 1 98.81 107 SER B N 1
ATOM 3037 C CA . SER B 1 107 ? 3.617 -28.547 -1.579 1 98.81 107 SER B CA 1
ATOM 3038 C C . SER B 1 107 ? 4.188 -27.266 -2.178 1 98.81 107 SER B C 1
ATOM 3040 O O . SER B 1 107 ? 4.945 -27.312 -3.148 1 98.81 107 SER B O 1
ATOM 3042 N N . PHE B 1 108 ? 3.869 -26.094 -1.643 1 98.94 108 PHE B N 1
ATOM 3043 C CA . PHE B 1 108 ? 4.211 -24.844 -2.297 1 98.94 108 PHE B CA 1
ATOM 3044 C C . PHE B 1 108 ? 4.902 -23.891 -1.323 1 98.94 108 PHE B C 1
ATOM 3046 O O . PHE B 1 108 ? 4.664 -23.953 -0.115 1 98.94 108 PHE B O 1
ATOM 3053 N N . ASP B 1 109 ? 5.758 -23 -1.827 1 98.94 109 ASP B N 1
ATOM 3054 C CA . ASP B 1 109 ? 6.426 -21.969 -1.039 1 98.94 109 ASP B CA 1
ATOM 3055 C C . ASP B 1 109 ? 5.555 -20.703 -0.926 1 98.94 109 ASP B C 1
ATOM 3057 O O . ASP B 1 109 ? 5.641 -19.969 0.06 1 98.94 109 ASP B O 1
ATOM 3061 N N . ALA B 1 110 ? 4.762 -20.469 -1.973 1 98.94 110 ALA B N 1
ATOM 3062 C CA . ALA B 1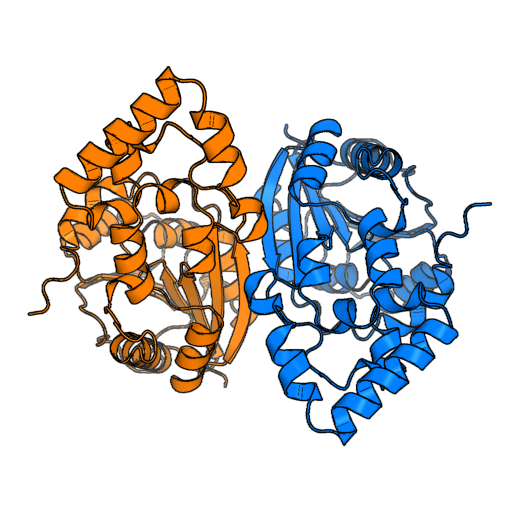 110 ? 3.934 -19.266 -2.008 1 98.94 110 ALA B CA 1
ATOM 3063 C C . ALA B 1 110 ? 2.641 -19.516 -2.781 1 98.94 110 ALA B C 1
ATOM 3065 O O . ALA B 1 110 ? 2.604 -20.344 -3.686 1 98.94 110 ALA B O 1
ATOM 3066 N N . ALA B 1 111 ? 1.596 -18.828 -2.393 1 98.94 111 ALA B N 1
ATOM 3067 C CA . ALA B 1 111 ? 0.297 -18.859 -3.061 1 98.94 111 ALA B CA 1
ATOM 3068 C C . ALA B 1 111 ? -0.221 -17.453 -3.312 1 98.94 111 ALA B C 1
ATOM 3070 O O . ALA B 1 111 ? 0.075 -16.531 -2.551 1 98.94 111 ALA B O 1
ATOM 3071 N N . LEU B 1 112 ? -0.927 -17.297 -4.371 1 98.81 112 LEU B N 1
ATOM 3072 C CA . LEU B 1 112 ? -1.58 -16.031 -4.723 1 98.81 112 LEU B CA 1
ATOM 3073 C C . LEU B 1 112 ? 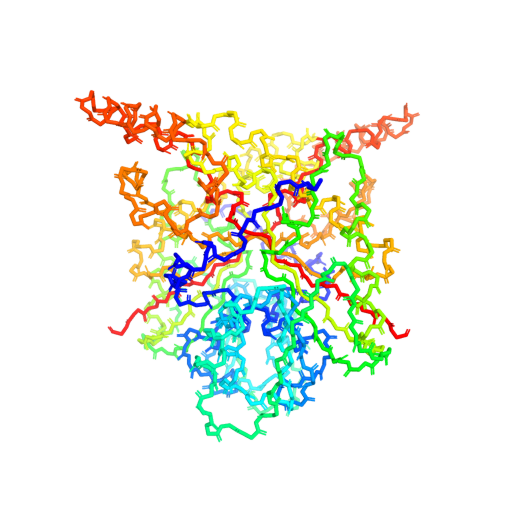-3.078 -16.234 -4.918 1 98.81 112 LEU B C 1
ATOM 3075 O O . LEU B 1 112 ? -3.5 -17.188 -5.59 1 98.81 112 LEU B O 1
ATOM 3079 N N . ILE B 1 113 ? -3.859 -15.43 -4.289 1 98.69 113 ILE B N 1
ATOM 3080 C CA . ILE B 1 113 ? -5.281 -15.273 -4.566 1 98.69 113 ILE B CA 1
ATOM 3081 C C . ILE B 1 113 ? -5.566 -13.836 -5.004 1 98.69 113 ILE B C 1
ATOM 3083 O O . ILE B 1 113 ? -5.539 -12.914 -4.188 1 98.69 113 ILE B O 1
ATOM 3087 N N . ASN B 1 114 ? -5.762 -13.648 -6.262 1 96.94 114 ASN B N 1
ATOM 3088 C CA . ASN B 1 114 ? -5.953 -12.312 -6.812 1 96.94 114 ASN B CA 1
ATOM 3089 C C . ASN B 1 114 ? -7.383 -12.102 -7.293 1 96.94 114 ASN B C 1
ATOM 3091 O O . ASN B 1 114 ? -7.758 -12.586 -8.367 1 96.94 114 ASN B O 1
ATOM 3095 N N . LEU B 1 115 ? -8.148 -11.328 -6.473 1 94.94 115 LEU B N 1
ATOM 3096 C CA . LEU B 1 115 ? -9.508 -10.93 -6.832 1 94.94 115 LEU B CA 1
ATOM 3097 C C . LEU B 1 115 ? -10.375 -12.148 -7.105 1 94.94 115 LEU B C 1
ATOM 3099 O O . LEU B 1 115 ? -11.062 -12.219 -8.125 1 94.94 115 LEU B O 1
ATOM 3103 N N . VAL B 1 116 ? -10.352 -13.07 -6.191 1 97 116 VAL B N 1
ATOM 3104 C CA . VAL B 1 116 ? -11.07 -14.336 -6.332 1 97 116 VAL B CA 1
ATOM 3105 C C . VAL B 1 116 ? -12.109 -14.469 -5.219 1 97 116 VAL B C 1
ATOM 3107 O O . VAL B 1 116 ? -13.234 -14.906 -5.457 1 97 116 VAL B O 1
ATOM 3110 N N . LEU B 1 117 ? -11.805 -14.07 -4.012 1 97.19 117 LEU B N 1
ATOM 3111 C CA . LEU B 1 117 ? -12.57 -14.383 -2.809 1 97.19 117 LEU B CA 1
ATOM 3112 C C . LEU B 1 117 ? -14.008 -13.883 -2.932 1 97.19 117 LEU B C 1
ATOM 3114 O O . LEU B 1 117 ? -14.945 -14.562 -2.508 1 97.19 117 LEU B O 1
ATOM 3118 N N . HIS B 1 118 ? -14.195 -12.695 -3.549 1 94.38 118 HIS B N 1
ATOM 3119 C CA . HIS B 1 118 ? -15.523 -12.102 -3.637 1 94.38 118 HIS B CA 1
ATOM 3120 C C . HIS B 1 118 ? -16.406 -12.867 -4.621 1 94.38 118 HIS B C 1
ATOM 3122 O O . HIS B 1 118 ? -17.594 -12.586 -4.742 1 94.38 118 HIS B O 1
ATOM 3128 N N . HIS B 1 119 ? -15.906 -13.836 -5.273 1 93.75 119 HIS B N 1
ATOM 3129 C CA . HIS B 1 119 ? -16.688 -14.656 -6.199 1 93.75 119 HIS B CA 1
ATOM 3130 C C . HIS B 1 119 ? -17.109 -15.969 -5.551 1 93.75 119 HIS B C 1
ATOM 3132 O O . HIS B 1 119 ? -17.875 -16.734 -6.137 1 93.75 119 HIS B O 1
ATOM 3138 N N . LEU B 1 120 ? -16.688 -16.234 -4.32 1 95.25 120 LEU B N 1
ATOM 3139 C CA . LEU B 1 120 ? -16.828 -17.578 -3.758 1 95.25 120 LEU B CA 1
ATOM 3140 C C . LEU B 1 120 ? -18.156 -17.719 -3.031 1 95.25 120 LEU B C 1
ATOM 3142 O O . LEU B 1 120 ? -18.688 -18.828 -2.906 1 95.25 120 LEU B O 1
ATOM 3146 N N . GLU B 1 121 ? -18.672 -16.656 -2.5 1 92.19 121 GLU B N 1
ATOM 3147 C CA . GLU B 1 121 ? -19.938 -16.734 -1.781 1 92.19 121 GLU B CA 1
ATOM 3148 C C . GLU B 1 121 ? -20.516 -15.352 -1.53 1 92.19 121 GLU B C 1
ATOM 3150 O O . GLU B 1 121 ? -19.828 -14.336 -1.683 1 92.19 121 GLU B O 1
ATOM 3155 N N . GLU B 1 122 ? -21.766 -15.383 -1.39 1 88.19 122 GLU B N 1
ATOM 3156 C CA . GLU B 1 122 ? -22.5 -14.211 -0.901 1 88.19 122 GLU B CA 1
ATOM 3157 C C . GLU B 1 122 ? -22.938 -14.406 0.546 1 88.19 122 GLU B C 1
ATOM 3159 O O . GLU B 1 122 ? -23.469 -15.453 0.903 1 88.19 122 GLU B O 1
ATOM 3164 N N . ASN B 1 123 ? -22.547 -13.523 1.364 1 83.81 123 ASN B N 1
ATOM 3165 C CA . ASN B 1 123 ? -22.984 -13.562 2.758 1 83.81 123 ASN B CA 1
ATOM 3166 C C . ASN B 1 123 ? -23.891 -12.391 3.094 1 83.81 123 ASN B C 1
ATOM 3168 O O . ASN B 1 123 ? -23.422 -11.273 3.324 1 83.81 123 ASN B O 1
ATOM 3172 N N . PRO B 1 124 ? -25.188 -12.711 3.195 1 73.19 124 PRO B N 1
ATOM 3173 C CA . PRO B 1 124 ? -26.156 -11.625 3.352 1 73.19 124 PRO B CA 1
ATOM 3174 C C . PRO B 1 124 ? -25.984 -10.867 4.664 1 73.19 124 PRO B C 1
ATOM 3176 O O . PRO B 1 124 ? -26.328 -9.68 4.742 1 73.19 124 PRO B O 1
ATOM 3179 N N . ASP B 1 125 ? -25.453 -11.484 5.645 1 75.38 125 ASP B N 1
ATOM 3180 C CA . ASP B 1 125 ? -25.375 -10.82 6.941 1 75.38 125 ASP B CA 1
ATOM 3181 C C . ASP B 1 125 ? -23.984 -10.25 7.176 1 75.38 125 ASP B C 1
ATOM 3183 O O . ASP B 1 125 ? -23.75 -9.57 8.18 1 75.38 125 ASP B O 1
ATOM 3187 N N . GLY B 1 126 ? -23.234 -10.516 6.176 1 72.5 126 GLY B N 1
ATOM 3188 C CA . GLY B 1 126 ? -21.891 -9.977 6.258 1 72.5 126 GLY B CA 1
ATOM 3189 C C . GLY B 1 126 ? -21.125 -10.477 7.473 1 72.5 126 GLY B C 1
ATOM 3190 O O . GLY B 1 126 ? -20.141 -9.867 7.883 1 72.5 126 GLY B O 1
ATOM 3191 N N . LYS B 1 127 ? -21.547 -11.562 8.07 1 75.25 127 LYS B N 1
ATOM 3192 C CA . LYS B 1 127 ? -20.969 -11.969 9.344 1 75.25 127 LYS B CA 1
ATOM 3193 C C . LYS B 1 127 ? -19.953 -13.094 9.148 1 75.25 127 LYS B C 1
ATOM 3195 O O . LYS B 1 127 ? -18.875 -13.078 9.75 1 75.25 127 LYS B O 1
ATOM 3200 N N . SER B 1 128 ? -20.391 -14.062 8.328 1 84.25 128 SER B N 1
ATOM 3201 C CA . SER B 1 128 ? -19.516 -15.219 8.188 1 84.25 128 SER B CA 1
ATOM 3202 C C . SER B 1 128 ? -19.25 -15.547 6.723 1 84.25 128 SER B C 1
ATOM 3204 O O . SER B 1 128 ? -20.125 -15.359 5.875 1 84.25 128 SER B O 1
ATOM 3206 N N . PHE B 1 129 ? -18.016 -15.969 6.406 1 94.19 129 PHE B N 1
ATOM 3207 C CA . PHE B 1 129 ? -17.594 -16.391 5.074 1 94.19 129 PHE B CA 1
ATOM 3208 C C . PHE B 1 129 ? -17.031 -17.797 5.102 1 94.19 129 PHE B C 1
ATOM 3210 O O . PHE B 1 129 ? -15.812 -17.984 4.961 1 94.19 129 PHE B O 1
ATOM 3217 N N . PRO B 1 130 ? -17.953 -18.812 5.215 1 95.38 130 PRO B N 1
ATOM 3218 C CA . PRO B 1 130 ? -17.469 -20.172 5.449 1 95.38 130 PRO B CA 1
ATOM 3219 C C . PRO B 1 130 ? -16.672 -20.734 4.273 1 95.38 130 PRO B C 1
ATOM 3221 O O . PRO B 1 130 ? -15.703 -21.469 4.477 1 95.38 130 PRO B O 1
ATOM 3224 N N . ILE B 1 131 ? -17.062 -20.469 3.031 1 96.75 131 ILE B N 1
ATOM 3225 C CA . ILE B 1 131 ? -16.359 -21 1.872 1 96.75 131 ILE B CA 1
ATOM 3226 C C . ILE B 1 131 ? -14.984 -20.328 1.763 1 96.75 131 ILE B C 1
ATOM 3228 O O . ILE B 1 131 ? -13.992 -20.984 1.449 1 96.75 131 ILE B O 1
ATOM 3232 N N . ILE B 1 132 ? -14.953 -19.031 2.057 1 97.81 132 ILE B N 1
ATOM 3233 C CA . ILE B 1 132 ? -13.68 -18.312 2.043 1 97.81 132 ILE B CA 1
ATOM 3234 C C . ILE B 1 132 ? -12.75 -18.891 3.107 1 97.81 132 ILE B C 1
ATOM 3236 O O . ILE B 1 132 ? -11.578 -19.172 2.834 1 97.81 132 ILE B O 1
ATOM 3240 N N . ILE B 1 133 ? -13.25 -19.141 4.301 1 97.75 133 ILE B N 1
ATOM 3241 C CA . ILE B 1 133 ? -12.445 -19.688 5.387 1 97.75 133 ILE B CA 1
ATOM 3242 C C . ILE B 1 133 ? -11.914 -21.062 4.992 1 97.75 133 ILE B C 1
ATOM 3244 O O . ILE B 1 133 ? -10.734 -21.359 5.184 1 97.75 133 ILE B O 1
ATOM 3248 N N . GLN B 1 134 ? -12.758 -21.844 4.426 1 98.5 134 GLN B N 1
ATOM 3249 C CA . GLN B 1 134 ? -12.336 -23.172 3.996 1 98.5 134 GLN B CA 1
ATOM 3250 C C . GLN B 1 134 ? -11.266 -23.078 2.912 1 98.5 134 GLN B C 1
ATOM 3252 O O . GLN B 1 134 ? -10.312 -23.859 2.908 1 98.5 134 GLN B O 1
ATOM 3257 N N . THR B 1 135 ? -11.461 -22.188 1.949 1 98.81 135 THR B N 1
ATOM 3258 C CA . THR B 1 135 ? -10.453 -21.969 0.912 1 98.81 135 THR B CA 1
ATOM 3259 C C . THR B 1 135 ? -9.109 -21.609 1.529 1 98.81 135 THR B C 1
ATOM 3261 O O . THR B 1 135 ? -8.078 -22.172 1.154 1 98.81 135 THR B O 1
ATOM 3264 N N . LEU B 1 136 ? -9.125 -20.719 2.486 1 98.88 136 LEU B N 1
ATOM 3265 C CA . LEU B 1 136 ? -7.895 -20.281 3.139 1 98.88 136 LEU B CA 1
ATOM 3266 C C . LEU B 1 136 ? -7.262 -21.422 3.926 1 98.88 136 LEU B C 1
ATOM 3268 O O . LEU B 1 136 ? -6.035 -21.547 3.973 1 98.88 136 LEU B O 1
ATOM 3272 N N . LYS B 1 137 ? -8.07 -22.266 4.516 1 98.88 137 LYS B N 1
ATOM 3273 C CA . LYS B 1 137 ? -7.559 -23.438 5.215 1 98.88 137 LYS B CA 1
ATOM 3274 C C . LYS B 1 137 ? -6.863 -24.391 4.246 1 98.88 137 LYS B C 1
ATOM 3276 O O . LYS B 1 137 ? -5.824 -24.969 4.57 1 98.88 137 LYS B O 1
ATOM 3281 N N . GLU B 1 138 ? -7.449 -24.562 3.094 1 98.94 138 GLU B N 1
ATOM 3282 C CA . GLU B 1 138 ? -6.832 -25.406 2.068 1 98.94 138 GLU B CA 1
ATOM 3283 C C . GLU B 1 138 ? -5.504 -24.812 1.6 1 98.94 138 GLU B C 1
ATOM 3285 O O . GLU B 1 138 ? -4.523 -25.531 1.416 1 98.94 138 GLU B O 1
ATOM 3290 N N . VAL B 1 139 ? -5.465 -23.516 1.408 1 98.94 139 VAL B N 1
ATOM 3291 C CA . VAL B 1 139 ? -4.219 -22.875 1.003 1 98.94 139 VAL B CA 1
ATOM 3292 C C . VAL B 1 139 ? -3.168 -23.062 2.098 1 98.94 139 VAL B C 1
ATOM 3294 O O . VAL B 1 139 ? -2.004 -23.344 1.81 1 98.94 139 VAL B O 1
ATOM 3297 N N . TYR B 1 140 ? -3.596 -22.859 3.338 1 98.94 140 TYR B N 1
ATOM 3298 C CA . TYR B 1 140 ? -2.693 -23.078 4.461 1 98.94 140 TYR B CA 1
ATOM 3299 C C . TYR B 1 140 ? -2.125 -24.5 4.418 1 98.94 140 TYR B C 1
ATOM 3301 O O . TYR B 1 140 ? -0.918 -24.688 4.59 1 98.94 140 TYR B O 1
ATOM 3309 N N . ARG B 1 141 ? -2.996 -25.469 4.164 1 98.88 141 ARG B N 1
ATOM 3310 C CA . ARG B 1 141 ? -2.6 -26.875 4.125 1 98.88 141 ARG B CA 1
ATOM 3311 C C . ARG B 1 141 ? -1.535 -27.109 3.061 1 98.88 141 ARG B C 1
ATOM 3313 O O . ARG B 1 141 ? -0.535 -27.797 3.314 1 98.88 141 ARG B O 1
ATOM 3320 N N . ILE B 1 142 ? -1.664 -26.547 1.913 1 98.88 142 ILE B N 1
ATOM 3321 C CA . ILE B 1 142 ? -0.8 -26.891 0.789 1 98.88 142 ILE B CA 1
ATOM 3322 C C . ILE B 1 142 ? 0.489 -26.078 0.859 1 98.88 142 ILE B C 1
ATOM 3324 O O . ILE B 1 142 ? 1.461 -26.375 0.162 1 98.88 142 ILE B O 1
ATOM 3328 N N . LEU B 1 143 ? 0.542 -25.016 1.616 1 98.94 143 LEU B N 1
ATOM 3329 C CA . LEU B 1 143 ? 1.766 -24.234 1.776 1 98.94 143 LEU B CA 1
ATOM 3330 C C . LEU B 1 143 ? 2.732 -24.922 2.729 1 98.94 143 LEU B C 1
ATOM 3332 O O . LEU B 1 143 ? 2.311 -25.5 3.736 1 98.94 143 LEU B O 1
ATOM 3336 N N . LYS B 1 144 ? 4.012 -24.859 2.434 1 98.88 144 LYS B N 1
ATOM 3337 C CA . LYS B 1 144 ? 5.062 -25.312 3.338 1 98.88 144 LYS B CA 1
ATOM 3338 C C . LYS B 1 144 ? 5.133 -24.438 4.582 1 98.88 144 LYS B C 1
ATOM 3340 O O . LYS B 1 144 ? 4.742 -23.266 4.547 1 98.88 144 LYS B O 1
ATOM 3345 N N . PRO B 1 145 ? 5.633 -25.062 5.734 1 98.56 145 PRO B N 1
ATOM 3346 C CA . PRO B 1 145 ? 5.969 -24.156 6.84 1 98.56 145 PRO B CA 1
ATOM 3347 C C . PRO B 1 145 ? 6.871 -23.016 6.406 1 98.56 145 PRO B C 1
ATOM 3349 O O . PRO B 1 145 ? 7.879 -23.234 5.73 1 98.56 145 PRO B O 1
ATOM 3352 N N . GLY B 1 146 ? 6.492 -21.812 6.742 1 98.5 146 GLY B N 1
ATOM 3353 C CA . GLY B 1 146 ? 7.23 -20.656 6.285 1 98.5 146 GLY B CA 1
ATOM 3354 C C . GLY B 1 146 ? 6.707 -20.078 4.98 1 98.5 146 GLY B C 1
ATOM 3355 O O . GLY B 1 146 ? 7.18 -19.047 4.508 1 98.5 146 GLY B O 1
ATOM 3356 N N . GLY B 1 147 ? 5.695 -20.812 4.418 1 98.81 147 GLY B N 1
ATOM 3357 C CA . GLY B 1 147 ? 5.117 -20.359 3.16 1 98.81 147 GLY B CA 1
ATOM 3358 C C . GLY B 1 147 ? 4.266 -19.125 3.303 1 98.81 147 GLY B C 1
ATOM 3359 O O . GLY B 1 147 ? 3.834 -18.781 4.406 1 98.81 147 GLY B O 1
ATOM 3360 N N . VAL B 1 148 ? 4.047 -18.406 2.17 1 98.81 148 VAL B N 1
ATOM 3361 C CA . VAL B 1 148 ? 3.375 -17.109 2.207 1 98.81 148 VAL B CA 1
ATOM 3362 C C . VAL B 1 148 ? 2.191 -17.109 1.241 1 98.81 148 VAL B C 1
ATOM 3364 O O . VAL B 1 148 ? 2.297 -17.625 0.123 1 98.81 148 VAL B O 1
ATOM 3367 N N . LEU B 1 149 ? 1.076 -16.625 1.74 1 98.94 149 LEU B N 1
ATOM 3368 C CA . LEU B 1 149 ? -0.1 -16.344 0.928 1 98.94 149 LEU B CA 1
ATOM 3369 C C . LEU B 1 149 ? -0.24 -14.844 0.69 1 98.94 149 LEU B C 1
ATOM 3371 O O . LEU B 1 149 ? -0.245 -14.055 1.641 1 98.94 149 LEU B O 1
ATOM 3375 N N . THR B 1 150 ? -0.254 -14.438 -0.538 1 98.81 150 THR B N 1
ATOM 3376 C CA . THR B 1 150 ? -0.587 -13.055 -0.883 1 98.81 150 THR B CA 1
ATOM 3377 C C . THR B 1 150 ? -1.995 -12.969 -1.465 1 98.81 150 THR B C 1
ATOM 3379 O O . THR B 1 150 ? -2.381 -13.789 -2.299 1 98.81 150 THR B O 1
ATOM 3382 N N . ILE B 1 151 ? -2.766 -11.984 -0.987 1 98.75 151 ILE B N 1
ATOM 3383 C CA . ILE B 1 151 ? -4.156 -11.812 -1.398 1 98.75 151 ILE B CA 1
ATOM 3384 C C . ILE B 1 151 ? -4.371 -10.398 -1.923 1 98.75 151 ILE B C 1
ATOM 3386 O O . ILE B 1 151 ? -3.953 -9.422 -1.29 1 98.75 151 ILE B O 1
ATOM 3390 N N . ILE B 1 152 ? -4.895 -10.266 -3.09 1 97.44 152 ILE B N 1
ATOM 3391 C CA . ILE B 1 152 ? -5.453 -9.016 -3.596 1 97.44 152 ILE B CA 1
ATOM 3392 C C . ILE B 1 152 ? -6.977 -9.078 -3.541 1 97.44 152 ILE B C 1
ATOM 3394 O O . ILE B 1 152 ? -7.59 -10 -4.082 1 97.44 152 ILE B O 1
ATOM 3398 N N . SER B 1 153 ? -7.59 -8.133 -2.865 1 96.5 153 SER B N 1
ATOM 3399 C CA . SER B 1 153 ? -9.039 -8.086 -2.711 1 96.5 153 SER B CA 1
ATOM 3400 C C . SER B 1 153 ? -9.555 -6.652 -2.76 1 96.5 153 SER B C 1
ATOM 3402 O O . SER B 1 153 ? -8.773 -5.715 -2.922 1 96.5 153 SER B O 1
ATOM 3404 N N . ILE B 1 154 ? -10.852 -6.508 -2.758 1 95.94 154 ILE B N 1
ATOM 3405 C CA . ILE B 1 154 ? -11.539 -5.223 -2.701 1 95.94 154 ILE B CA 1
ATOM 3406 C C . ILE B 1 154 ? -12.398 -5.152 -1.44 1 95.94 154 ILE B C 1
ATOM 3408 O O . ILE B 1 154 ? -13.148 -6.082 -1.141 1 95.94 154 ILE B O 1
ATOM 3412 N N . THR B 1 155 ? -12.273 -4.086 -0.677 1 96.62 155 THR B N 1
ATOM 3413 C CA . THR B 1 155 ? -13.109 -3.895 0.503 1 96.62 155 THR B CA 1
ATOM 3414 C C . THR B 1 155 ? -14.367 -3.104 0.153 1 96.62 155 THR B C 1
ATOM 3416 O O . THR B 1 155 ? -14.43 -2.469 -0.901 1 96.62 155 THR B O 1
ATOM 3419 N N . PRO B 1 156 ? -15.344 -3.174 1.038 1 95.88 156 PRO B N 1
ATOM 3420 C CA . PRO B 1 156 ? -16.531 -2.354 0.801 1 95.88 156 PRO B CA 1
ATOM 3421 C C . PRO B 1 156 ? -16.219 -0.865 0.692 1 95.88 156 PRO B C 1
ATOM 3423 O O . PRO B 1 156 ? -16.781 -0.168 -0.151 1 95.88 156 PRO B O 1
ATOM 3426 N N . GLU B 1 157 ? -15.281 -0.386 1.521 1 96.31 157 GLU B N 1
ATOM 3427 C CA . GLU B 1 157 ? -14.891 1.019 1.477 1 96.31 157 GLU B CA 1
ATOM 3428 C C . GLU B 1 157 ? -14.273 1.377 0.128 1 96.31 157 GLU B C 1
ATOM 3430 O O . GLU B 1 157 ? -14.516 2.463 -0.402 1 96.31 157 GLU B O 1
ATOM 3435 N N . GLN B 1 158 ? -13.531 0.505 -0.351 1 96.12 158 GLN B N 1
ATOM 3436 C CA . GLN B 1 158 ? -12.867 0.749 -1.629 1 96.12 158 GLN B CA 1
ATOM 3437 C C . GLN B 1 158 ? -13.875 0.739 -2.777 1 96.12 158 GLN B C 1
ATOM 3439 O O . GLN B 1 158 ? -13.75 1.514 -3.729 1 96.12 158 GLN B O 1
ATOM 3444 N N . LEU B 1 159 ? -14.828 -0.18 -2.736 1 96.38 159 LEU B N 1
ATOM 3445 C CA . LEU B 1 159 ? -15.898 -0.131 -3.732 1 96.38 159 LEU B CA 1
ATOM 3446 C C . LEU B 1 159 ? -16.625 1.206 -3.682 1 96.38 159 LEU B C 1
ATOM 3448 O O . LEU B 1 159 ? -16.828 1.845 -4.715 1 96.38 159 LEU B O 1
ATOM 3452 N N . ASP B 1 160 ? -16.984 1.64 -2.492 1 96.94 160 ASP B N 1
ATOM 3453 C CA . ASP B 1 160 ? -17.734 2.877 -2.305 1 96.94 160 ASP B CA 1
ATOM 3454 C C . ASP B 1 160 ? -16.906 4.09 -2.734 1 96.94 160 ASP B C 1
ATOM 3456 O O . ASP B 1 160 ? -17.453 5.172 -2.951 1 96.94 160 ASP B O 1
ATOM 3460 N N . ALA B 1 161 ? -15.633 3.914 -2.818 1 95.25 161 ALA B N 1
ATOM 3461 C CA . ALA B 1 161 ? -14.734 5.004 -3.205 1 95.25 161 ALA B CA 1
ATOM 3462 C C . ALA B 1 161 ? -14.797 5.254 -4.711 1 95.25 161 ALA B C 1
ATOM 3464 O O . ALA B 1 161 ? -14.305 6.277 -5.195 1 95.25 161 ALA B O 1
ATOM 3465 N N . ASN B 1 162 ? -15.312 4.324 -5.453 1 93.81 162 ASN B N 1
ATOM 3466 C CA . ASN B 1 162 ? -15.508 4.527 -6.887 1 93.81 162 ASN B CA 1
ATOM 3467 C C . ASN B 1 162 ? -16.797 5.289 -7.176 1 93.81 162 ASN B C 1
ATOM 3469 O O . ASN B 1 162 ? -17.875 4.883 -6.738 1 93.81 162 ASN B O 1
ATOM 3473 N N . TRP B 1 163 ? -16.703 6.262 -8.008 1 93.94 163 TRP B N 1
ATOM 3474 C CA . TRP B 1 163 ? -17.844 7.129 -8.305 1 93.94 163 TRP B CA 1
ATOM 3475 C C . TRP B 1 163 ? -18.984 6.328 -8.914 1 93.94 163 TRP B C 1
ATOM 3477 O O . TRP B 1 163 ? -20.156 6.594 -8.633 1 93.94 163 TRP B O 1
ATOM 3487 N N . PHE B 1 164 ? -18.719 5.359 -9.695 1 93 164 PHE B N 1
ATOM 3488 C CA . PHE B 1 164 ? -19.75 4.633 -10.422 1 93 164 PHE B CA 1
ATOM 3489 C C . PHE B 1 164 ? -20.594 3.791 -9.477 1 93 164 PHE B C 1
ATOM 3491 O O . PHE B 1 164 ? -21.719 3.398 -9.82 1 93 164 PHE B O 1
ATOM 3498 N N . SER B 1 165 ? -20.062 3.41 -8.289 1 95.44 165 SER B N 1
ATOM 3499 C CA . SER B 1 165 ? -20.828 2.625 -7.332 1 95.44 165 SER B CA 1
ATOM 3500 C C . SER B 1 165 ? -22.047 3.4 -6.828 1 95.44 165 SER B C 1
ATOM 3502 O O . SER B 1 165 ? -23.031 2.807 -6.383 1 95.44 165 SER B O 1
ATOM 3504 N N . HIS B 1 166 ? -22.016 4.723 -6.891 1 96.25 166 HIS B N 1
ATOM 3505 C CA . HIS B 1 166 ? -23.078 5.586 -6.398 1 96.25 166 HIS B CA 1
ATOM 3506 C C . HIS B 1 166 ? -24.203 5.711 -7.426 1 96.25 166 HIS B C 1
ATOM 3508 O O . HIS B 1 166 ? -25.297 6.164 -7.098 1 96.25 166 HIS B O 1
ATOM 3514 N N . ILE B 1 167 ? -23.922 5.359 -8.641 1 96.38 167 ILE B N 1
ATOM 3515 C CA . ILE B 1 167 ? -24.906 5.434 -9.703 1 96.38 167 ILE B CA 1
ATOM 3516 C C . ILE B 1 167 ? -25.75 4.152 -9.719 1 96.38 167 ILE B C 1
ATOM 3518 O O . ILE B 1 167 ? -26.906 4.164 -10.141 1 96.38 167 ILE B O 1
ATOM 3522 N N . LEU B 1 168 ? -25.172 3.029 -9.266 1 96.81 168 LEU B N 1
ATOM 3523 C CA . LEU B 1 168 ? -25.828 1.725 -9.234 1 96.81 168 LEU B CA 1
ATOM 3524 C C . LEU B 1 168 ? -25.938 1.207 -7.805 1 96.81 168 LEU B C 1
ATOM 3526 O O . LEU B 1 168 ? -25.344 0.182 -7.461 1 96.81 168 LEU B O 1
ATOM 3530 N N . PRO B 1 169 ? -26.734 1.829 -6.98 1 96.19 169 PRO B N 1
ATOM 3531 C CA . PRO B 1 169 ? -26.766 1.494 -5.555 1 96.19 169 PRO B CA 1
ATOM 3532 C C . PRO B 1 169 ? -27.234 0.063 -5.297 1 96.19 169 PRO B C 1
ATOM 3534 O O . PRO B 1 169 ? -26.75 -0.593 -4.375 1 96.19 169 PRO B O 1
ATOM 3537 N N . LYS B 1 170 ? -28.188 -0.466 -6.082 1 96.44 170 LYS B N 1
ATOM 3538 C CA . LYS B 1 170 ? -28.672 -1.828 -5.871 1 96.44 170 LYS B CA 1
ATOM 3539 C C . LYS B 1 170 ? -27.562 -2.85 -6.145 1 96.44 170 LYS B C 1
ATOM 3541 O O . LYS B 1 170 ? -27.375 -3.793 -5.371 1 96.44 170 LYS B O 1
ATOM 3546 N N . ASN B 1 171 ? -26.891 -2.678 -7.238 1 96.31 171 ASN B N 1
ATOM 3547 C CA . ASN B 1 171 ? -25.781 -3.574 -7.535 1 96.31 171 ASN B CA 1
ATOM 3548 C C . ASN B 1 171 ? -24.672 -3.457 -6.492 1 96.31 171 ASN B C 1
ATOM 3550 O O . ASN B 1 171 ? -24.047 -4.453 -6.125 1 96.31 171 ASN B O 1
ATOM 3554 N N . THR B 1 172 ? -24.391 -2.24 -6.023 1 96.44 172 THR B N 1
ATOM 3555 C CA . THR B 1 172 ? -23.391 -2.012 -4.992 1 96.44 172 THR B CA 1
ATOM 3556 C C . THR B 1 172 ? -23.734 -2.783 -3.723 1 96.44 172 THR B C 1
ATOM 3558 O O . THR B 1 172 ? -22.859 -3.393 -3.104 1 96.44 172 THR B O 1
ATOM 3561 N N . GLN B 1 173 ? -24.953 -2.814 -3.418 1 94.62 173 GLN B N 1
ATOM 3562 C CA . GLN B 1 173 ? -25.391 -3.572 -2.252 1 94.62 173 GLN B CA 1
ATOM 3563 C C . GLN B 1 173 ? -25.188 -5.07 -2.463 1 94.62 173 GLN B C 1
ATOM 3565 O O . GLN B 1 173 ? -24.828 -5.789 -1.531 1 94.62 173 GLN B O 1
ATOM 3570 N N . ARG B 1 174 ? -25.469 -5.531 -3.664 1 93.69 174 ARG B N 1
ATOM 3571 C CA . ARG B 1 174 ? -25.219 -6.934 -3.982 1 93.69 174 ARG B CA 1
ATOM 3572 C C . ARG B 1 174 ? -23.734 -7.266 -3.799 1 93.69 174 ARG B C 1
ATOM 3574 O O . ARG B 1 174 ? -23.391 -8.297 -3.221 1 93.69 174 ARG B O 1
ATOM 3581 N N . TRP B 1 175 ? -22.875 -6.344 -4.145 1 94.75 175 TRP B N 1
ATOM 3582 C CA . TRP B 1 175 ? -21.438 -6.559 -4.039 1 94.75 175 TRP B CA 1
ATOM 3583 C C . TRP B 1 175 ? -20.984 -6.48 -2.586 1 94.75 175 TRP B C 1
ATOM 3585 O O . TRP B 1 175 ? -20.094 -7.215 -2.168 1 94.75 175 TRP B O 1
ATOM 3595 N N . HIS B 1 176 ? -21.625 -5.645 -1.796 1 95 176 HIS B N 1
ATOM 3596 C CA . HIS B 1 176 ? -21.266 -5.535 -0.387 1 95 176 HIS B CA 1
ATOM 3597 C C . HIS B 1 176 ? -21.406 -6.879 0.323 1 95 176 HIS B C 1
ATOM 3599 O O . HIS B 1 176 ? -20.641 -7.18 1.245 1 95 176 HIS B O 1
ATOM 3605 N N . LYS B 1 177 ? -22.266 -7.711 -0.181 1 94.38 177 LYS B N 1
ATOM 3606 C CA . LYS B 1 177 ? -22.531 -9.008 0.439 1 94.38 177 LYS B CA 1
ATOM 3607 C C . LYS B 1 177 ? -21.422 -10.008 0.101 1 94.38 177 LYS B C 1
ATOM 3609 O O . LYS B 1 177 ? -21.344 -11.078 0.704 1 94.38 177 LYS B O 1
ATOM 3614 N N . ARG B 1 178 ? -20.562 -9.625 -0.816 1 94.44 178 ARG B N 1
ATOM 3615 C CA . ARG B 1 178 ? -19.516 -10.516 -1.295 1 94.44 178 ARG B CA 1
ATOM 3616 C C . ARG B 1 178 ? -18.141 -10.078 -0.789 1 94.44 178 ARG B C 1
ATOM 3618 O O . ARG B 1 178 ? -17.172 -10.844 -0.842 1 94.44 178 ARG B O 1
ATOM 3625 N N . LEU B 1 179 ? -18.078 -8.812 -0.38 1 95.88 179 LEU B N 1
ATOM 3626 C CA . LEU B 1 179 ? -16.797 -8.211 -0.073 1 95.88 179 LEU B CA 1
ATOM 3627 C C . LEU B 1 179 ? -16.484 -8.305 1.418 1 95.88 179 LEU B C 1
ATOM 3629 O O . LEU B 1 179 ? -17.375 -8.102 2.252 1 95.88 179 LEU B O 1
ATOM 3633 N N . LEU B 1 180 ? -15.234 -8.609 1.743 1 95.81 180 LEU B N 1
ATOM 3634 C CA . LEU B 1 180 ? -14.742 -8.586 3.115 1 95.81 180 LEU B CA 1
ATOM 3635 C C . LEU B 1 180 ? -14.117 -7.242 3.447 1 95.81 180 LEU B C 1
ATOM 3637 O O . LEU B 1 180 ? -13.344 -6.699 2.652 1 95.81 180 LEU B O 1
ATOM 3641 N N . SER B 1 181 ? -14.516 -6.715 4.629 1 94.31 181 SER B N 1
ATOM 3642 C CA . SER B 1 181 ? -13.648 -5.672 5.164 1 94.31 181 SER B CA 1
ATOM 3643 C C . SER B 1 181 ? -12.258 -6.223 5.477 1 94.31 181 SER B C 1
ATOM 3645 O O . SER B 1 181 ? -12.062 -7.438 5.535 1 94.31 181 SER B O 1
ATOM 3647 N N . PHE B 1 182 ? -11.312 -5.387 5.656 1 96.31 182 PHE B N 1
ATOM 3648 C CA . PHE B 1 182 ? -9.977 -5.859 6 1 96.31 182 PHE B CA 1
ATOM 3649 C C . PHE B 1 182 ? -9.984 -6.578 7.344 1 96.31 182 PHE B C 1
ATOM 3651 O O . PHE B 1 182 ? -9.289 -7.582 7.52 1 96.31 182 PHE B O 1
ATOM 3658 N N . GLU B 1 183 ? -10.703 -6.047 8.258 1 92.81 183 GLU B N 1
ATOM 3659 C CA . GLU B 1 183 ? -10.82 -6.699 9.555 1 92.81 183 GLU B CA 1
ATOM 3660 C C . GLU B 1 183 ? -11.398 -8.102 9.422 1 92.81 183 GLU B C 1
ATOM 3662 O O . GLU B 1 183 ? -10.945 -9.031 10.094 1 92.81 183 GLU B O 1
ATOM 3667 N N . GLN B 1 184 ? -12.383 -8.227 8.594 1 95 184 GLN B N 1
ATOM 3668 C CA . GLN B 1 184 ? -12.969 -9.547 8.352 1 95 184 GLN B CA 1
ATOM 3669 C C . GLN B 1 184 ? -11.969 -10.484 7.684 1 95 184 GLN B C 1
ATOM 3671 O O . GLN B 1 184 ? -11.898 -11.664 8.023 1 95 184 GLN B O 1
ATOM 3676 N N . LEU B 1 185 ? -11.242 -9.961 6.715 1 97.12 185 LEU B N 1
ATOM 3677 C CA . LEU B 1 185 ? -10.203 -10.773 6.078 1 97.12 185 LEU B CA 1
ATOM 3678 C C . LEU B 1 185 ? -9.188 -11.258 7.105 1 97.12 185 LEU B C 1
ATOM 3680 O O . LEU B 1 185 ? -8.812 -12.43 7.113 1 97.12 185 LEU B O 1
ATOM 3684 N N . LYS B 1 186 ? -8.719 -10.391 7.957 1 96.06 186 LYS B N 1
ATOM 3685 C CA . LYS B 1 186 ? -7.773 -10.758 9.008 1 96.06 186 LYS B CA 1
ATOM 3686 C C . LYS B 1 186 ? -8.336 -11.875 9.883 1 96.06 186 LYS B C 1
ATOM 3688 O O . LYS B 1 186 ? -7.621 -12.82 10.227 1 96.06 186 LYS B O 1
ATOM 3693 N N . SER B 1 187 ? -9.586 -11.727 10.242 1 95.81 187 SER B N 1
ATOM 3694 C CA . SER B 1 187 ? -10.242 -12.742 11.062 1 95.81 187 SER B CA 1
ATOM 3695 C C . SER B 1 187 ? -10.281 -14.094 10.359 1 95.81 187 SER B C 1
ATOM 3697 O O . SER B 1 187 ? -9.992 -15.125 10.969 1 95.81 187 SER B O 1
ATOM 3699 N N . CYS B 1 188 ? -10.641 -14.07 9.07 1 97.5 188 CYS B N 1
ATOM 3700 C CA . CYS B 1 188 ? -10.672 -15.297 8.289 1 97.5 188 CYS B CA 1
ATOM 3701 C C . CYS B 1 188 ? -9.281 -15.93 8.219 1 97.5 188 CYS B C 1
ATOM 3703 O O . CYS B 1 188 ? -9.141 -17.141 8.367 1 97.5 188 CYS B O 1
ATOM 3705 N N . LEU B 1 189 ? -8.289 -15.133 8.008 1 98.44 189 LEU B N 1
ATOM 3706 C CA . LEU B 1 189 ? -6.914 -15.609 7.93 1 98.44 189 LEU B CA 1
ATOM 3707 C C . LEU B 1 189 ? -6.477 -16.219 9.258 1 98.44 189 LEU B C 1
ATOM 3709 O O . LEU B 1 189 ? -5.848 -17.281 9.289 1 98.44 189 LEU B O 1
ATOM 3713 N N . SER B 1 190 ? -6.809 -15.539 10.328 1 97.75 190 SER B N 1
ATOM 3714 C CA . SER B 1 190 ? -6.477 -16.047 11.656 1 97.75 190 SER B CA 1
ATOM 3715 C C . SER B 1 190 ? -7.141 -17.391 11.914 1 97.75 190 SER B C 1
ATOM 3717 O O . SER B 1 190 ? -6.508 -18.312 12.438 1 97.75 190 SER B O 1
ATOM 3719 N N . GLU B 1 191 ? -8.383 -17.453 11.547 1 97.62 191 GLU B N 1
ATOM 3720 C CA . GLU B 1 191 ? -9.109 -18.719 11.711 1 97.62 191 GLU B CA 1
ATOM 3721 C C . GLU B 1 191 ? -8.438 -19.844 10.922 1 97.62 191 GLU B C 1
ATOM 3723 O O . GLU B 1 191 ? -8.445 -21 11.352 1 97.62 191 GLU B O 1
ATOM 3728 N N . ALA B 1 192 ? -7.879 -19.516 9.805 1 98.5 192 ALA B N 1
ATOM 3729 C CA . ALA B 1 192 ? -7.168 -20.5 8.977 1 98.5 192 ALA B CA 1
ATOM 3730 C C . ALA B 1 192 ? -5.734 -20.688 9.461 1 98.5 192 ALA B C 1
ATOM 3732 O O . ALA B 1 192 ? -4.949 -21.391 8.828 1 98.5 192 ALA B O 1
ATOM 3733 N N . LYS B 1 193 ? -5.32 -19.938 10.531 1 98.56 193 LYS B N 1
ATOM 3734 C CA . LYS B 1 193 ? -4.055 -20.094 11.242 1 98.56 193 LYS B CA 1
ATOM 3735 C C . LYS B 1 193 ? -2.943 -19.281 10.57 1 98.56 193 LYS B C 1
ATOM 3737 O O . LYS B 1 193 ? -1.768 -19.438 10.906 1 98.56 193 LYS B O 1
ATOM 3742 N N . PHE B 1 194 ? -3.316 -18.453 9.664 1 98.75 194 PHE B N 1
ATOM 3743 C CA . PHE B 1 194 ? -2.33 -17.562 9.07 1 98.75 194 PHE B CA 1
ATOM 3744 C C . PHE B 1 194 ? -2.004 -16.406 10.016 1 98.75 194 PHE B C 1
ATOM 3746 O O . PHE B 1 194 ? -2.836 -16.016 10.836 1 98.75 194 PHE B O 1
ATOM 3753 N N . VAL B 1 195 ? -0.814 -15.883 9.859 1 97.38 195 VAL B N 1
ATOM 3754 C CA . VAL B 1 195 ? -0.429 -14.641 10.516 1 97.38 195 VAL B CA 1
ATOM 3755 C C . VAL B 1 195 ? -0.219 -13.547 9.461 1 97.38 195 VAL B C 1
ATOM 3757 O O . VAL B 1 195 ? 0.642 -13.68 8.594 1 97.38 195 VAL B O 1
ATOM 3760 N N . VAL B 1 196 ? -0.996 -12.508 9.555 1 96.69 196 VAL B N 1
ATOM 3761 C CA . VAL B 1 196 ? -0.845 -11.391 8.633 1 96.69 196 VAL B CA 1
ATOM 3762 C C . VAL B 1 196 ? 0.469 -10.664 8.906 1 96.69 196 VAL B C 1
ATOM 3764 O O . VAL B 1 196 ? 0.74 -10.266 10.039 1 96.69 196 VAL B O 1
ATOM 3767 N N . LYS B 1 197 ? 1.274 -10.469 7.836 1 95.5 197 LYS B N 1
ATOM 3768 C CA . LYS B 1 197 ? 2.6 -9.883 8.008 1 95.5 197 LYS B CA 1
ATOM 3769 C C . LYS B 1 197 ? 2.625 -8.438 7.52 1 95.5 197 LYS B C 1
ATOM 3771 O O . LYS B 1 197 ? 3.326 -7.598 8.086 1 95.5 197 LYS B O 1
ATOM 3776 N N . SER B 1 198 ? 1.887 -8.141 6.457 1 95.69 198 SER B N 1
ATOM 3777 C CA . SER B 1 198 ? 1.824 -6.793 5.902 1 95.69 198 SER B CA 1
ATOM 3778 C C . SER B 1 198 ? 0.594 -6.617 5.016 1 95.69 198 SER B C 1
ATOM 3780 O O . SER B 1 198 ? 0.039 -7.594 4.512 1 95.69 198 SER B O 1
ATOM 3782 N N . ALA B 1 199 ? 0.172 -5.414 4.91 1 96.69 199 ALA B N 1
ATOM 3783 C CA . ALA B 1 199 ? -0.976 -5.098 4.062 1 96.69 199 ALA B CA 1
ATOM 3784 C C . ALA B 1 199 ? -0.908 -3.658 3.562 1 96.69 199 ALA B C 1
ATOM 3786 O O . ALA B 1 199 ? -0.426 -2.771 4.27 1 96.69 199 ALA B O 1
ATOM 3787 N N . TYR B 1 200 ? -1.423 -3.439 2.354 1 97.06 200 TYR B N 1
ATOM 3788 C CA . TYR B 1 200 ? -1.39 -2.141 1.691 1 97.06 200 TYR B CA 1
ATOM 3789 C C . TYR B 1 200 ? -2.668 -1.9 0.898 1 97.06 200 TYR B C 1
ATOM 3791 O O . TYR B 1 200 ? -3.215 -2.826 0.293 1 97.06 200 TYR B O 1
ATOM 3799 N N . ASN B 1 201 ? -3.115 -0.688 0.896 1 97.06 201 ASN B N 1
ATOM 3800 C CA . ASN B 1 201 ? -4.074 -0.24 -0.107 1 97.06 201 ASN B CA 1
ATOM 3801 C C . ASN B 1 201 ? -3.379 0.408 -1.3 1 97.06 201 ASN B C 1
ATOM 3803 O O . ASN B 1 201 ? -2.629 1.372 -1.137 1 97.06 201 ASN B O 1
ATOM 3807 N N . SER B 1 202 ? -3.607 -0.151 -2.484 1 96.56 202 SER B N 1
ATOM 3808 C CA . SER B 1 202 ? -3.033 0.43 -3.693 1 96.56 202 SER B CA 1
ATOM 3809 C C . SER B 1 202 ? -3.824 1.65 -4.148 1 96.56 202 SER B C 1
ATOM 3811 O O . SER B 1 202 ? -5.055 1.602 -4.242 1 96.56 202 SER B O 1
ATOM 3813 N N . LEU B 1 203 ? -3.113 2.744 -4.418 1 94.81 203 LEU B N 1
ATOM 3814 C CA . LEU B 1 203 ? -3.76 3.949 -4.922 1 94.81 203 LEU B CA 1
ATOM 3815 C C . LEU B 1 203 ? -3.648 4.031 -6.441 1 94.81 203 LEU B C 1
ATOM 3817 O O . LEU B 1 203 ? -3.957 5.066 -7.039 1 94.81 203 LEU B O 1
ATOM 3821 N N . ASN B 1 204 ? -3.172 3.008 -6.98 1 87.75 204 ASN B N 1
ATOM 3822 C CA . ASN B 1 204 ? -2.957 2.988 -8.422 1 87.75 204 ASN B CA 1
ATOM 3823 C C . ASN B 1 204 ? -4.258 2.736 -9.18 1 87.75 204 ASN B C 1
ATOM 3825 O O . ASN B 1 204 ? -4.961 1.761 -8.914 1 87.75 204 ASN B O 1
ATOM 3829 N N . ALA B 1 205 ? -4.637 3.943 -9.766 1 67.5 205 ALA B N 1
ATOM 3830 C CA . ALA B 1 205 ? -5.961 3.975 -10.383 1 67.5 205 ALA B CA 1
ATOM 3831 C C . ALA B 1 205 ? -6.051 2.994 -11.547 1 67.5 205 ALA B C 1
ATOM 3833 O O . ALA B 1 205 ? -5.078 2.809 -12.281 1 67.5 205 ALA B O 1
ATOM 3834 N N . LEU B 1 206 ? -7.113 2.496 -11.656 1 58.28 206 LEU B N 1
ATOM 3835 C CA . LEU B 1 206 ? -7.391 1.582 -12.758 1 58.28 206 LEU B CA 1
ATOM 3836 C C . LEU B 1 206 ? -8.234 2.264 -13.828 1 58.28 206 LEU B C 1
ATOM 3838 O O . LEU B 1 206 ? -8.016 2.057 -15.023 1 58.28 206 LEU B O 1
ATOM 3842 N N . HIS B 1 207 ? -9.055 3.18 -13.406 1 62.66 207 HIS B N 1
ATOM 3843 C CA . HIS B 1 207 ? -10.07 3.703 -14.312 1 62.66 207 HIS B CA 1
ATOM 3844 C C . HIS B 1 207 ? -10.484 5.117 -13.922 1 62.66 207 HIS B C 1
ATOM 3846 O O . HIS B 1 207 ? -11.125 5.316 -12.891 1 62.66 207 HIS B O 1
ATOM 3852 N N . SER B 1 208 ? -9.891 6.113 -14.586 1 73.19 208 SER B N 1
ATOM 3853 C CA . SER B 1 208 ? -10.211 7.488 -14.219 1 73.19 208 SER B CA 1
ATOM 3854 C C . SER B 1 208 ? -10.914 8.211 -15.359 1 73.19 208 SER B C 1
ATOM 3856 O O . SER B 1 208 ? -10.367 9.156 -15.938 1 73.19 208 SER B O 1
ATOM 3858 N N . ASP B 1 209 ? -12.141 7.66 -15.781 1 85.38 209 ASP B N 1
ATOM 3859 C CA . ASP B 1 209 ? -12.938 8.297 -16.828 1 85.38 209 ASP B CA 1
ATOM 3860 C C . ASP B 1 209 ? -14.391 8.445 -16.391 1 85.38 209 ASP B C 1
ATOM 3862 O O . ASP B 1 209 ? -15.141 7.469 -16.359 1 85.38 209 ASP B O 1
ATOM 3866 N N . PRO B 1 210 ? -14.773 9.664 -16.172 1 92.19 210 PRO B N 1
ATOM 3867 C CA . PRO B 1 210 ? -16.156 9.852 -15.75 1 92.19 210 PRO B CA 1
ATOM 3868 C C . PRO B 1 210 ? -17.172 9.336 -16.766 1 92.19 210 PRO B C 1
ATOM 3870 O O . PRO B 1 210 ? -18.297 8.992 -16.406 1 92.19 210 PRO B O 1
ATOM 3873 N N . GLU B 1 211 ? -16.75 9.203 -18.062 1 94.25 211 GLU B N 1
ATOM 3874 C CA . GLU B 1 211 ? -17.656 8.727 -19.109 1 94.25 211 GLU B CA 1
ATOM 3875 C C . GLU B 1 211 ? -17.469 7.23 -19.344 1 94.25 211 GLU B C 1
ATOM 3877 O O . GLU B 1 211 ? -18.125 6.656 -20.219 1 94.25 211 GLU B O 1
ATOM 3882 N N . GLY B 1 212 ? -16.672 6.594 -18.594 1 91.69 212 GLY B N 1
ATOM 3883 C CA . GLY B 1 212 ? -16.359 5.18 -18.75 1 91.69 212 GLY B CA 1
ATOM 3884 C C . GLY B 1 212 ? -17.594 4.309 -18.859 1 91.69 212 GLY B C 1
ATOM 3885 O O . GLY B 1 212 ? -17.719 3.506 -19.781 1 91.69 212 GLY B O 1
ATOM 3886 N N . PRO B 1 213 ? -18.547 4.555 -18.047 1 92.56 213 PRO B N 1
ATOM 3887 C CA . PRO B 1 213 ? -19.734 3.709 -18 1 92.56 213 PRO B CA 1
ATOM 3888 C C . PRO B 1 213 ? -20.531 3.738 -19.312 1 92.56 213 PRO B C 1
ATOM 3890 O O . PRO B 1 213 ? -21.344 2.844 -19.578 1 92.56 213 PRO B O 1
ATOM 3893 N N . LEU B 1 214 ? -20.312 4.746 -20.109 1 94.94 214 LEU B N 1
ATOM 3894 C CA . LEU B 1 214 ? -21.031 4.844 -21.375 1 94.94 214 LEU B CA 1
ATOM 3895 C C . LEU B 1 214 ? -20.469 3.861 -22.391 1 94.94 214 LEU B C 1
ATOM 3897 O O . LEU B 1 214 ? -21.109 3.566 -23.406 1 94.94 214 LEU B O 1
ATOM 3901 N N . SER B 1 215 ? -19.266 3.426 -22.125 1 92.62 215 SER B N 1
ATOM 3902 C CA . SER B 1 215 ? -18.594 2.516 -23.031 1 92.62 215 SER B CA 1
ATOM 3903 C C . SER B 1 215 ? -18.781 1.062 -22.609 1 92.62 215 SER B C 1
ATOM 3905 O O . SER B 1 215 ? -18.453 0.695 -21.484 1 92.62 215 SER B O 1
ATOM 3907 N N . GLU B 1 216 ? -19.203 0.26 -23.531 1 92.31 216 GLU B N 1
ATOM 3908 C CA . GLU B 1 216 ? -19.359 -1.163 -23.25 1 92.31 216 GLU B CA 1
ATOM 3909 C C . GLU B 1 216 ? -18.016 -1.822 -22.953 1 92.31 216 GLU B C 1
ATOM 3911 O O . GLU B 1 216 ? -17.906 -2.66 -22.062 1 92.31 216 GLU B O 1
ATOM 3916 N N . SER B 1 217 ? -17.062 -1.427 -23.719 1 88.5 217 SER B N 1
ATOM 3917 C CA . SER B 1 217 ? -15.727 -1.999 -23.531 1 88.5 217 SER B CA 1
ATOM 3918 C C . SER B 1 217 ? -15.18 -1.657 -22.141 1 88.5 217 SER B C 1
ATOM 3920 O O . SER B 1 217 ? -14.508 -2.479 -21.516 1 88.5 217 SER B O 1
ATOM 3922 N N . TRP B 1 218 ? -15.492 -0.479 -21.672 1 88.19 218 TRP B N 1
ATOM 3923 C CA . TRP B 1 218 ? -15.078 -0.062 -20.328 1 88.19 218 TRP B CA 1
ATOM 3924 C C . TRP B 1 218 ? -15.758 -0.901 -19.266 1 88.19 218 TRP B C 1
ATOM 3926 O O . TRP B 1 218 ? -15.109 -1.388 -18.328 1 88.19 218 TRP B O 1
ATOM 3936 N N . ARG B 1 219 ? -17.016 -1.158 -19.391 1 90.25 219 ARG B N 1
ATOM 3937 C CA . ARG B 1 219 ? -17.797 -1.926 -18.422 1 90.25 219 ARG B CA 1
ATOM 3938 C C . ARG B 1 219 ? -17.344 -3.381 -18.391 1 90.25 219 ARG B C 1
ATOM 3940 O O . ARG B 1 219 ? -17.312 -4 -17.328 1 90.25 219 ARG B O 1
ATOM 3947 N N . LYS B 1 220 ? -16.969 -3.855 -19.516 1 86.56 220 LYS B N 1
ATOM 3948 C CA . LYS B 1 220 ? -16.562 -5.254 -19.625 1 86.56 220 LYS B CA 1
ATOM 3949 C C . LYS B 1 220 ? -15.258 -5.508 -18.891 1 86.56 220 LYS B C 1
ATOM 3951 O O . LYS B 1 220 ? -14.938 -6.648 -18.562 1 86.56 220 LYS B O 1
ATOM 3956 N N . ASN B 1 221 ? -14.586 -4.422 -18.578 1 81.75 221 ASN B N 1
ATOM 3957 C CA . ASN B 1 221 ? -13.305 -4.551 -17.875 1 81.75 221 ASN B CA 1
ATOM 3958 C C . ASN B 1 221 ? -13.484 -4.59 -16.359 1 81.75 221 ASN B C 1
ATOM 3960 O O . ASN B 1 221 ? -12.531 -4.836 -15.625 1 81.75 221 ASN B O 1
ATOM 3964 N N . LEU B 1 222 ? -14.711 -4.43 -15.969 1 86.88 222 LEU B N 1
ATOM 3965 C CA . LEU B 1 222 ? -14.992 -4.418 -14.531 1 86.88 222 LEU B CA 1
ATOM 3966 C C . LEU B 1 222 ? -16.016 -5.488 -14.172 1 86.88 222 LEU B C 1
ATOM 3968 O O . LEU B 1 222 ? -17.141 -5.48 -14.68 1 86.88 222 LEU B O 1
ATOM 3972 N N . ALA B 1 223 ? -15.617 -6.344 -13.273 1 86.69 223 ALA B N 1
ATOM 3973 C CA . ALA B 1 223 ? -16.5 -7.422 -12.836 1 86.69 223 ALA B CA 1
ATOM 3974 C C . ALA B 1 223 ? -17.766 -6.863 -12.18 1 86.69 223 ALA B C 1
ATOM 3976 O O . ALA B 1 223 ? -18.812 -7.523 -12.172 1 86.69 223 ALA B O 1
ATOM 3977 N N . PHE B 1 224 ? -17.688 -5.656 -11.711 1 91.25 224 PHE B N 1
ATOM 3978 C CA . PHE B 1 224 ? -18.797 -4.977 -11.031 1 91.25 224 PHE B CA 1
ATOM 3979 C C . PHE B 1 224 ? -20.047 -4.996 -11.883 1 91.25 224 PHE B C 1
ATOM 3981 O O . PHE B 1 224 ? -21.156 -5.184 -11.359 1 91.25 224 PHE B O 1
ATOM 3988 N N . TYR B 1 225 ? -19.938 -4.875 -13.133 1 92.56 225 TYR B N 1
ATOM 3989 C CA . TYR B 1 225 ? -21.078 -4.715 -14.031 1 92.56 225 TYR B CA 1
ATOM 3990 C C . TYR B 1 225 ? -21.641 -6.066 -14.445 1 92.56 225 TYR B C 1
ATOM 3992 O O . TYR B 1 225 ? -22.75 -6.145 -14.984 1 92.56 225 TYR B O 1
ATOM 4000 N N . ASP B 1 226 ? -20.875 -7.109 -14.219 1 88.44 226 ASP B N 1
ATOM 4001 C CA . ASP B 1 226 ? -21.328 -8.445 -14.578 1 88.44 226 ASP B CA 1
ATOM 4002 C C . ASP B 1 226 ? -22.578 -8.836 -13.805 1 88.44 226 ASP B C 1
ATOM 4004 O O . ASP B 1 226 ? -23.359 -9.672 -14.25 1 88.44 226 ASP B O 1
ATOM 4008 N N . THR B 1 227 ? -22.812 -8.227 -12.703 1 91.88 227 THR B N 1
ATOM 4009 C CA . THR B 1 227 ? -23.938 -8.594 -11.844 1 91.88 227 THR B CA 1
ATOM 4010 C C . THR B 1 227 ? -25.125 -7.66 -12.07 1 91.88 227 THR B C 1
ATOM 4012 O O . THR B 1 227 ? -26.156 -7.781 -11.398 1 91.88 227 THR B O 1
ATOM 4015 N N . CYS B 1 228 ? -24.984 -6.785 -12.984 1 94.94 228 CYS B N 1
ATOM 4016 C CA . CYS B 1 228 ? -26.062 -5.844 -13.266 1 94.94 228 CYS B CA 1
ATOM 4017 C C . CYS B 1 228 ? -27.078 -6.445 -14.234 1 94.94 228 CYS B C 1
ATOM 4019 O O . CYS B 1 228 ? -26.703 -7.188 -15.148 1 94.94 228 CYS B O 1
ATOM 4021 N N . THR B 1 229 ? -28.297 -6.09 -14.047 1 95.19 229 THR B N 1
ATOM 4022 C CA . THR B 1 229 ? -29.312 -6.398 -15.055 1 95.19 229 THR B CA 1
ATOM 4023 C C . THR B 1 229 ? -29.188 -5.445 -16.234 1 95.19 229 THR B C 1
ATOM 4025 O O . THR B 1 229 ? -28.562 -4.391 -16.141 1 95.19 229 THR B O 1
ATOM 4028 N N . GLU B 1 230 ? -29.781 -5.84 -17.312 1 95.5 230 GLU B N 1
ATOM 4029 C CA . GLU B 1 230 ? -29.797 -4.961 -18.484 1 95.5 230 GLU B CA 1
ATOM 4030 C C . GLU B 1 230 ? -30.484 -3.635 -18.156 1 95.5 230 GLU B C 1
ATOM 4032 O O . GLU B 1 230 ? -30.047 -2.578 -18.625 1 95.5 230 GLU B O 1
ATOM 4037 N N . GLU B 1 231 ? -31.531 -3.719 -17.406 1 97 231 GLU B N 1
ATOM 4038 C CA . GLU B 1 231 ? -32.25 -2.516 -17.016 1 97 231 GLU B CA 1
ATOM 4039 C C . GLU B 1 231 ? -31.359 -1.593 -16.172 1 97 231 GLU B C 1
ATOM 4041 O O . GLU B 1 231 ? -31.375 -0.375 -16.359 1 97 231 GLU B O 1
ATOM 4046 N N . GLU B 1 232 ? -30.625 -2.195 -15.258 1 96.81 232 GLU B N 1
ATOM 4047 C CA . GLU B 1 232 ? -29.719 -1.412 -14.422 1 96.81 232 GLU B CA 1
ATOM 4048 C C . GLU B 1 232 ? -28.656 -0.709 -15.266 1 96.81 232 GLU B C 1
ATOM 4050 O O . GLU B 1 232 ? -28.328 0.448 -15.016 1 96.81 232 GLU B O 1
ATOM 4055 N N . ILE B 1 233 ? -28.156 -1.353 -16.25 1 97.38 233 ILE B N 1
ATOM 4056 C CA . ILE B 1 233 ? -27.141 -0.788 -17.141 1 97.38 233 ILE B CA 1
ATOM 4057 C C . ILE B 1 233 ? -27.75 0.368 -17.938 1 97.38 233 ILE B C 1
ATOM 4059 O O . ILE B 1 233 ? -27.141 1.438 -18.031 1 97.38 233 ILE B O 1
ATOM 4063 N N . GLN B 1 234 ? -28.906 0.147 -18.469 1 97.25 234 GLN B N 1
ATOM 4064 C CA . GLN B 1 234 ? -29.562 1.193 -19.234 1 97.25 234 GLN B CA 1
ATOM 4065 C C . GLN B 1 234 ? -29.859 2.418 -18.375 1 97.25 234 GLN B C 1
ATOM 4067 O O . GLN B 1 234 ? -29.672 3.553 -18.828 1 97.25 234 GLN B O 1
ATOM 4072 N N . ASP B 1 235 ? -30.344 2.162 -17.219 1 97.12 235 ASP B N 1
ATOM 4073 C CA . ASP B 1 235 ? -30.609 3.26 -16.297 1 97.12 235 ASP B CA 1
ATOM 4074 C C . ASP B 1 235 ? -29.328 4.055 -16.016 1 97.12 235 ASP B C 1
ATOM 4076 O O . ASP B 1 235 ? -29.344 5.285 -15.984 1 97.12 235 ASP B O 1
ATOM 4080 N N . MET B 1 236 ? -28.25 3.348 -15.758 1 97.19 236 MET B N 1
ATOM 4081 C CA . MET B 1 236 ? -26.953 3.986 -15.516 1 97.19 236 MET B CA 1
ATOM 4082 C C . MET B 1 236 ? -26.531 4.832 -16.703 1 97.19 236 MET B C 1
ATOM 4084 O O . MET B 1 236 ? -26.094 5.969 -16.547 1 97.19 236 MET B O 1
ATOM 4088 N N . ILE B 1 237 ? -26.641 4.324 -17.859 1 97.56 237 ILE B N 1
ATOM 4089 C CA . ILE B 1 237 ? -26.281 5.039 -19.078 1 97.56 237 ILE B CA 1
ATOM 4090 C C . ILE B 1 237 ? -27.094 6.324 -19.188 1 97.56 237 ILE B C 1
ATOM 4092 O O . ILE B 1 237 ? -26.562 7.387 -19.5 1 97.56 237 ILE B O 1
ATOM 4096 N N . ASN B 1 238 ? -28.375 6.219 -18.891 1 97.88 238 ASN B N 1
ATOM 4097 C CA . ASN B 1 238 ? -29.25 7.387 -18.938 1 97.88 238 ASN B CA 1
ATOM 4098 C C . ASN B 1 238 ? -28.828 8.445 -17.922 1 97.88 238 ASN B C 1
ATOM 4100 O O . ASN B 1 238 ? -28.797 9.633 -18.234 1 97.88 238 ASN B O 1
ATOM 4104 N N . ILE B 1 239 ? -28.516 8 -16.75 1 97.81 239 ILE B N 1
ATOM 4105 C CA . ILE B 1 239 ? -28.125 8.914 -15.672 1 97.81 239 ILE B CA 1
ATOM 4106 C C . ILE B 1 239 ? -26.812 9.617 -16.047 1 97.81 239 ILE B C 1
ATOM 4108 O O . ILE B 1 239 ? -26.719 10.844 -15.969 1 97.81 239 ILE B O 1
ATOM 4112 N N . VAL B 1 240 ? -25.812 8.859 -16.531 1 97.56 240 VAL B N 1
ATOM 4113 C CA . VAL B 1 240 ? -24.516 9.422 -16.875 1 97.56 240 VAL B CA 1
ATOM 4114 C C . VAL B 1 240 ? -24.656 10.359 -18.062 1 97.56 240 VAL B C 1
ATOM 4116 O O . VAL B 1 240 ? -24.078 11.453 -18.078 1 97.56 240 VAL B O 1
ATOM 4119 N N . SER B 1 241 ? -25.469 9.992 -19.031 1 97.69 241 SER B N 1
ATOM 4120 C CA . SER B 1 241 ? -25.703 10.828 -20.203 1 97.69 241 SER B CA 1
ATOM 4121 C C . SER B 1 241 ? -26.375 12.141 -19.812 1 97.69 241 SER B C 1
ATOM 4123 O O . SER B 1 241 ? -26.016 13.203 -20.312 1 97.69 241 SER B O 1
ATOM 4125 N N . ARG B 1 242 ? -27.328 12.023 -18.984 1 97.94 242 ARG B N 1
ATOM 4126 C CA . ARG B 1 242 ? -28.016 13.227 -18.516 1 97.94 242 ARG B CA 1
ATOM 4127 C C . ARG B 1 242 ? -27.047 14.172 -17.812 1 97.94 242 ARG B C 1
ATOM 4129 O O . ARG B 1 242 ? -27.031 15.367 -18.078 1 97.94 242 ARG B O 1
ATOM 4136 N N . MET B 1 243 ? -26.219 13.586 -16.875 1 97.38 243 MET B N 1
ATOM 4137 C CA . MET B 1 243 ? -25.25 14.406 -16.156 1 97.38 243 MET B CA 1
ATOM 4138 C C . MET B 1 243 ? -24.266 15.062 -17.125 1 97.38 243 MET B C 1
ATOM 4140 O O . MET B 1 243 ? -23.891 16.219 -16.938 1 97.38 243 MET B O 1
ATOM 4144 N N . LYS B 1 244 ? -23.875 14.297 -18.141 1 96.5 244 LYS B N 1
ATOM 4145 C CA . LYS B 1 244 ? -22.984 14.82 -19.172 1 96.5 244 LYS B CA 1
ATOM 4146 C C . LYS B 1 244 ? -23.609 15.992 -19.922 1 96.5 244 LYS B C 1
ATOM 4148 O O . LYS B 1 244 ? -23 17.047 -20.062 1 96.5 244 LYS B O 1
ATOM 4153 N N . ASN B 1 245 ? -24.812 15.875 -20.312 1 97.44 245 ASN B N 1
ATOM 4154 C CA . ASN B 1 245 ? -25.531 16.891 -21.078 1 97.44 245 ASN B CA 1
ATOM 4155 C C . ASN B 1 245 ? -25.781 18.141 -20.25 1 97.44 245 ASN B C 1
ATOM 4157 O O . ASN B 1 245 ? -25.781 19.25 -20.781 1 97.44 245 ASN B O 1
ATOM 4161 N N . GLU B 1 246 ? -25.953 17.922 -19 1 97.81 246 GLU B N 1
ATOM 4162 C CA . GLU B 1 246 ? -26.266 19.031 -18.109 1 97.81 246 GLU B CA 1
ATOM 4163 C C . GLU B 1 246 ? -24.984 19.672 -17.578 1 97.81 246 GLU B C 1
ATOM 4165 O O . GLU B 1 246 ? -25.047 20.688 -16.859 1 97.81 246 GLU B O 1
ATOM 4170 N N . GLY B 1 247 ? -23.844 19.047 -17.844 1 95.88 247 GLY B N 1
ATOM 4171 C CA . GLY B 1 247 ? -22.562 19.609 -17.453 1 95.88 247 GLY B CA 1
ATOM 4172 C C . GLY B 1 247 ? -22.219 19.328 -15.992 1 95.88 247 GLY B C 1
ATOM 4173 O O . GLY B 1 247 ? -21.406 20.031 -15.398 1 95.88 247 GLY B O 1
ATOM 4174 N N . ASN B 1 248 ? -22.859 18.312 -15.367 1 96.25 248 ASN B N 1
ATOM 4175 C CA . ASN B 1 248 ? -22.688 18.016 -13.953 1 96.25 248 ASN B CA 1
ATOM 4176 C C . ASN B 1 248 ? -21.859 16.75 -13.75 1 96.25 248 ASN B C 1
ATOM 4178 O O . ASN B 1 248 ? -21.594 16.359 -12.609 1 96.25 248 ASN B O 1
ATOM 4182 N N . LEU B 1 249 ? -21.453 16.094 -14.781 1 96.5 249 LEU B N 1
ATOM 4183 C CA . LEU B 1 249 ? -20.797 14.797 -14.672 1 96.5 249 LEU B CA 1
ATOM 4184 C C . LEU B 1 249 ? -19.453 14.93 -13.969 1 96.5 249 LEU B C 1
ATOM 4186 O O . LEU B 1 249 ? -19.125 14.125 -13.094 1 96.5 249 LEU B O 1
ATOM 4190 N N . GLU B 1 250 ? -18.688 15.914 -14.266 1 94.19 250 GLU B N 1
ATOM 4191 C CA . GLU B 1 250 ? -17.375 16.125 -13.656 1 94.19 250 GLU B CA 1
ATOM 4192 C C . GLU B 1 250 ? -17.516 16.422 -12.164 1 94.19 250 GLU B C 1
ATOM 4194 O O . GLU B 1 250 ? -16.719 15.906 -11.359 1 94.19 250 GLU B O 1
ATOM 4199 N N . ASP B 1 251 ? -18.453 17.219 -11.852 1 95.56 251 ASP B N 1
ATOM 4200 C CA . ASP B 1 251 ? -18.688 17.516 -10.445 1 95.56 251 ASP B CA 1
ATOM 4201 C C . ASP B 1 251 ? -19.047 16.266 -9.656 1 95.56 251 ASP B C 1
ATOM 4203 O O . ASP B 1 251 ? -18.578 16.062 -8.539 1 95.56 251 ASP B O 1
ATOM 4207 N N . PHE B 1 252 ? -19.938 15.445 -10.273 1 96.44 252 PHE B N 1
ATOM 4208 C CA . PHE B 1 252 ? -20.312 14.18 -9.656 1 96.44 252 PHE B CA 1
ATOM 4209 C C . PHE B 1 252 ? -19.094 13.289 -9.461 1 96.44 252 PHE B C 1
ATOM 4211 O O . PHE B 1 252 ? -18.906 12.719 -8.383 1 96.44 252 PHE B O 1
ATOM 4218 N N . TYR B 1 253 ? -18.281 13.203 -10.438 1 94.75 253 TYR B N 1
ATOM 4219 C CA . TYR B 1 253 ? -17.078 12.391 -10.414 1 94.75 253 TYR B CA 1
ATOM 4220 C C . TYR B 1 253 ? -16.141 12.844 -9.305 1 94.75 253 TYR B C 1
ATOM 4222 O O . TYR B 1 253 ? -15.703 12.039 -8.484 1 94.75 253 TYR B O 1
ATOM 4230 N N . VAL B 1 254 ? -15.836 14.094 -9.234 1 92.25 254 VAL B N 1
ATOM 4231 C CA . VAL B 1 254 ? -14.906 14.641 -8.258 1 92.25 254 VAL B CA 1
ATOM 4232 C C . VAL B 1 254 ? -15.445 14.422 -6.848 1 92.25 254 VAL B C 1
ATOM 4234 O O . VAL B 1 254 ? -14.688 14.109 -5.926 1 92.25 254 VAL B O 1
ATOM 4237 N N . LYS B 1 255 ? -16.734 14.539 -6.715 1 95 255 LYS B N 1
ATOM 4238 C CA . LYS B 1 255 ? -17.375 14.398 -5.41 1 95 255 LYS B CA 1
ATOM 4239 C C . LYS B 1 255 ? -17.266 12.961 -4.898 1 95 255 LYS B C 1
ATOM 4241 O O . LYS B 1 255 ? -17.078 12.742 -3.699 1 95 255 LYS B O 1
ATOM 4246 N N . HIS B 1 256 ? -17.312 11.992 -5.816 1 95.31 256 HIS B N 1
ATOM 4247 C CA . HIS B 1 256 ? -17.516 10.625 -5.348 1 95.31 256 HIS B CA 1
ATOM 4248 C C . HIS B 1 256 ? -16.297 9.758 -5.59 1 95.31 256 HIS B C 1
ATOM 4250 O O . HIS B 1 256 ? -16.156 8.68 -5.012 1 95.31 256 HIS B O 1
ATOM 4256 N N . GLU B 1 257 ? -15.43 10.195 -6.484 1 93.31 257 GLU B N 1
ATOM 4257 C CA . GLU B 1 257 ? -14.188 9.453 -6.695 1 93.31 257 GLU B CA 1
ATOM 4258 C C . GLU B 1 257 ? -13.211 9.688 -5.551 1 93.31 257 GLU B C 1
ATOM 4260 O O . GLU B 1 257 ? -12.672 10.781 -5.398 1 93.31 257 GLU B O 1
ATOM 4265 N N . LYS B 1 258 ? -12.977 8.648 -4.68 1 94.31 258 LYS B N 1
ATOM 4266 C CA . LYS B 1 258 ? -12.141 8.797 -3.49 1 94.31 258 LYS B CA 1
ATOM 4267 C C . LYS B 1 258 ? -11.07 7.711 -3.432 1 94.31 258 LYS B C 1
ATOM 4269 O O . LYS B 1 258 ? -10.609 7.348 -2.348 1 94.31 258 LYS B O 1
ATOM 4274 N N . ILE B 1 259 ? -10.672 7.199 -4.586 1 92 259 ILE B N 1
ATOM 4275 C CA . ILE B 1 259 ? -9.688 6.125 -4.648 1 92 259 ILE B CA 1
ATOM 4276 C C . ILE B 1 259 ? -8.336 6.637 -4.156 1 92 259 ILE B C 1
ATOM 4278 O O . ILE B 1 259 ? -7.516 5.855 -3.66 1 92 259 ILE B O 1
ATOM 4282 N N . ASP B 1 260 ? -8.125 7.938 -4.25 1 91.44 260 ASP B N 1
ATOM 4283 C CA . ASP B 1 260 ? -6.871 8.523 -3.793 1 91.44 260 ASP B CA 1
ATOM 4284 C C . ASP B 1 260 ? -6.766 8.484 -2.27 1 91.44 260 ASP B C 1
ATOM 4286 O O . ASP B 1 260 ? -5.691 8.703 -1.71 1 91.44 260 ASP B O 1
ATOM 4290 N N . ILE B 1 261 ? -7.875 8.18 -1.67 1 94.5 261 ILE B N 1
ATOM 4291 C CA . ILE B 1 261 ? -7.902 8.125 -0.212 1 94.5 261 ILE B CA 1
ATOM 4292 C C . ILE B 1 261 ? -7.98 6.672 0.252 1 94.5 261 ILE B C 1
ATOM 4294 O O . ILE B 1 261 ? -7.18 6.234 1.082 1 94.5 261 ILE B O 1
ATOM 4298 N N . PHE B 1 262 ? -8.867 5.871 -0.394 1 95.44 262 PHE B N 1
ATOM 4299 C CA . PHE B 1 262 ? -9.18 4.543 0.121 1 95.44 262 PHE B CA 1
ATOM 4300 C C . PHE B 1 262 ? -8.422 3.471 -0.651 1 95.44 262 PHE B C 1
ATOM 4302 O O . PHE B 1 262 ? -8.281 2.342 -0.179 1 95.44 262 PHE B O 1
ATOM 4309 N N . GLY B 1 263 ? -7.949 3.826 -1.819 1 94.25 263 GLY B N 1
ATOM 4310 C CA . GLY B 1 263 ? -7.301 2.854 -2.682 1 94.25 263 GLY B CA 1
ATOM 4311 C C . GLY B 1 263 ? -8.273 2.072 -3.541 1 94.25 263 GLY B C 1
ATOM 4312 O O . GLY B 1 263 ? -9.492 2.17 -3.355 1 94.25 263 GLY B O 1
ATOM 4313 N N . THR B 1 264 ? -7.723 1.293 -4.488 1 92.75 264 THR B N 1
ATOM 4314 C CA . THR B 1 264 ? -8.516 0.517 -5.43 1 92.75 264 THR B CA 1
ATOM 4315 C C . THR B 1 264 ? -8.609 -0.942 -4.992 1 92.75 264 THR B C 1
ATOM 4317 O O . THR B 1 264 ? -9.602 -1.619 -5.266 1 92.75 264 THR B O 1
ATOM 4320 N N . ILE B 1 265 ? -7.531 -1.379 -4.43 1 95.12 265 ILE B N 1
ATOM 4321 C CA . ILE B 1 265 ? -7.461 -2.77 -3.994 1 95.12 265 ILE B CA 1
ATOM 4322 C C . ILE B 1 265 ? -6.648 -2.867 -2.705 1 95.12 265 ILE B C 1
ATOM 4324 O O . ILE B 1 265 ? -5.906 -1.943 -2.359 1 95.12 265 ILE B O 1
ATOM 4328 N N . ASN B 1 266 ? -6.91 -3.906 -2.02 1 96.75 266 ASN B N 1
ATOM 4329 C CA . ASN B 1 266 ? -6.148 -4.281 -0.833 1 96.75 266 ASN B CA 1
ATOM 4330 C C . ASN B 1 266 ? -5.176 -5.418 -1.129 1 96.75 266 ASN B C 1
ATOM 4332 O O . ASN B 1 266 ? -5.531 -6.391 -1.798 1 96.75 266 ASN B O 1
ATOM 4336 N N . ILE B 1 267 ? -3.939 -5.281 -0.781 1 97.56 267 ILE B N 1
ATOM 4337 C CA . ILE B 1 267 ? -2.908 -6.301 -0.924 1 97.56 267 ILE B CA 1
ATOM 4338 C C . ILE B 1 267 ? -2.434 -6.75 0.456 1 97.56 267 ILE B C 1
ATOM 4340 O O . ILE B 1 267 ? -1.997 -5.93 1.267 1 97.56 267 ILE B O 1
ATOM 4344 N N . CYS B 1 268 ? -2.49 -8.031 0.688 1 97.56 268 CYS B N 1
ATOM 4345 C CA . CYS B 1 268 ? -2.158 -8.555 2.008 1 97.56 268 CYS B CA 1
ATOM 4346 C C . CYS B 1 268 ? -1.234 -9.766 1.896 1 97.56 268 CYS B C 1
ATOM 4348 O O . CYS B 1 268 ? -1.407 -10.602 1.011 1 97.56 268 CYS B O 1
ATOM 4350 N N . ALA B 1 269 ? -0.207 -9.859 2.717 1 98.19 269 ALA B N 1
ATOM 4351 C CA . ALA B 1 269 ? 0.634 -11.047 2.848 1 98.19 269 ALA B CA 1
ATOM 4352 C C . ALA B 1 269 ? 0.406 -11.727 4.191 1 98.19 269 ALA B C 1
ATOM 4354 O O . ALA B 1 269 ? 0.474 -11.086 5.242 1 98.19 269 ALA B O 1
ATOM 4355 N N . ALA B 1 270 ? 0.118 -12.961 4.168 1 98.62 270 ALA B N 1
ATOM 4356 C CA . ALA B 1 270 ? -0.074 -13.789 5.355 1 98.62 270 ALA B CA 1
ATOM 4357 C C . ALA B 1 270 ? 0.838 -15.016 5.328 1 98.62 270 ALA B C 1
ATOM 4359 O O . ALA B 1 270 ? 1.046 -15.617 4.27 1 98.62 270 ALA B O 1
ATOM 4360 N N . LYS B 1 271 ? 1.355 -15.398 6.465 1 98.62 271 LYS B N 1
ATOM 4361 C CA . LYS B 1 271 ? 2.393 -16.422 6.508 1 98.62 271 LYS B CA 1
ATOM 4362 C C . LYS B 1 271 ? 1.943 -17.625 7.336 1 98.62 271 LYS B C 1
ATOM 4364 O O . LYS B 1 271 ? 1.318 -17.469 8.383 1 98.62 271 LYS B O 1
ATOM 4369 N N . LYS B 1 272 ? 2.176 -18.812 6.812 1 98.69 272 LYS B N 1
ATOM 4370 C CA . LYS B 1 272 ? 2.191 -20.031 7.629 1 98.69 272 LYS B CA 1
ATOM 4371 C C . LYS B 1 272 ? 3.465 -20.109 8.461 1 98.69 272 LYS B C 1
ATOM 4373 O O . LYS B 1 272 ? 4.535 -20.438 7.941 1 98.69 272 LYS B O 1
ATOM 4378 N N . GLU B 1 273 ? 3.334 -19.844 9.742 1 94.56 273 GLU B N 1
ATOM 4379 C CA . GLU B 1 273 ? 4.531 -19.781 10.578 1 94.56 273 GLU B CA 1
ATOM 4380 C C . GLU B 1 273 ? 5.176 -21.156 10.703 1 94.56 273 GLU B C 1
ATOM 4382 O O . GLU B 1 273 ? 4.52 -22.188 10.484 1 94.56 273 GLU B O 1
ATOM 4387 N N . ILE B 1 274 ? 6.441 -21.141 11.109 1 90.38 274 ILE B N 1
ATOM 4388 C CA . ILE B 1 274 ? 7.195 -22.391 11.25 1 90.38 274 ILE B CA 1
ATOM 4389 C C . ILE B 1 274 ? 6.832 -23.062 12.562 1 90.38 274 ILE B C 1
ATOM 4391 O O . ILE B 1 274 ? 6.66 -22.406 13.594 1 90.38 274 ILE B O 1
#

pLDDT: mean 90.67, std 15.82, range [21.92, 98.94]

Solvent-accessible surface area (backbone atoms only — not comparable to full-atom values): 28821 Å² total; per-residue (Å²): 132,82,88,62,81,64,60,68,75,58,54,75,28,55,70,75,55,62,74,69,78,62,48,60,55,52,50,44,51,48,25,64,70,51,72,42,58,60,41,73,26,33,35,35,31,47,46,34,51,55,29,64,68,56,50,59,47,48,78,54,35,23,48,26,40,36,38,27,23,66,38,62,64,31,47,50,49,18,47,58,70,53,45,89,54,94,52,85,40,44,74,48,77,45,77,37,59,80,46,61,65,99,62,58,66,51,66,21,44,33,37,36,34,56,71,37,70,54,73,70,51,75,23,88,79,70,78,64,58,68,58,56,34,46,29,45,33,41,51,50,46,24,28,21,74,38,10,31,39,37,37,36,43,51,28,50,67,24,50,62,15,37,38,68,39,73,69,40,54,70,55,42,53,60,47,48,27,24,36,47,45,62,71,53,45,52,51,40,37,44,75,35,59,33,43,80,75,44,37,31,23,33,42,56,78,86,75,93,52,88,64,36,75,73,33,66,74,53,39,48,54,34,75,78,54,72,73,48,50,72,65,56,51,52,51,41,38,49,52,52,50,49,29,50,74,71,68,43,37,64,60,52,32,64,72,35,47,36,34,81,62,43,7,59,34,35,39,36,36,29,29,35,69,116,132,83,82,68,76,66,59,66,73,60,52,74,25,57,67,75,54,65,72,70,76,61,48,60,55,51,51,44,51,50,26,66,70,50,73,41,57,61,42,74,26,34,35,35,32,46,46,35,51,55,29,64,67,56,50,59,48,49,79,55,34,22,48,26,41,37,38,27,22,65,33,64,64,30,47,52,48,18,47,57,70,53,46,90,56,93,51,85,40,46,73,49,76,47,78,36,60,78,46,60,64,100,61,57,66,50,65,21,42,32,36,38,34,57,70,38,69,54,74,69,50,74,22,89,78,67,77,66,57,70,59,56,32,45,29,45,33,41,51,50,44,23,28,23,76,37,10,29,39,37,37,36,42,49,30,48,67,24,50,62,15,35,40,68,39,73,68,40,54,70,54,42,52,59,47,47,27,25,36,49,44,59,70,52,46,52,50,40,37,42,76,36,61,33,43,79,75,43,35,32,23,33,41,56,80,87,75,93,52,88,64,36,76,71,35,68,73,52,38,47,56,36,74,77,54,72,74,48,50,72,66,55,50,51,52,40,39,51,52,53,48,48,28,50,75,70,68,43,38,64,59,51,34,63,73,35,48,35,34,80,62,44,8,59,34,35,38,36,36,29,30,36,69,115

Sequence (548 aa):
MSKITNYDEASKSHDFVKEHDDTYIIKSMMEHFTGKNLKDMDIIDVGCGTGSNSKYFLNFEPHSLTLIDASENMLGKAKEKLQPSPSSTEISFKQTVLPDIPYDENSFDAALINLVLHHLEENPDGKSFPIIIQTLKEVYRILKPGGVLTIISITPEQLDANWFSHILPKNTQRWHKRLLSFEQLKSCLSEAKFVVKSAYNSLNALHSDPEGPLSESWRKNLAFYDTCTEEEIQDMINIVSRMKNEGNLEDFYVKHEKIDIFGTINICAAKKEIMSKITNYDEASKSHDFVKEHDDTYIIKSMMEHFTGKNLKDMDIIDVGCGTGSNSKYFLNFEPHSLTLIDASENMLGKAKEKLQPSPSSTEISFKQTVLPDIPYDENSFDAALINLVLHHLEENPDGKSFPIIIQTLKEVYRILKPGGVLTIISITPEQLDANWFSHILPKNTQRWHKRLLSFEQLKSCLSEAKFVVKSAYNSLNALHSDPEGPLSESWRKNLAFYDTCTEEEIQDMINIVSRMKNEGNLEDFYVKHEKIDIFGTINICAAKKEI